Protein AF-A0A916I9X0-F1 (afdb_monomer_lite)

Sequence (432 aa):
NAAMAYDPRFTDHLLDITWFRPVHDHAQRIPAAGFSDHQGVGTGPCVEGGECIGRINQDDWVYYAKVDFGEGTSRMEFRATSGNVHGGTIQIRLQGPEGALLGTCSIPTTNGWQSWRSFIAEIKNVRGMQPVCLVFRANVKVNDSDLRLWFATVDDSVTSIWAQFKDIDPNGDRVEINVRQSVFYPGSTGINYITVRGFTMMHAATNWAPPTAEQVGLIGTHWSKGWIIENNEISYSVCTGLTLGKHGDAFDNTSANSAEGYVATIERARARGWSKENIGHHIVRKNHISHCEQAGIAGSMGAVFSQVNDNTIHDIHVRRLFNGAEMAGIKFHGAVDAEISGNHIYRTCLGIWLDWMTQGTRVSRNLLHDNGPSHDIFVEVNHGPFLVDNNILLSNPSMLVNSQGGAYVHNLIAGQVNVLYGEKRETPHLKA

pLDDT: mean 92.26, std 12.46, range [25.38, 98.94]

Foldseek 3Di:
DDDDDFDLPDDFWAKKFQWKWFDDDPIDTDGQVPFPDWDQWDWDAAPVGDIIITPDGAFIKTKHAWHANAAKGFKMKIWMAGADDQHKKKFKAFDDSPHDTFWIWTDGHLHDRRNIDMTMITGHIDHGITMIMITMHGNDPPPVLVDFDKDWDDDPPDIDIDTDDPPDDCVVDDDDAADAQAQAEDPDAAPEAEEAEDEEQERHAHDDADQQAARDANHERQFWYRYEYAHYEFEHYQAEGYELAYHGDPRRPVLVPALVSSVVVVVVVVVVPLDPVTAAQYEAEHYEFEHHQAEHYEYESRNELYEHAHYEFAHYNSRVPDDDPGHEPYEYELNALYEYEHYEAAHGQEHYEYAAAQENYEDYHYEYDNHDDDANYEYHAEEYCYEYEHYEFHYAQHYEANYHNYDYYHYHGNYHHHYDDDDDRDGDYDDD

Structure (mmCIF, N/CA/C/O backbone):
data_AF-A0A916I9X0-F1
#
_entry.id   AF-A0A916I9X0-F1
#
loop_
_atom_site.group_PDB
_atom_site.id
_atom_site.type_symbol
_atom_site.label_atom_id
_atom_site.label_alt_id
_atom_site.label_comp_id
_atom_site.label_asym_id
_atom_site.label_entity_id
_atom_site.label_seq_id
_atom_site.pdbx_PDB_ins_code
_atom_site.Cartn_x
_atom_site.Cartn_y
_atom_site.Cartn_z
_atom_site.occupancy
_atom_site.B_iso_or_equiv
_atom_site.auth_seq_id
_atom_site.auth_comp_id
_atom_site.auth_asym_id
_atom_site.auth_atom_id
_atom_site.pdbx_PDB_model_num
ATOM 1 N N . ASN A 1 1 ? -0.969 -8.938 28.065 1.00 27.12 1 ASN A N 1
ATOM 2 C CA . ASN A 1 1 ? -1.036 -9.439 26.676 1.00 27.12 1 ASN A CA 1
ATOM 3 C C . ASN A 1 1 ? -2.462 -9.296 26.183 1.00 27.12 1 ASN A C 1
ATOM 5 O O . ASN A 1 1 ? -3.260 -10.200 26.383 1.00 27.12 1 ASN A O 1
ATOM 9 N N . ALA A 1 2 ? -2.810 -8.112 25.678 1.00 25.38 2 ALA A N 1
ATOM 10 C CA . ALA A 1 2 ? -4.149 -7.811 25.184 1.00 25.38 2 ALA A CA 1
ATOM 11 C C . ALA A 1 2 ? -4.221 -8.179 23.697 1.00 25.38 2 ALA A C 1
ATOM 13 O O . ALA A 1 2 ? -3.391 -7.721 22.914 1.00 25.38 2 ALA A O 1
ATOM 14 N N . ALA A 1 3 ? -5.179 -9.029 23.330 1.00 25.92 3 ALA A N 1
ATOM 15 C CA . ALA A 1 3 ? -5.521 -9.274 21.938 1.00 25.92 3 ALA A CA 1
ATOM 16 C C . ALA A 1 3 ? -6.070 -7.968 21.345 1.00 25.92 3 ALA A C 1
ATOM 18 O O . ALA A 1 3 ? -7.033 -7.406 21.866 1.00 25.92 3 ALA A O 1
ATOM 19 N N . MET A 1 4 ? -5.430 -7.457 20.292 1.00 28.34 4 MET A N 1
ATOM 20 C CA . MET A 1 4 ? -5.935 -6.302 19.557 1.00 28.34 4 MET A CA 1
ATOM 21 C C . MET A 1 4 ? -7.046 -6.759 18.613 1.00 28.34 4 MET A C 1
ATOM 23 O O . MET A 1 4 ? -6.805 -7.389 17.586 1.00 28.34 4 MET A O 1
ATOM 27 N N . ALA A 1 5 ? -8.275 -6.446 19.001 1.00 34.00 5 ALA A N 1
ATOM 28 C CA . ALA A 1 5 ? -9.436 -6.421 18.133 1.00 34.00 5 ALA A CA 1
ATOM 29 C C . ALA A 1 5 ? -9.380 -5.160 17.260 1.00 34.00 5 ALA A C 1
ATOM 31 O O . ALA A 1 5 ? -9.432 -4.056 17.800 1.00 34.00 5 ALA A O 1
ATOM 32 N N . TYR A 1 6 ? -9.284 -5.303 15.938 1.00 38.00 6 TYR A N 1
ATOM 33 C CA . TYR A 1 6 ? -9.410 -4.179 15.007 1.00 38.00 6 TYR A CA 1
ATOM 34 C C . TYR A 1 6 ? -10.509 -4.461 13.980 1.00 38.00 6 TYR A C 1
ATOM 36 O O . TYR A 1 6 ? -10.573 -5.555 13.415 1.00 38.00 6 TYR A O 1
ATOM 44 N N . ASP A 1 7 ? -11.375 -3.470 13.761 1.00 39.47 7 ASP A N 1
ATOM 45 C CA . ASP A 1 7 ? -12.441 -3.480 12.759 1.00 39.47 7 ASP A CA 1
ATOM 46 C C . ASP A 1 7 ? -12.221 -2.297 11.786 1.00 39.47 7 ASP A C 1
ATOM 48 O O . ASP A 1 7 ? -12.069 -1.157 12.223 1.00 39.47 7 ASP A O 1
ATOM 52 N N . PRO A 1 8 ? -12.172 -2.556 10.468 1.00 38.50 8 PRO A N 1
ATOM 53 C CA . PRO A 1 8 ? -11.789 -1.604 9.418 1.00 38.50 8 PRO A CA 1
ATOM 54 C C . PRO A 1 8 ? -12.785 -0.466 9.134 1.00 38.50 8 PRO A C 1
ATOM 56 O O . PRO A 1 8 ? -12.605 0.276 8.171 1.00 38.50 8 PRO A O 1
ATOM 59 N N . ARG A 1 9 ? -13.849 -0.303 9.928 1.00 38.56 9 ARG A N 1
ATOM 60 C CA . ARG A 1 9 ? -14.874 0.742 9.722 1.00 38.56 9 ARG A CA 1
ATOM 61 C C . ARG A 1 9 ? -14.570 2.079 10.407 1.00 38.56 9 ARG A C 1
ATOM 63 O O . ARG A 1 9 ? -15.399 2.987 10.357 1.00 38.56 9 ARG A O 1
ATOM 70 N N . PHE A 1 10 ? -13.423 2.216 11.066 1.00 48.94 10 PHE A N 1
ATOM 71 C CA . PHE A 1 10 ? -13.154 3.339 11.960 1.00 48.94 10 PHE A CA 1
ATOM 72 C C . PHE A 1 10 ? -12.262 4.400 11.311 1.00 48.94 10 PHE A C 1
ATOM 74 O O . PHE A 1 10 ? -11.079 4.187 11.073 1.00 48.94 10 PHE A O 1
ATOM 81 N N . THR A 1 11 ? -12.843 5.570 11.044 1.00 49.12 11 THR A N 1
ATOM 82 C CA . THR A 1 11 ? -12.099 6.796 10.743 1.00 49.12 11 THR A CA 1
ATOM 83 C C . THR A 1 11 ? -11.254 7.177 11.957 1.00 49.12 11 THR A C 1
ATOM 85 O O . THR A 1 11 ? -11.794 7.298 13.055 1.00 49.12 11 THR A O 1
ATOM 88 N N . ASP A 1 12 ? -9.955 7.377 11.750 1.00 65.38 12 ASP A N 1
ATOM 89 C CA . ASP A 1 12 ? -8.929 7.407 12.799 1.00 65.38 12 ASP A CA 1
ATOM 90 C C . ASP A 1 12 ? -9.090 8.520 13.858 1.00 65.38 12 ASP A C 1
ATOM 92 O O . ASP A 1 12 ? -8.594 8.381 14.969 1.00 65.38 12 ASP A O 1
ATOM 96 N N . HIS A 1 13 ? -9.877 9.569 13.602 1.00 82.94 13 HIS A N 1
ATOM 97 C CA . HIS A 1 13 ? -10.051 10.680 14.537 1.00 82.94 13 HIS A CA 1
ATOM 98 C C . HIS A 1 13 ? -11.179 10.447 15.566 1.00 82.94 13 HIS A C 1
ATOM 100 O O . HIS A 1 13 ? -12.360 10.438 15.216 1.00 82.94 13 HIS A O 1
ATOM 106 N N . LEU A 1 14 ? -10.823 10.297 16.848 1.00 88.19 14 LEU A N 1
ATOM 107 C CA . LEU A 1 14 ? -11.739 9.892 17.923 1.00 88.19 14 LEU A CA 1
ATOM 108 C C . LEU A 1 14 ? -12.517 11.055 18.560 1.00 88.19 14 LEU A C 1
ATOM 110 O O . LEU A 1 14 ? -13.748 11.021 18.661 1.00 88.19 14 LEU A O 1
ATOM 114 N N . LEU A 1 15 ? -11.796 12.058 19.065 1.00 92.56 15 LEU A N 1
ATOM 115 C CA . LEU A 1 15 ? -12.322 13.176 19.856 1.00 92.56 15 LEU A CA 1
ATOM 116 C C . LEU A 1 15 ? -11.313 14.337 19.897 1.00 92.56 15 LEU A C 1
ATOM 118 O O . LEU A 1 15 ? -10.130 14.122 19.650 1.00 92.56 15 LEU A O 1
ATOM 122 N N . ASP A 1 16 ? -11.781 15.519 20.295 1.00 94.81 16 ASP A N 1
ATOM 123 C CA . ASP A 1 16 ? -10.957 16.675 20.671 1.00 94.81 16 ASP A CA 1
ATOM 124 C C . ASP A 1 16 ? -11.232 17.069 22.130 1.00 94.81 16 ASP A C 1
ATOM 126 O O . ASP A 1 16 ? -12.347 16.889 22.632 1.00 94.81 16 ASP A O 1
ATOM 130 N N . ILE A 1 17 ? -10.241 17.651 22.813 1.00 97.69 17 ILE A N 1
ATOM 131 C CA . ILE A 1 17 ? -10.363 18.153 24.195 1.00 97.69 17 ILE A CA 1
ATOM 132 C C . ILE A 1 17 ? -9.822 19.577 24.262 1.00 97.69 17 ILE A C 1
ATOM 134 O O . ILE A 1 17 ? -8.709 19.836 23.818 1.00 97.69 17 ILE A O 1
ATOM 138 N N . THR A 1 18 ? -10.570 20.505 24.858 1.00 97.69 18 THR A N 1
ATOM 139 C CA . THR A 1 18 ? -10.087 21.883 25.067 1.00 97.69 18 THR A CA 1
ATOM 140 C C . THR A 1 18 ? -9.528 22.094 26.473 1.00 97.69 18 THR A C 1
ATOM 142 O O . THR A 1 18 ? -8.470 22.698 26.640 1.00 97.69 18 THR A O 1
ATOM 145 N N . TRP A 1 19 ? -10.162 21.527 27.500 1.00 97.88 19 TRP A N 1
ATOM 146 C CA . TRP A 1 19 ? -9.655 21.560 28.871 1.00 97.88 19 TRP A CA 1
ATOM 147 C C . TRP A 1 19 ? -10.189 20.391 29.694 1.00 97.88 19 TRP A C 1
ATOM 149 O O . TRP A 1 19 ? -11.194 19.767 29.349 1.00 97.88 19 TRP A O 1
ATOM 159 N N . PHE A 1 20 ? -9.533 20.122 30.818 1.00 98.25 20 PHE A N 1
ATOM 160 C CA . PHE A 1 20 ? -10.007 19.184 31.834 1.00 98.25 20 PHE A CA 1
ATOM 161 C C . PHE A 1 20 ? -9.687 19.700 33.243 1.00 98.25 20 PHE A C 1
ATOM 163 O O . PHE A 1 20 ? -8.928 20.657 33.400 1.00 98.25 20 PHE A O 1
ATOM 170 N N . ARG A 1 21 ? -10.289 19.106 34.277 1.00 97.75 21 ARG A N 1
ATOM 171 C CA . ARG A 1 21 ? -9.961 19.395 35.683 1.00 97.75 21 ARG A CA 1
ATOM 172 C C . ARG A 1 21 ? -10.366 18.262 36.630 1.00 97.75 21 ARG A C 1
ATOM 174 O O . ARG A 1 21 ? -11.392 17.620 36.398 1.00 97.75 21 ARG A O 1
ATOM 181 N N . PRO A 1 22 ? -9.636 18.051 37.733 1.00 97.31 22 PRO A N 1
ATOM 182 C CA . PRO A 1 22 ? -10.169 17.387 38.922 1.00 97.31 22 PRO A CA 1
ATOM 183 C C . PRO A 1 22 ? -11.403 18.135 39.460 1.00 97.31 22 PRO A C 1
ATOM 185 O O . PRO A 1 22 ? -11.505 19.353 39.330 1.00 97.31 22 PRO A O 1
ATOM 188 N N . VAL A 1 23 ? -12.377 17.424 40.030 1.00 96.25 23 VAL A N 1
ATOM 189 C CA . VAL A 1 23 ? -13.613 18.030 40.560 1.00 96.25 23 VAL A CA 1
ATOM 190 C C . VAL A 1 23 ? -13.512 18.174 42.080 1.00 96.25 23 VAL A C 1
ATOM 192 O O . VAL A 1 23 ? -13.973 17.304 42.820 1.00 96.25 23 VAL A O 1
ATOM 195 N N . HIS A 1 24 ? -12.924 19.283 42.533 1.00 91.31 24 HIS A N 1
ATOM 196 C CA . HIS A 1 24 ? -12.882 19.698 43.940 1.00 91.31 24 HIS A CA 1
ATOM 197 C C . HIS A 1 24 ? -12.981 21.223 44.085 1.00 91.31 24 HIS A C 1
ATOM 199 O O . HIS A 1 24 ? -12.833 21.974 43.112 1.00 91.31 24 HIS A O 1
ATOM 205 N N . ASP A 1 25 ? -13.209 21.679 45.316 1.00 78.75 25 ASP A N 1
ATOM 206 C CA . ASP A 1 25 ? -13.224 23.097 45.660 1.00 78.75 25 ASP A CA 1
ATOM 207 C C . ASP A 1 25 ? -11.834 23.679 45.360 1.00 78.75 25 ASP A C 1
ATOM 209 O O . ASP A 1 25 ? -10.823 23.140 45.807 1.00 78.75 25 ASP A O 1
ATOM 213 N N . HIS A 1 26 ? -11.775 24.735 44.543 1.00 83.25 26 HIS A N 1
ATOM 214 C CA . HIS A 1 26 ? -10.556 25.392 44.025 1.00 83.25 26 HIS A CA 1
ATOM 215 C C . HIS A 1 26 ? -9.875 24.775 42.787 1.00 83.25 26 HIS A C 1
ATOM 217 O O . HIS A 1 26 ? -8.870 25.323 42.332 1.00 83.25 26 HIS A O 1
ATOM 223 N N . ALA A 1 27 ? -10.416 23.714 42.181 1.00 85.62 27 ALA A N 1
ATOM 224 C CA . ALA A 1 27 ? -9.822 23.144 40.970 1.00 85.62 27 ALA A CA 1
ATOM 225 C C . ALA A 1 27 ? -9.858 24.117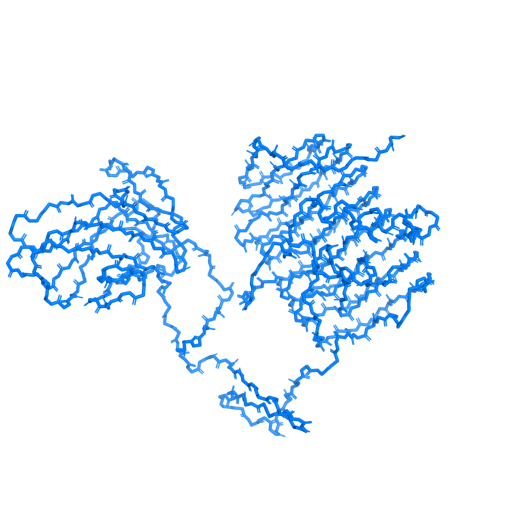 39.774 1.00 85.62 27 ALA A C 1
ATOM 227 O O . ALA A 1 27 ? -10.926 24.579 39.348 1.00 85.62 27 ALA A O 1
ATOM 228 N N . GLN A 1 28 ? -8.691 24.391 39.188 1.00 91.56 28 GLN A N 1
ATOM 229 C CA . GLN A 1 28 ? -8.569 25.192 37.968 1.00 91.56 28 GLN A CA 1
ATOM 230 C C . GLN A 1 28 ? -8.742 24.332 36.713 1.00 91.56 28 GLN A C 1
ATOM 232 O O . GLN A 1 28 ? -8.445 23.138 36.708 1.00 91.56 28 GLN A O 1
ATOM 237 N N . ARG A 1 29 ? -9.217 24.950 35.624 1.00 95.38 29 ARG A N 1
ATOM 238 C CA . ARG A 1 29 ? -9.227 24.310 34.303 1.00 95.38 29 ARG A CA 1
ATOM 239 C C . ARG A 1 29 ? -7.801 24.228 33.780 1.00 95.38 29 ARG A C 1
ATOM 241 O O . ARG A 1 29 ? -7.120 25.245 33.695 1.00 95.38 29 ARG A O 1
ATOM 248 N N . ILE A 1 30 ? -7.393 23.030 33.392 1.00 97.25 30 ILE A N 1
ATOM 249 C CA . ILE A 1 30 ? -6.106 22.764 32.763 1.00 97.25 30 ILE A CA 1
ATOM 250 C C . ILE A 1 30 ? -6.339 22.759 31.248 1.00 97.25 30 ILE A C 1
ATOM 252 O O . ILE A 1 30 ? -7.133 21.939 30.774 1.00 97.25 30 ILE A O 1
ATOM 256 N N . PRO A 1 31 ? -5.701 23.660 30.477 1.00 97.25 31 PRO A N 1
ATOM 257 C CA . PRO A 1 31 ? -5.768 23.625 29.021 1.00 97.25 31 PRO A CA 1
ATOM 258 C C . PRO A 1 31 ? -5.232 22.292 28.510 1.00 97.25 31 PRO A C 1
ATOM 260 O O . PRO A 1 31 ? -4.120 21.891 28.857 1.00 97.25 31 PRO A O 1
ATOM 263 N N . ALA A 1 32 ? -6.000 21.603 27.671 1.00 97.00 32 ALA A N 1
ATOM 264 C CA . ALA A 1 32 ? -5.589 20.292 27.188 1.00 97.00 32 ALA A CA 1
ATOM 265 C C . ALA A 1 32 ? -4.340 20.389 26.293 1.00 97.00 32 ALA A C 1
ATOM 267 O O . ALA A 1 32 ? -3.485 19.513 26.342 1.00 97.00 32 ALA A O 1
ATOM 268 N N . ALA A 1 33 ? -4.168 21.495 25.564 1.00 96.38 33 ALA A N 1
ATOM 269 C CA . ALA A 1 33 ? -2.956 21.776 24.790 1.00 96.38 33 ALA A CA 1
ATOM 270 C C . ALA A 1 33 ? -1.713 22.084 25.657 1.00 96.38 33 ALA A C 1
ATOM 272 O O . ALA A 1 33 ? -0.612 22.184 25.134 1.00 96.38 33 ALA A O 1
ATOM 273 N N . GLY A 1 34 ? -1.859 22.210 26.983 1.00 95.62 34 GLY A N 1
ATOM 274 C CA . GLY A 1 34 ? -0.760 22.463 27.924 1.00 95.62 34 GLY A CA 1
ATOM 275 C C . GLY A 1 34 ? -0.015 21.205 28.389 1.00 95.62 34 GLY A C 1
ATOM 276 O O . GLY A 1 34 ? 0.475 21.178 29.520 1.00 95.62 34 GLY A O 1
ATOM 277 N N . PHE A 1 35 ? 0.009 20.140 27.581 1.00 96.31 35 PHE A N 1
ATOM 278 C CA . PHE A 1 35 ? 0.717 18.903 27.917 1.00 96.31 35 PHE A CA 1
ATOM 279 C C . PHE A 1 35 ? 2.240 19.120 27.941 1.00 96.31 35 PHE A C 1
ATOM 281 O O . PHE A 1 35 ? 2.783 19.981 27.255 1.00 96.31 35 PHE A O 1
ATOM 288 N N . SER A 1 36 ? 2.940 18.343 28.766 1.00 96.81 36 SER A N 1
ATOM 289 C CA . SER A 1 36 ? 4.405 18.354 28.876 1.00 96.81 36 SER A CA 1
ATOM 290 C C . SER A 1 36 ? 5.082 17.374 27.914 1.00 96.81 36 SER A C 1
ATOM 292 O O . SER A 1 36 ? 6.254 17.557 27.608 1.00 96.81 36 SER A O 1
ATOM 294 N N . ASP A 1 37 ? 4.363 16.339 27.474 1.00 96.38 37 ASP A N 1
ATOM 295 C CA . ASP A 1 37 ? 4.809 15.346 26.492 1.00 96.38 37 ASP A CA 1
ATOM 296 C C . ASP A 1 37 ? 3.580 14.694 25.830 1.00 96.38 37 ASP A C 1
ATOM 298 O O . ASP A 1 37 ? 2.483 14.739 26.402 1.00 96.38 37 ASP A O 1
ATOM 302 N N . HIS A 1 38 ? 3.729 14.119 24.637 1.00 96.81 38 HIS A N 1
ATOM 303 C CA . HIS A 1 38 ? 2.624 13.489 23.908 1.00 96.81 38 HIS A CA 1
ATOM 304 C C . HIS A 1 38 ? 3.091 12.515 22.820 1.00 96.81 38 HIS A C 1
ATOM 306 O O . HIS A 1 38 ? 4.235 12.542 22.373 1.00 96.81 38 HIS A O 1
ATOM 312 N N . GLN A 1 39 ? 2.150 11.715 22.318 1.00 90.81 39 GLN A N 1
ATOM 313 C CA . GLN A 1 39 ? 2.309 10.903 21.114 1.00 90.81 39 GLN A CA 1
ATOM 314 C C . GLN A 1 39 ? 1.078 11.055 20.217 1.00 90.81 39 GLN A C 1
ATOM 316 O O . GLN A 1 39 ? -0.046 10.931 20.697 1.00 90.81 39 GLN A O 1
ATOM 321 N N . GLY A 1 40 ? 1.301 11.334 18.928 1.00 83.88 40 GLY A N 1
ATOM 322 C CA . GLY A 1 40 ? 0.281 11.333 17.862 1.00 83.88 40 GLY A CA 1
ATOM 323 C C . GLY A 1 40 ? -0.728 12.491 17.876 1.00 83.88 40 GLY A C 1
ATOM 324 O O . GLY A 1 40 ? -1.269 12.850 16.834 1.00 83.88 40 GLY A O 1
ATOM 325 N N . VAL A 1 41 ? -0.910 13.151 19.020 1.00 89.44 41 VAL A N 1
ATOM 326 C CA . VAL A 1 41 ? -1.852 14.265 19.194 1.00 89.44 41 VAL A CA 1
ATOM 327 C C . VAL A 1 41 ? -1.350 15.567 18.557 1.00 89.44 41 VAL A C 1
ATOM 329 O O . VAL A 1 41 ? -0.185 15.930 18.713 1.00 89.44 41 VAL A O 1
ATOM 332 N N . GLY A 1 42 ? -2.239 16.304 17.883 1.00 89.44 42 GLY A N 1
ATOM 333 C CA . GLY A 1 42 ? -1.997 17.667 17.394 1.00 89.44 42 GLY A CA 1
ATOM 334 C C . GLY A 1 42 ? -2.805 18.722 18.157 1.00 89.44 42 GLY A C 1
ATOM 335 O O . GLY A 1 42 ? -3.710 18.387 18.918 1.00 89.44 42 GLY A O 1
ATOM 336 N N . THR A 1 43 ? -2.515 20.006 17.934 1.00 92.00 43 THR A N 1
ATOM 337 C CA . THR A 1 43 ? -3.320 21.127 18.451 1.00 92.00 43 THR A CA 1
ATOM 338 C C . THR A 1 43 ? -4.127 21.804 17.341 1.00 92.00 43 THR A C 1
ATOM 340 O O . THR A 1 43 ? -3.803 21.699 16.154 1.00 92.00 43 THR A O 1
ATOM 343 N N . GLY A 1 44 ? -5.211 22.482 17.717 1.00 87.81 44 GLY A N 1
ATOM 344 C CA . GLY A 1 44 ? -6.071 23.213 16.790 1.00 87.81 44 GLY A CA 1
ATOM 345 C C . GLY A 1 44 ? -6.917 24.288 17.477 1.00 87.81 44 GLY A C 1
ATOM 346 O O . GLY A 1 44 ? -6.956 24.355 18.706 1.00 87.81 44 GLY A O 1
ATOM 347 N N . PRO A 1 45 ? -7.589 25.155 16.702 1.00 89.12 45 PRO A N 1
ATOM 348 C CA . PRO A 1 45 ? -8.425 26.212 17.256 1.00 89.12 45 PRO A CA 1
ATOM 349 C C . PRO A 1 45 ? -9.713 25.656 17.886 1.00 89.12 45 PRO A C 1
ATOM 351 O O . PRO A 1 45 ? -10.359 24.765 17.334 1.00 89.12 45 PRO A O 1
ATOM 354 N N . CYS A 1 46 ? -10.127 26.247 19.008 1.00 90.75 46 CYS A N 1
ATOM 355 C CA . CYS A 1 46 ? -11.393 25.961 19.682 1.00 90.75 46 CYS A CA 1
ATOM 356 C C . CYS A 1 46 ? -12.356 27.150 19.537 1.00 90.75 46 CYS A C 1
ATOM 358 O O . CYS A 1 46 ? -12.007 28.277 19.893 1.00 90.75 46 CYS A O 1
ATOM 360 N N . VAL A 1 47 ? -13.590 26.920 19.067 1.00 90.06 47 VAL A N 1
ATOM 361 C CA . VAL A 1 47 ? -14.602 27.997 18.954 1.00 90.06 47 VAL A CA 1
ATOM 362 C C . VAL A 1 47 ? -15.051 28.564 20.306 1.00 90.06 47 VAL A C 1
ATOM 364 O O . VAL A 1 47 ? -15.562 29.679 20.349 1.00 90.06 47 VAL A O 1
ATOM 367 N N . GLU A 1 48 ? -14.839 27.842 21.414 1.00 89.75 48 GLU A N 1
ATOM 368 C CA . GLU A 1 48 ? -15.050 28.367 22.776 1.00 89.75 48 GLU A CA 1
ATOM 369 C C . GLU A 1 48 ? -13.883 29.251 23.265 1.00 89.75 48 GLU A C 1
ATOM 371 O O . GLU A 1 48 ? -13.922 29.761 24.385 1.00 89.75 48 GLU A O 1
ATOM 376 N N . GLY A 1 49 ? -12.868 29.465 22.419 1.00 82.56 49 GLY A N 1
ATOM 377 C CA . GLY A 1 49 ? -11.676 30.262 22.689 1.00 82.56 49 GLY A CA 1
ATOM 378 C C . GLY A 1 49 ? -10.447 29.411 23.025 1.00 82.56 49 GLY A C 1
ATOM 379 O O . GLY A 1 49 ? -10.544 28.368 23.669 1.00 82.56 49 GLY A O 1
ATOM 380 N N . GLY A 1 50 ? -9.269 29.887 22.609 1.00 88.44 50 GLY A N 1
ATOM 381 C CA . GLY A 1 50 ? -7.991 29.201 22.823 1.00 88.44 50 GLY A CA 1
ATOM 382 C C . GLY A 1 50 ? -7.760 28.017 21.878 1.00 88.44 50 GLY A C 1
ATOM 383 O O . GLY A 1 50 ? -8.318 27.954 20.781 1.00 88.44 50 GLY A O 1
ATOM 384 N N . GLU A 1 51 ? -6.909 27.089 22.314 1.00 91.06 51 GLU A N 1
ATOM 385 C CA . GLU A 1 51 ? -6.556 25.875 21.574 1.00 91.06 51 GLU A CA 1
ATOM 386 C 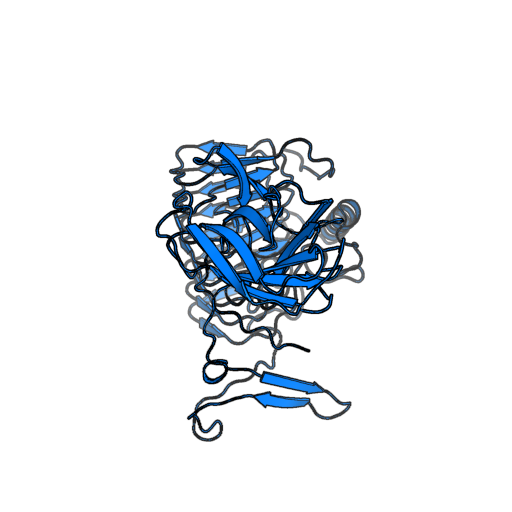C . GLU A 1 51 ? -7.175 24.626 22.215 1.00 91.06 51 GLU A C 1
ATOM 388 O O . GLU A 1 51 ? -7.432 24.563 23.422 1.00 91.06 51 GLU A O 1
ATOM 393 N N . CYS A 1 52 ? -7.399 23.609 21.395 1.00 95.38 52 CYS A N 1
ATOM 394 C CA . CYS A 1 52 ? -7.709 22.253 21.813 1.00 95.38 52 CYS A CA 1
ATOM 395 C C . CYS A 1 52 ? -6.626 21.288 21.335 1.00 95.38 52 CYS A C 1
ATOM 397 O O . CYS A 1 52 ? -5.849 21.597 20.432 1.00 95.38 52 CYS A O 1
ATOM 399 N N . ILE A 1 53 ? -6.600 20.104 21.936 1.00 96.25 53 ILE A N 1
ATOM 400 C CA . ILE A 1 53 ? -5.930 18.947 21.352 1.00 96.25 53 ILE A CA 1
ATOM 401 C C . ILE A 1 53 ? -6.905 18.185 20.465 1.00 96.25 53 ILE A C 1
ATOM 403 O O . ILE A 1 53 ? -8.088 18.087 20.794 1.00 96.25 53 ILE A O 1
ATOM 407 N N . GLY A 1 54 ? -6.390 17.656 19.362 1.00 90.81 54 GLY A N 1
ATOM 408 C CA . GLY A 1 54 ? -7.145 16.940 18.349 1.00 90.81 54 GLY A CA 1
ATOM 409 C C . GLY A 1 54 ? -6.259 16.057 17.484 1.00 90.81 54 GLY A C 1
ATOM 410 O O . GLY A 1 54 ? -5.115 15.771 17.840 1.00 90.81 54 GLY A O 1
ATOM 411 N N . ARG A 1 55 ? -6.803 15.574 16.359 1.00 85.44 55 ARG A N 1
ATOM 412 C CA . ARG A 1 55 ? -6.216 14.465 15.568 1.00 85.44 55 ARG A CA 1
ATOM 413 C C . ARG A 1 55 ? -5.898 13.230 16.420 1.00 85.44 55 ARG A C 1
ATOM 415 O O . ARG A 1 55 ? -5.000 12.469 16.093 1.00 85.44 55 ARG A O 1
ATOM 422 N N . ILE A 1 56 ? -6.634 13.070 17.519 1.00 90.56 56 ILE A N 1
ATOM 423 C CA . ILE A 1 56 ? -6.448 11.997 18.486 1.00 90.56 56 ILE A CA 1
ATOM 424 C C . ILE A 1 56 ? -6.925 10.697 17.855 1.00 90.56 56 ILE A C 1
ATOM 426 O O . ILE A 1 56 ? -8.108 10.598 17.518 1.00 90.56 56 ILE A O 1
ATOM 430 N N . ASN A 1 57 ? -6.026 9.726 17.745 1.00 86.06 57 ASN A N 1
ATOM 431 C CA . ASN A 1 57 ? -6.311 8.379 17.276 1.00 86.06 57 ASN A CA 1
ATOM 432 C C . ASN A 1 57 ? -6.237 7.371 18.426 1.00 86.06 57 ASN A C 1
ATOM 434 O O . ASN A 1 57 ? -5.945 7.703 19.579 1.00 86.06 57 ASN A O 1
ATOM 438 N N . GLN A 1 58 ? -6.551 6.117 18.116 1.00 84.69 58 GLN A N 1
ATOM 439 C CA . GLN A 1 58 ? -6.403 5.034 19.073 1.00 84.69 58 GLN A CA 1
ATOM 440 C C . GLN A 1 58 ? -4.936 4.903 19.503 1.00 84.69 58 GLN A C 1
ATOM 442 O O . GLN A 1 58 ? -4.040 4.855 18.670 1.00 84.69 58 GLN A O 1
ATOM 447 N N . ASP A 1 59 ? -4.731 4.817 20.816 1.00 86.94 59 ASP A N 1
ATOM 448 C CA . ASP A 1 59 ? -3.453 4.606 21.507 1.00 86.94 59 ASP A CA 1
ATOM 449 C C . ASP A 1 59 ? -2.543 5.838 21.594 1.00 86.94 59 ASP A C 1
ATOM 451 O O . ASP A 1 59 ? -1.488 5.781 22.231 1.00 86.94 59 ASP A O 1
ATOM 455 N N . ASP A 1 60 ? -2.998 6.978 21.072 1.00 92.56 60 ASP A N 1
ATOM 456 C CA . ASP A 1 60 ? -2.381 8.273 21.336 1.00 92.56 60 ASP A CA 1
ATOM 457 C C . ASP A 1 60 ? -2.496 8.650 22.818 1.00 92.56 60 ASP A C 1
ATOM 459 O O . ASP A 1 60 ? -3.389 8.193 23.549 1.00 92.56 60 ASP A O 1
ATOM 463 N N . TRP A 1 61 ? -1.593 9.517 23.276 1.00 97.25 61 TRP A N 1
ATOM 464 C CA . TRP A 1 61 ? -1.585 9.962 24.663 1.00 97.25 61 TRP A CA 1
ATOM 465 C C . TRP A 1 61 ? -1.007 11.365 24.848 1.00 97.25 61 TRP A C 1
ATOM 467 O O . TRP A 1 61 ? -0.216 11.848 24.039 1.00 97.25 61 TRP A O 1
ATOM 477 N N . VAL A 1 62 ? -1.405 12.012 25.944 1.00 98.12 62 VAL A N 1
ATOM 478 C CA . VAL A 1 62 ? -0.857 13.293 26.418 1.00 98.12 62 VAL A CA 1
ATOM 479 C C . VAL A 1 62 ? -0.521 13.204 27.902 1.00 98.12 62 VAL A C 1
ATOM 481 O O . VAL A 1 62 ? -1.278 12.637 28.694 1.00 98.12 62 VAL A O 1
ATOM 484 N N . TYR A 1 63 ? 0.615 13.775 28.285 1.00 98.06 63 TYR A N 1
ATOM 485 C CA . TYR A 1 63 ? 1.149 13.726 29.640 1.00 98.06 63 TYR A CA 1
ATOM 486 C C . TYR A 1 63 ? 1.186 15.114 30.278 1.00 98.06 63 TYR A C 1
ATOM 488 O O . TYR A 1 63 ? 1.686 16.072 29.694 1.00 98.06 63 TYR A O 1
ATOM 496 N N . TYR A 1 64 ? 0.720 15.211 31.519 1.00 98.19 64 TYR A N 1
ATOM 497 C CA . TYR A 1 64 ? 0.756 16.420 32.335 1.00 98.19 64 TYR A CA 1
ATOM 498 C C . TYR A 1 64 ? 1.561 16.135 33.597 1.00 98.19 64 TYR A C 1
ATOM 500 O O . TYR A 1 64 ? 1.155 15.339 34.443 1.00 98.19 64 TYR A O 1
ATOM 508 N N . ALA A 1 65 ? 2.700 16.813 33.751 1.00 97.00 65 ALA A N 1
ATOM 509 C CA . ALA A 1 65 ? 3.621 16.547 34.855 1.00 97.00 65 ALA A CA 1
ATOM 510 C C . ALA A 1 65 ? 3.055 16.901 36.243 1.00 97.00 65 ALA A C 1
ATOM 512 O O . ALA A 1 65 ? 3.541 16.391 37.253 1.00 97.00 65 ALA A O 1
ATOM 513 N N . LYS A 1 66 ? 2.076 17.813 36.305 1.00 95.31 66 LYS A N 1
ATOM 514 C CA . LYS A 1 66 ? 1.556 18.397 37.548 1.00 95.31 66 LYS A CA 1
ATOM 515 C C . LYS A 1 66 ? 0.055 18.674 37.440 1.00 95.31 66 LYS A C 1
ATOM 517 O O . LYS A 1 66 ? -0.346 19.692 36.884 1.00 95.31 66 LYS A O 1
ATOM 522 N N . VAL A 1 67 ? -0.756 17.775 37.990 1.00 96.88 67 VAL A N 1
ATOM 523 C CA . VAL A 1 67 ? -2.205 17.939 38.167 1.00 96.88 67 VAL A CA 1
ATOM 524 C C . VAL A 1 67 ? -2.518 17.912 39.659 1.00 96.88 67 VAL A C 1
ATOM 526 O O . VAL A 1 67 ? -2.151 16.961 40.348 1.00 96.88 67 VAL A O 1
ATOM 529 N N . ASP A 1 68 ? -3.171 18.957 40.163 1.00 96.50 68 ASP A N 1
ATOM 530 C CA . ASP A 1 68 ? -3.518 19.085 41.579 1.00 96.50 68 ASP A CA 1
ATOM 531 C C . ASP A 1 68 ? -4.877 18.442 41.870 1.00 96.50 68 ASP A C 1
ATOM 533 O O . ASP A 1 68 ? -5.893 18.887 41.343 1.00 96.50 68 ASP A O 1
ATOM 537 N N . PHE A 1 69 ? -4.893 17.397 42.698 1.00 96.00 69 PHE A N 1
ATOM 538 C CA . PHE A 1 69 ? -6.113 16.721 43.149 1.00 96.00 69 PHE A CA 1
ATOM 539 C C . PHE A 1 69 ? -6.582 17.178 44.546 1.00 96.00 69 PHE A C 1
ATOM 541 O O . PHE A 1 69 ? -7.528 16.596 45.093 1.00 96.00 69 PHE A O 1
ATOM 548 N N . GLY A 1 70 ? -5.928 18.182 45.144 1.00 94.38 70 GLY A N 1
ATOM 549 C CA . GLY A 1 70 ? -6.244 18.707 46.473 1.00 94.38 70 GLY A CA 1
ATOM 550 C C . GLY A 1 70 ? -6.130 17.656 47.586 1.00 94.38 70 GLY A C 1
ATOM 551 O O . GLY A 1 70 ? -5.326 16.724 47.517 1.00 94.38 70 GLY A O 1
ATOM 552 N N . GLU A 1 71 ? -6.977 17.769 48.611 1.00 93.38 71 GLU A N 1
ATOM 553 C CA . GLU A 1 71 ? -7.043 16.831 49.752 1.00 93.38 71 GLU A CA 1
ATOM 554 C C . GLU A 1 71 ? -7.608 15.440 49.387 1.00 93.38 71 GLU A C 1
ATOM 556 O O . GLU A 1 71 ? -7.621 14.511 50.206 1.00 93.38 71 GLU A O 1
ATOM 561 N N . GLY A 1 72 ? -8.085 15.266 48.154 1.00 93.31 72 GLY A N 1
ATOM 562 C CA . GLY A 1 72 ? -8.708 14.035 47.682 1.00 93.31 72 GLY A CA 1
ATOM 563 C C . GLY A 1 72 ? -9.785 14.301 46.648 1.00 93.31 72 GLY A C 1
ATOM 564 O O . GLY A 1 72 ? -10.770 14.972 46.941 1.00 93.31 72 GLY A O 1
ATOM 565 N N . THR A 1 73 ? -9.623 13.729 45.460 1.00 95.75 73 THR A N 1
ATOM 566 C CA . THR A 1 73 ? -10.599 13.833 44.380 1.00 95.75 73 THR A CA 1
ATOM 567 C C . THR A 1 73 ? -10.877 12.467 43.769 1.00 95.75 73 THR A C 1
ATOM 569 O O . THR A 1 73 ? -9.958 11.734 43.407 1.00 95.75 73 THR A O 1
ATOM 572 N N . SER A 1 74 ? -12.163 12.153 43.605 1.00 97.25 74 SER A N 1
ATOM 573 C CA . SER A 1 74 ? -12.650 10.922 42.971 1.00 97.25 74 SER A CA 1
ATOM 574 C C . SER A 1 74 ? -13.308 11.157 41.610 1.00 97.25 74 SER A C 1
ATOM 576 O O . SER A 1 74 ? -13.886 10.236 41.047 1.00 97.25 74 SER A O 1
ATOM 578 N N . ARG A 1 75 ? -13.260 12.381 41.066 1.00 98.00 75 ARG A N 1
ATOM 579 C CA . ARG A 1 75 ? -13.891 12.721 39.783 1.00 98.00 75 ARG A CA 1
ATOM 580 C C . ARG A 1 75 ? -13.037 13.658 38.942 1.00 98.00 75 ARG A C 1
ATOM 582 O O . ARG A 1 75 ? -12.412 14.573 39.471 1.00 98.00 75 ARG A O 1
ATOM 589 N N . MET A 1 76 ? -13.071 13.475 37.627 1.00 97.94 76 MET A N 1
ATOM 590 C CA . MET A 1 76 ? -12.476 14.397 36.656 1.00 97.94 76 MET A CA 1
ATOM 591 C C . MET A 1 76 ? -13.506 14.824 35.617 1.00 97.94 76 MET A C 1
ATOM 593 O O . MET A 1 76 ? -14.290 14.008 35.144 1.00 97.94 76 MET A O 1
ATOM 597 N N . GLU A 1 77 ? -13.489 16.102 35.257 1.00 98.44 77 GLU A N 1
ATOM 598 C CA . GLU A 1 77 ? -14.321 16.684 34.208 1.00 98.44 77 GLU A CA 1
ATOM 599 C C . GLU A 1 77 ? -13.473 16.984 32.968 1.00 98.44 77 GLU A C 1
ATOM 601 O O . GLU A 1 77 ? -12.388 17.554 33.078 1.00 98.44 77 GLU A O 1
ATOM 606 N N . PHE A 1 78 ? -13.999 16.653 31.792 1.00 98.44 78 PHE A N 1
ATOM 607 C CA . PHE A 1 78 ? -13.404 16.922 30.485 1.00 98.44 78 PHE A CA 1
ATOM 608 C C . PHE A 1 78 ? -14.361 17.750 29.636 1.00 98.44 78 PHE A C 1
ATOM 610 O O . PHE A 1 78 ? -15.539 17.408 29.528 1.00 98.44 78 PHE A O 1
ATOM 617 N N . ARG A 1 79 ? -13.852 18.798 28.985 1.00 97.94 79 ARG A N 1
ATOM 618 C CA . ARG A 1 79 ? -14.562 19.524 27.930 1.00 97.94 79 ARG A CA 1
ATOM 619 C C . ARG A 1 79 ? -14.082 19.017 26.585 1.00 97.94 79 ARG A C 1
ATOM 621 O O . ARG A 1 79 ? -12.973 19.338 26.156 1.00 97.94 79 ARG A O 1
ATOM 628 N N . ALA A 1 80 ? -14.916 18.207 25.955 1.00 97.19 80 ALA A N 1
ATOM 629 C CA . ALA A 1 80 ? -14.553 17.454 24.772 1.00 97.19 80 ALA A CA 1
ATOM 630 C C . ALA A 1 80 ? -15.641 17.528 23.703 1.00 97.19 80 ALA A C 1
ATOM 632 O O . ALA A 1 80 ? -16.794 17.885 23.967 1.00 97.19 80 ALA A O 1
ATOM 633 N N . THR A 1 81 ? -15.260 17.171 22.488 1.00 94.19 81 THR A N 1
ATOM 634 C CA . THR A 1 81 ? -16.158 17.033 21.348 1.00 94.19 81 THR A CA 1
ATOM 635 C C . THR A 1 81 ? -15.737 15.827 20.525 1.00 94.19 81 THR A C 1
ATOM 637 O O . THR A 1 81 ? -14.595 15.385 20.590 1.00 94.19 81 THR A O 1
ATOM 640 N N . SER A 1 82 ? -16.661 15.265 19.763 1.00 90.19 82 SER A N 1
ATOM 641 C CA . SER A 1 82 ? -16.370 14.207 18.807 1.00 90.19 82 SER A CA 1
ATOM 642 C C . SER A 1 82 ? -17.255 14.391 17.583 1.00 90.19 82 SER A C 1
ATOM 644 O O . SER A 1 82 ? -18.374 14.906 17.682 1.00 90.19 82 SER A O 1
ATOM 646 N N . GLY A 1 83 ? -16.745 14.000 16.420 1.00 82.50 83 GLY A N 1
ATOM 647 C CA . GLY A 1 83 ? -17.484 14.043 15.171 1.00 82.50 83 GLY A CA 1
ATOM 648 C C . GLY A 1 83 ? -18.694 13.107 15.140 1.00 82.50 83 GLY A C 1
ATOM 649 O O . GLY A 1 83 ? -19.360 12.820 16.137 1.00 82.50 83 GLY A O 1
ATOM 650 N N . ASN A 1 84 ? -19.000 12.635 13.937 1.00 66.62 84 ASN A N 1
ATOM 651 C CA . ASN A 1 84 ? -20.240 11.907 13.671 1.00 66.62 84 ASN A CA 1
ATOM 652 C C . ASN A 1 84 ? -20.088 10.384 13.793 1.00 66.62 84 ASN A C 1
ATOM 654 O O . ASN A 1 84 ? -21.032 9.656 13.497 1.00 66.62 84 ASN A O 1
ATOM 658 N N . VAL A 1 85 ? -18.909 9.895 14.188 1.00 61.06 85 VAL A N 1
ATOM 659 C CA . VAL A 1 85 ? -18.554 8.476 14.114 1.00 61.06 85 VAL A CA 1
ATOM 660 C C . VAL A 1 85 ? -17.852 8.042 15.413 1.00 61.06 85 VAL A C 1
ATOM 662 O O . VAL A 1 85 ? -16.822 8.587 15.789 1.00 61.06 85 VAL A O 1
ATOM 665 N N . HIS A 1 86 ? -18.480 7.086 16.107 1.00 68.56 86 HIS A N 1
ATOM 666 C CA . HIS A 1 86 ? -18.083 6.326 17.312 1.00 68.56 86 HIS A CA 1
ATOM 667 C C . HIS A 1 86 ? -17.687 7.064 18.604 1.00 68.56 86 HIS A C 1
ATOM 669 O O . HIS A 1 86 ? -18.017 6.555 19.673 1.00 68.56 86 HIS A O 1
ATOM 675 N N . GLY A 1 87 ? -17.080 8.250 18.582 1.00 82.88 87 GLY A N 1
ATOM 676 C CA . GLY A 1 87 ? -16.537 8.855 19.805 1.00 82.88 87 GLY A CA 1
ATOM 677 C C . GLY A 1 87 ? -15.315 8.114 20.352 1.00 82.88 87 GLY A C 1
ATOM 678 O O . GLY A 1 87 ? -14.795 7.184 19.734 1.00 82.88 87 GLY A O 1
ATOM 679 N N . GLY A 1 88 ? -14.861 8.486 21.547 1.00 89.44 88 GLY A N 1
ATOM 680 C CA . GLY A 1 88 ? -13.716 7.828 22.179 1.00 89.44 88 GLY A CA 1
ATOM 681 C C . GLY A 1 88 ? -13.765 7.809 23.699 1.00 89.44 88 GLY A C 1
ATOM 682 O O . GLY A 1 88 ? -14.542 8.519 24.332 1.00 89.44 88 GLY A O 1
ATOM 683 N N . THR A 1 89 ? -12.945 6.947 24.282 1.00 92.56 89 THR A N 1
ATOM 684 C CA . THR A 1 89 ? -12.725 6.800 25.713 1.00 92.56 89 THR A CA 1
ATOM 685 C C . THR A 1 89 ? -11.379 7.415 26.074 1.00 92.56 89 THR A C 1
ATOM 687 O O . THR A 1 89 ? -10.358 7.125 25.453 1.00 92.56 89 THR A O 1
ATOM 690 N N . ILE A 1 90 ? -11.372 8.219 27.131 1.00 97.25 90 ILE A N 1
ATOM 691 C CA . ILE A 1 90 ? -10.172 8.757 27.764 1.00 97.25 90 ILE A CA 1
ATOM 692 C C . ILE A 1 90 ? -9.843 7.862 28.958 1.00 97.25 90 ILE A C 1
ATOM 694 O O . ILE A 1 90 ? -10.601 7.820 29.927 1.00 97.25 90 ILE A O 1
ATOM 698 N N . GLN A 1 91 ? -8.725 7.145 28.914 1.00 97.31 91 GLN A N 1
ATOM 699 C CA . GLN A 1 91 ? -8.172 6.458 30.078 1.00 97.31 91 GLN A CA 1
ATOM 700 C C . GLN A 1 91 ? -7.316 7.433 30.880 1.00 97.31 91 GLN A C 1
ATOM 702 O O . GLN A 1 91 ? -6.402 8.049 30.341 1.00 97.31 91 GLN A O 1
ATOM 707 N N . ILE A 1 92 ? -7.595 7.549 32.174 1.00 98.25 92 ILE A N 1
ATOM 708 C CA . ILE A 1 92 ? -6.910 8.465 33.084 1.00 98.25 92 ILE A CA 1
ATOM 709 C C . ILE A 1 92 ? -5.920 7.639 33.895 1.00 98.25 92 ILE A C 1
ATOM 711 O O . ILE A 1 92 ? -6.327 6.782 34.685 1.00 98.25 92 ILE A O 1
ATOM 715 N N . ARG A 1 93 ? -4.623 7.863 33.695 1.00 98.12 93 ARG A N 1
ATOM 716 C CA . ARG A 1 93 ? -3.549 7.066 34.299 1.00 98.12 93 ARG A CA 1
ATOM 717 C C . ARG A 1 93 ? -2.608 7.942 35.112 1.00 98.12 93 ARG A C 1
ATOM 719 O O . ARG A 1 93 ? -2.369 9.093 34.761 1.00 98.12 93 ARG A O 1
ATOM 726 N N . LEU A 1 94 ? -2.071 7.397 36.201 1.00 95.94 94 LEU A N 1
ATOM 727 C CA . LEU A 1 94 ? -0.974 8.034 36.934 1.00 95.94 94 LEU A CA 1
ATOM 728 C C . LEU A 1 94 ? 0.344 7.819 36.202 1.00 95.94 94 LEU A C 1
ATOM 730 O O . LEU A 1 94 ? 0.604 6.714 35.740 1.00 95.94 94 LEU A O 1
ATOM 734 N N . GLN A 1 95 ? 1.209 8.831 36.212 1.00 92.50 95 GLN A N 1
ATOM 735 C CA . GLN A 1 95 ? 2.520 8.791 35.563 1.00 92.50 95 GLN A CA 1
ATOM 736 C C . GLN A 1 95 ? 2.376 8.638 34.041 1.00 92.50 95 GLN A C 1
ATOM 738 O O . GLN A 1 95 ? 1.868 9.552 33.409 1.00 92.50 95 GLN A O 1
ATOM 743 N N . GLY A 1 96 ? 2.827 7.532 33.446 1.00 92.12 96 GLY A N 1
ATOM 744 C CA . GLY A 1 96 ? 2.901 7.348 31.993 1.00 92.12 96 GLY A CA 1
ATOM 745 C C . GLY A 1 96 ? 1.725 6.582 31.362 1.00 92.12 96 GLY A C 1
ATOM 746 O O . GLY A 1 96 ? 0.774 6.207 32.054 1.00 92.12 96 GLY A O 1
ATOM 747 N N . PRO A 1 97 ? 1.801 6.296 30.046 1.00 87.50 97 PRO A N 1
ATOM 748 C CA . PRO A 1 97 ? 0.749 5.593 29.298 1.00 87.50 97 PRO A CA 1
ATOM 749 C C . PRO A 1 97 ? 0.489 4.156 29.787 1.00 87.50 97 PRO A C 1
ATOM 751 O O . PRO A 1 97 ? -0.645 3.689 29.736 1.00 87.50 97 PRO A O 1
ATOM 754 N N . GLU A 1 98 ? 1.497 3.493 30.359 1.00 90.94 98 GLU A N 1
ATOM 755 C CA . GLU A 1 98 ? 1.373 2.165 30.993 1.00 90.94 98 GLU A CA 1
ATOM 756 C C . GLU A 1 98 ? 1.164 2.236 32.517 1.00 90.94 98 GLU A C 1
ATOM 758 O O . GLU A 1 98 ? 1.188 1.228 33.224 1.00 90.94 98 GLU A O 1
ATOM 763 N N . GLY A 1 99 ? 0.962 3.440 33.053 1.00 89.25 99 GLY A N 1
ATOM 764 C CA . GLY A 1 99 ? 0.790 3.668 34.479 1.00 89.25 99 GLY A CA 1
ATOM 765 C C . GLY A 1 99 ? -0.563 3.205 35.024 1.00 89.25 99 GLY A C 1
ATOM 766 O O . GLY A 1 99 ? -1.477 2.807 34.289 1.00 89.25 99 GLY A O 1
ATOM 767 N N . ALA A 1 100 ? -0.703 3.261 36.351 1.00 95.25 100 ALA A N 1
ATOM 768 C CA . ALA A 1 100 ? -1.885 2.766 37.049 1.00 95.25 100 ALA A CA 1
ATOM 769 C C . ALA A 1 100 ? -3.162 3.494 36.593 1.00 95.25 10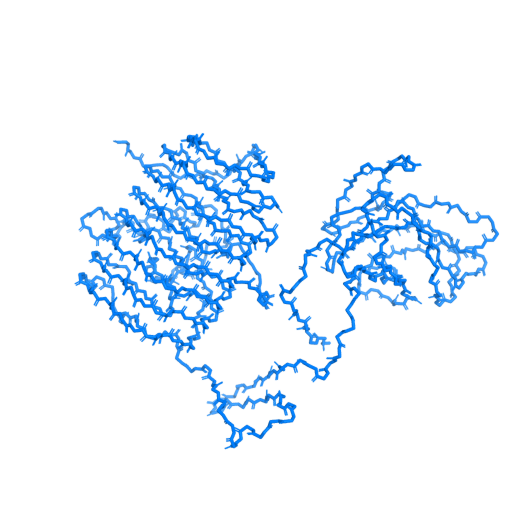0 ALA A C 1
ATOM 771 O O . ALA A 1 100 ? -3.263 4.718 36.699 1.00 95.25 100 ALA A O 1
ATOM 772 N N . LEU A 1 101 ? -4.160 2.730 36.133 1.00 96.38 101 LEU A N 1
ATOM 773 C CA . LEU A 1 101 ? -5.458 3.263 35.720 1.00 96.38 101 LEU A CA 1
ATOM 774 C C . LEU A 1 101 ? -6.242 3.782 36.935 1.00 96.38 101 LEU A C 1
ATOM 776 O O . LEU A 1 101 ? -6.547 3.023 37.868 1.00 96.38 101 LEU A O 1
ATOM 780 N N . LEU A 1 102 ? -6.575 5.072 36.895 1.00 96.69 102 LEU A N 1
ATOM 781 C CA . LEU A 1 102 ? -7.421 5.756 37.868 1.00 96.69 102 LEU A CA 1
ATOM 782 C C . LEU A 1 102 ? -8.901 5.623 37.516 1.00 96.69 102 LEU A C 1
ATOM 784 O O . LEU A 1 102 ? -9.703 5.356 38.404 1.00 96.69 102 LEU A O 1
ATOM 788 N N . GLY A 1 103 ? -9.250 5.777 36.241 1.00 94.56 103 GLY A N 1
ATOM 789 C CA . GLY A 1 103 ? -10.620 5.681 35.742 1.00 94.56 103 GLY A CA 1
ATOM 790 C C . GLY A 1 103 ? -10.699 5.962 34.244 1.00 94.56 103 GLY A C 1
ATOM 791 O O . GLY A 1 103 ? -9.673 6.131 33.580 1.00 94.56 103 GLY A O 1
ATOM 792 N N . THR A 1 104 ? -11.915 5.998 33.706 1.00 96.38 104 THR A N 1
ATOM 793 C CA . THR A 1 104 ? -12.167 6.185 32.269 1.00 96.38 104 THR A CA 1
ATOM 794 C C . THR A 1 104 ? -13.328 7.144 32.024 1.00 96.38 104 THR A C 1
ATOM 796 O O . THR A 1 104 ? -14.354 7.037 32.691 1.00 96.38 104 THR A O 1
ATOM 799 N N . CYS A 1 105 ? -13.200 8.031 31.036 1.00 96.31 105 CYS A N 1
ATOM 800 C CA . CYS A 1 105 ? -14.261 8.934 30.582 1.00 96.31 105 CYS A CA 1
ATOM 801 C C . CYS A 1 105 ? -14.722 8.549 29.173 1.00 96.31 105 CYS A C 1
ATOM 803 O O . CYS A 1 105 ? -13.925 8.608 28.242 1.00 96.31 105 CYS A O 1
ATOM 805 N N . SER A 1 106 ? -15.992 8.182 28.997 1.00 93.50 106 SER A N 1
ATOM 806 C CA . SER A 1 106 ? -16.561 7.905 27.671 1.00 93.50 106 SER A CA 1
ATOM 807 C C . SER A 1 106 ? -17.092 9.194 27.044 1.00 93.50 106 SER A C 1
ATOM 809 O O . SER A 1 106 ? -17.988 9.828 27.599 1.00 93.50 106 SER A O 1
ATOM 811 N N . ILE A 1 107 ? -16.590 9.547 25.862 1.00 93.25 107 ILE A N 1
ATOM 812 C CA . ILE A 1 107 ? -17.005 10.714 25.071 1.00 93.25 107 ILE A CA 1
ATOM 813 C C . ILE A 1 107 ? -17.822 10.233 23.862 1.00 93.25 107 ILE A C 1
ATOM 815 O O . ILE A 1 107 ? -17.232 9.821 22.862 1.00 93.25 107 ILE A O 1
ATOM 819 N N . PRO A 1 108 ? -19.164 10.213 23.929 1.00 88.25 108 PRO A N 1
ATOM 820 C CA . PRO A 1 108 ? -19.999 9.876 22.779 1.00 88.25 108 PRO A CA 1
ATOM 821 C C . PRO A 1 108 ? -19.870 10.926 21.666 1.00 88.25 108 PRO A C 1
ATOM 823 O O . PRO A 1 108 ? -19.337 12.017 21.875 1.00 88.25 108 PRO A O 1
ATOM 826 N N . THR A 1 109 ? -20.426 10.622 20.494 1.00 84.12 109 THR A N 1
ATOM 827 C CA . THR A 1 109 ? -20.560 11.592 19.399 1.00 84.12 109 THR A CA 1
ATOM 828 C C . THR A 1 109 ? -21.288 12.845 19.886 1.00 84.12 109 THR A C 1
ATOM 830 O O . THR A 1 109 ? -22.378 12.755 20.462 1.00 84.12 109 THR A O 1
ATOM 833 N N . THR A 1 110 ? -20.718 14.023 19.639 1.00 87.88 110 THR A N 1
ATOM 834 C CA . THR A 1 110 ? -21.357 15.305 19.983 1.00 87.88 110 THR A CA 1
ATOM 835 C C . THR A 1 110 ? -22.035 15.964 18.783 1.00 87.88 110 THR A C 1
ATOM 837 O O . THR A 1 110 ? -22.619 17.037 18.937 1.00 87.88 110 THR A O 1
ATOM 840 N N . ASN A 1 111 ? -22.042 15.276 17.632 1.00 82.00 111 ASN A N 1
ATOM 841 C CA . ASN A 1 111 ? -22.615 15.697 16.350 1.00 82.00 111 ASN A CA 1
ATOM 842 C C . ASN A 1 111 ? -21.901 16.905 15.721 1.00 82.00 111 ASN A C 1
ATOM 844 O O . ASN A 1 111 ? -22.531 17.742 15.076 1.00 82.00 111 ASN A O 1
ATOM 848 N N . GLY A 1 112 ? -20.581 17.002 15.906 1.00 79.25 112 GLY A N 1
ATOM 849 C CA . GLY A 1 112 ? -19.742 17.961 15.190 1.00 79.25 112 GLY A CA 1
ATOM 850 C C . GLY A 1 112 ? -18.458 18.297 15.940 1.00 79.25 112 GLY A C 1
ATOM 851 O O . GLY A 1 112 ? -18.470 18.452 17.153 1.00 79.25 112 GLY A O 1
ATOM 852 N N . TRP A 1 113 ? -17.359 18.500 15.213 1.00 87.62 113 TRP A N 1
ATOM 853 C CA . TRP A 1 113 ? -16.009 18.733 15.761 1.00 87.62 113 TRP A CA 1
ATOM 854 C C . TRP A 1 113 ? -15.813 20.043 16.532 1.00 87.62 113 TRP A C 1
ATOM 856 O O . TRP A 1 113 ? -14.735 20.306 17.037 1.00 87.62 113 TRP A O 1
ATOM 866 N N . GLN A 1 114 ? -16.844 20.877 16.633 1.00 90.88 114 GLN A N 1
ATOM 867 C CA . GLN A 1 114 ? -16.837 22.099 17.440 1.00 90.88 114 GLN A CA 1
ATOM 868 C C . GLN A 1 114 ? -18.081 22.185 18.347 1.00 90.88 114 GLN A C 1
ATOM 870 O O . GLN A 1 114 ? -18.435 23.255 18.836 1.00 90.88 114 GLN A O 1
ATOM 875 N N . SER A 1 115 ? -18.761 21.052 18.574 1.00 91.31 115 SER A N 1
ATOM 876 C CA . SER A 1 115 ? -19.915 20.926 19.475 1.00 91.31 115 SER A CA 1
ATOM 877 C C . SER A 1 115 ? -19.466 20.454 20.861 1.00 91.31 115 SER A C 1
ATOM 879 O O . SER A 1 115 ? -19.646 19.296 21.240 1.00 91.31 115 SER A O 1
ATOM 881 N N . TRP A 1 116 ? -18.870 21.364 21.627 1.00 94.88 116 TRP A N 1
ATOM 882 C CA . TRP A 1 116 ? -18.233 21.081 22.915 1.00 94.88 116 TRP A CA 1
ATOM 883 C C . TRP A 1 116 ? -19.228 20.749 24.034 1.00 94.88 116 TRP A C 1
ATOM 885 O O . TRP A 1 116 ? -20.216 21.453 24.261 1.00 94.88 116 TRP A O 1
ATOM 895 N N . ARG A 1 117 ? -18.950 19.679 24.787 1.00 96.88 117 ARG A N 1
ATOM 896 C CA . ARG A 1 117 ? -19.735 19.248 25.955 1.00 96.88 117 ARG A CA 1
ATOM 897 C C . ARG A 1 117 ? -18.823 18.859 27.115 1.00 96.88 117 ARG A C 1
ATOM 899 O O . ARG A 1 117 ? -17.662 18.513 26.917 1.00 96.88 117 ARG A O 1
ATOM 906 N N . SER A 1 118 ? -19.355 18.947 28.333 1.00 97.50 118 SER A N 1
ATOM 907 C CA . SER A 1 118 ? -18.658 18.507 29.545 1.00 97.50 118 SER A CA 1
ATOM 908 C C . SER A 1 118 ? -19.039 17.071 29.893 1.00 97.50 118 SER A C 1
ATOM 910 O O . SER A 1 118 ? -20.223 16.734 29.912 1.00 97.50 118 SER A O 1
ATOM 912 N N . PHE A 1 119 ? -18.041 16.256 30.214 1.00 97.69 119 PHE A N 1
ATOM 913 C CA . PHE A 1 119 ? -18.187 14.857 30.604 1.00 97.69 119 PHE A CA 1
ATOM 914 C C . PHE A 1 119 ? -17.446 14.613 31.912 1.00 97.69 119 PHE A C 1
ATOM 916 O O . PHE A 1 119 ? -16.343 15.123 32.098 1.00 97.69 119 PHE A O 1
ATOM 923 N N . ILE A 1 120 ? -18.046 13.843 32.817 1.00 97.50 120 ILE A N 1
ATOM 924 C CA . ILE A 1 120 ? -17.470 13.538 34.129 1.00 97.50 120 ILE A CA 1
ATOM 925 C C . ILE A 1 120 ? -17.129 12.051 34.183 1.00 97.50 120 ILE A C 1
ATOM 927 O O . ILE A 1 120 ? -17.965 11.211 33.853 1.00 97.50 120 ILE A O 1
ATOM 931 N N . ALA A 1 121 ? -15.914 11.743 34.625 1.00 96.56 121 ALA A N 1
ATOM 932 C CA . ALA A 1 121 ? -15.451 10.397 34.922 1.00 96.56 121 ALA A CA 1
ATOM 933 C C . ALA A 1 121 ? -15.242 10.214 36.421 1.00 96.56 121 ALA A C 1
ATOM 935 O O . ALA A 1 121 ? -14.629 11.062 37.073 1.00 96.56 121 ALA A O 1
ATOM 936 N N . GLU A 1 122 ? -15.689 9.074 36.937 1.00 97.44 122 GLU A N 1
ATOM 937 C CA . GLU A 1 122 ? -15.272 8.587 38.248 1.00 97.44 122 GLU A CA 1
ATOM 938 C C . GLU A 1 122 ? -13.840 8.042 38.155 1.00 97.44 122 GLU A C 1
ATOM 940 O O . GLU A 1 122 ? -13.474 7.340 37.206 1.00 97.44 122 GLU A O 1
ATOM 945 N N . ILE A 1 123 ? -13.025 8.369 39.153 1.00 97.56 123 ILE A N 1
ATOM 946 C CA . ILE A 1 123 ? -11.645 7.916 39.300 1.00 97.56 123 ILE A CA 1
ATOM 947 C C . ILE A 1 123 ? -11.411 7.398 40.720 1.00 97.56 123 ILE A C 1
ATOM 949 O O . ILE A 1 123 ? -12.089 7.782 41.675 1.00 97.56 123 ILE A O 1
ATOM 953 N N . LYS A 1 124 ? -10.398 6.545 40.887 1.00 96.38 124 LYS A N 1
ATOM 954 C CA . LYS A 1 124 ? -9.842 6.236 42.211 1.00 96.38 124 LYS A CA 1
ATOM 955 C C . LYS A 1 124 ? -9.464 7.537 42.920 1.00 96.38 124 LYS A C 1
ATOM 957 O O . LYS A 1 124 ? -8.979 8.460 42.278 1.00 96.38 124 LYS A O 1
ATOM 962 N N . ASN A 1 125 ? -9.666 7.594 44.236 1.00 96.69 125 ASN A N 1
ATOM 963 C CA . ASN A 1 125 ? -9.347 8.784 45.018 1.00 96.69 125 ASN A CA 1
ATOM 964 C C . ASN A 1 125 ? -7.840 9.084 44.961 1.00 96.69 125 ASN A C 1
ATOM 966 O O . ASN A 1 125 ? -7.030 8.260 45.389 1.00 96.69 125 ASN A O 1
ATOM 970 N N . VAL A 1 126 ? -7.482 10.262 44.456 1.00 96.19 126 VAL A N 1
ATOM 971 C CA . VAL A 1 126 ? -6.097 10.738 44.335 1.00 96.19 126 VAL A CA 1
ATOM 972 C C . VAL A 1 126 ? -5.929 12.025 45.131 1.00 96.19 126 VAL A C 1
ATOM 974 O O . VAL A 1 126 ? -6.864 12.814 45.230 1.00 96.19 126 VAL A O 1
ATOM 977 N N . ARG A 1 127 ? -4.745 12.227 45.721 1.00 95.94 127 ARG A N 1
ATOM 978 C CA . ARG A 1 127 ? -4.414 13.383 46.564 1.00 95.94 127 ARG A CA 1
ATOM 979 C C . ARG A 1 127 ? -3.162 14.100 46.074 1.00 95.94 127 ARG A C 1
ATOM 981 O O . ARG A 1 127 ? -2.220 13.456 45.600 1.00 95.94 127 ARG A O 1
ATOM 988 N N . GLY A 1 128 ? -3.139 15.410 46.294 1.00 95.56 128 GLY A N 1
ATOM 989 C CA . GLY A 1 128 ? -2.011 16.292 46.030 1.00 95.56 128 GLY A CA 1
ATOM 990 C C . GLY A 1 128 ? -1.652 16.409 44.551 1.00 95.56 128 GLY A C 1
ATOM 991 O O . GLY A 1 128 ? -2.424 16.046 43.664 1.00 95.56 128 GLY A O 1
ATOM 992 N N . MET A 1 129 ? -0.445 16.914 44.302 1.00 96.38 129 MET A N 1
ATOM 993 C CA . MET A 1 129 ? 0.096 17.093 42.959 1.00 96.38 129 MET A CA 1
ATOM 994 C C . MET A 1 129 ? 0.578 15.757 42.388 1.00 96.38 129 MET A C 1
ATOM 996 O O . MET A 1 129 ? 1.484 15.142 42.950 1.00 96.38 129 MET A O 1
ATOM 1000 N N . GLN A 1 130 ? 0.009 15.326 41.263 1.00 97.19 130 GLN A N 1
ATOM 1001 C CA . GLN A 1 130 ? 0.360 14.063 40.615 1.00 97.19 130 GLN A CA 1
ATOM 1002 C C . GLN A 1 130 ? 0.615 14.232 39.115 1.00 97.19 130 GLN A C 1
ATOM 1004 O O . GLN A 1 130 ? -0.037 15.057 38.470 1.00 97.19 130 GLN A O 1
ATOM 1009 N N . PRO A 1 131 ? 1.516 13.426 38.533 1.00 97.56 131 PRO A N 1
ATOM 1010 C CA . PRO A 1 131 ? 1.629 13.305 37.090 1.00 97.56 131 PRO A CA 1
ATOM 1011 C C . PRO A 1 131 ? 0.472 12.466 36.533 1.00 97.56 131 PRO A C 1
ATOM 1013 O O . PRO A 1 131 ? 0.163 11.393 37.060 1.00 97.56 131 PRO A O 1
ATOM 1016 N N . VAL A 1 132 ? -0.149 12.937 35.454 1.00 98.12 132 VAL A N 1
ATOM 1017 C CA . VAL A 1 132 ? -1.303 12.288 34.816 1.00 98.12 132 VAL A CA 1
ATOM 1018 C C . VAL A 1 132 ? -1.039 12.102 33.331 1.00 98.12 132 VAL A C 1
ATOM 1020 O O . VAL A 1 132 ? -0.663 13.049 32.645 1.00 98.12 132 VAL A O 1
ATOM 1023 N N . CYS A 1 133 ? -1.309 10.903 32.829 1.00 98.31 133 CYS A N 1
ATOM 1024 C CA . CYS A 1 133 ? -1.353 10.604 31.406 1.00 98.31 133 CYS A CA 1
ATOM 1025 C C . CYS A 1 133 ? -2.793 10.294 30.990 1.00 98.31 133 CYS A C 1
ATOM 1027 O O . CYS A 1 133 ? -3.485 9.504 31.641 1.00 98.31 133 CYS A O 1
ATOM 1029 N N . LEU A 1 134 ? -3.244 10.925 29.910 1.00 98.44 134 LEU A N 1
ATOM 1030 C CA . LEU A 1 134 ? -4.504 10.606 29.250 1.00 98.44 134 LEU A CA 1
ATOM 1031 C C . LEU A 1 134 ? -4.188 9.747 28.029 1.00 98.44 134 LEU A C 1
ATOM 1033 O O . LEU A 1 134 ? -3.466 10.204 27.150 1.00 98.44 134 LEU A O 1
ATOM 1037 N N . VAL A 1 135 ? -4.722 8.527 27.979 1.00 96.44 135 VAL A N 1
ATOM 1038 C CA . VAL A 1 135 ? -4.552 7.599 26.847 1.00 96.44 135 VAL A CA 1
ATOM 1039 C C . VAL A 1 135 ? -5.890 7.415 26.147 1.00 96.44 135 VAL A C 1
ATOM 1041 O O . VAL A 1 135 ? -6.898 7.142 26.803 1.00 96.44 135 VAL A O 1
ATOM 1044 N N . PHE A 1 136 ? -5.916 7.542 24.826 1.00 94.06 136 PHE A N 1
ATOM 1045 C CA . PHE A 1 136 ? -7.153 7.579 24.052 1.00 94.06 136 PHE A CA 1
ATOM 1046 C C . PHE A 1 136 ? -7.454 6.233 23.396 1.00 94.06 136 PHE A C 1
ATOM 1048 O O . PHE A 1 136 ? -6.572 5.556 22.877 1.00 94.06 136 PHE A O 1
ATOM 1055 N N . ARG A 1 137 ? -8.719 5.814 23.442 1.00 88.06 137 ARG A N 1
ATOM 1056 C CA . ARG A 1 137 ? -9.215 4.576 22.819 1.00 88.06 137 ARG A CA 1
ATOM 1057 C C . ARG A 1 137 ? -10.517 4.874 22.087 1.00 88.06 137 ARG A C 1
ATOM 1059 O O . ARG A 1 137 ? -11.256 5.759 22.509 1.00 88.06 137 ARG A O 1
ATOM 1066 N N . ALA A 1 138 ? -10.844 4.145 21.028 1.00 80.19 138 ALA A N 1
ATOM 1067 C CA . ALA A 1 138 ? -12.160 4.269 20.404 1.00 80.19 138 ALA A CA 1
ATOM 1068 C C . ALA A 1 138 ? -13.270 3.782 21.361 1.00 80.19 138 ALA A C 1
ATOM 1070 O O . ALA A 1 138 ? -13.071 2.828 22.116 1.00 80.19 138 ALA A O 1
ATOM 1071 N N . ASN A 1 139 ? -14.448 4.420 21.342 1.00 70.44 139 ASN A N 1
ATOM 1072 C CA . ASN A 1 139 ? -15.630 3.929 22.064 1.00 70.44 139 ASN A CA 1
ATOM 1073 C C . ASN A 1 139 ? -16.204 2.735 21.309 1.00 70.44 139 ASN A C 1
ATOM 1075 O O . ASN A 1 139 ? -17.191 2.840 20.579 1.00 70.44 139 ASN A O 1
ATOM 1079 N N . VAL A 1 140 ? -15.569 1.585 21.473 1.00 57.94 140 VAL A N 1
ATOM 1080 C CA . VAL A 1 140 ? -16.046 0.362 20.853 1.00 57.94 140 VAL A CA 1
ATOM 1081 C C . VAL A 1 140 ? -16.735 -0.469 21.921 1.00 57.94 140 VAL A C 1
ATOM 1083 O O . VAL A 1 140 ? -16.124 -0.904 22.894 1.00 57.94 140 VAL A O 1
ATOM 1086 N N . LYS A 1 141 ? -18.022 -0.751 21.713 1.00 46.25 141 LYS A N 1
ATOM 1087 C CA . LYS A 1 141 ? -18.572 -2.018 22.192 1.00 46.25 141 LYS A CA 1
ATOM 1088 C C . LYS A 1 141 ? -18.050 -3.095 21.247 1.00 46.25 141 LYS A C 1
ATOM 1090 O O . LYS A 1 141 ? -18.760 -3.489 20.327 1.00 46.25 141 LYS A O 1
ATOM 1095 N N . VAL A 1 142 ? -16.803 -3.531 21.431 1.00 47.25 142 VAL A N 1
ATOM 1096 C CA . VAL A 1 142 ? -16.413 -4.826 20.873 1.00 47.25 142 VAL A CA 1
ATOM 1097 C C . VAL A 1 142 ? -17.092 -5.830 21.782 1.00 47.25 142 VAL A C 1
ATOM 1099 O O . VAL A 1 142 ? -16.722 -5.981 22.943 1.00 47.25 142 VAL A O 1
ATOM 1102 N N . ASN A 1 143 ? -18.145 -6.472 21.291 1.00 44.66 143 ASN A N 1
ATOM 1103 C CA . ASN A 1 143 ? -18.476 -7.765 21.854 1.00 44.66 143 ASN A CA 1
ATOM 1104 C C . ASN A 1 143 ? -17.296 -8.666 21.486 1.00 44.66 143 ASN A C 1
ATOM 1106 O O . ASN A 1 143 ? -17.150 -9.015 20.317 1.00 44.66 143 ASN A O 1
ATOM 1110 N N . ASP A 1 144 ? -16.461 -9.042 22.460 1.00 50.97 144 ASP A N 1
ATOM 1111 C CA . ASP A 1 144 ? -15.369 -10.015 22.261 1.00 50.97 144 ASP A CA 1
ATOM 1112 C C . ASP A 1 144 ? -15.865 -11.288 21.551 1.00 50.97 144 ASP A C 1
ATOM 1114 O O . ASP A 1 144 ? -15.112 -11.977 20.868 1.00 50.97 144 ASP A O 1
ATOM 1118 N N . SER A 1 145 ? -17.167 -11.577 21.658 1.00 49.59 145 SER A N 1
ATOM 1119 C CA . SER A 1 145 ? -17.824 -12.689 20.984 1.00 49.59 145 SER A CA 1
ATOM 1120 C C . SER A 1 145 ? -17.850 -12.618 19.455 1.00 49.59 145 SER A C 1
ATOM 1122 O O . SER A 1 145 ? -18.166 -13.633 18.845 1.00 49.59 145 SER A O 1
ATOM 1124 N N . ASP A 1 146 ? -17.579 -11.468 18.838 1.00 52.78 146 ASP A N 1
ATOM 1125 C CA . ASP A 1 146 ? -17.632 -11.304 17.375 1.00 52.78 146 ASP A CA 1
ATOM 1126 C C . ASP A 1 146 ? -16.232 -11.319 16.734 1.00 52.78 146 ASP A C 1
ATOM 1128 O O . ASP A 1 146 ? -16.094 -11.264 15.509 1.00 52.78 146 ASP A O 1
ATOM 1132 N N . LEU A 1 147 ? -15.180 -11.449 17.550 1.00 62.84 147 LEU A N 1
ATOM 1133 C CA . LEU A 1 147 ? -13.803 -11.555 17.084 1.00 62.84 147 LEU A CA 1
ATOM 1134 C C . LEU A 1 147 ? -13.480 -12.988 16.663 1.00 62.84 147 LEU A C 1
ATOM 1136 O O . LEU A 1 147 ? -13.575 -13.935 17.442 1.00 62.84 147 LEU A O 1
ATOM 1140 N N . ARG A 1 148 ? -13.035 -13.144 15.415 1.00 75.38 148 ARG A N 1
ATOM 1141 C CA . ARG A 1 148 ? -12.489 -14.402 14.889 1.00 75.38 148 ARG A CA 1
ATOM 1142 C C . ARG A 1 148 ? -10.983 -14.416 15.118 1.00 75.38 148 ARG A C 1
ATOM 1144 O O . ARG A 1 148 ? -10.207 -14.026 14.247 1.00 75.38 148 ARG A O 1
ATOM 1151 N N . LEU A 1 149 ? -10.587 -14.787 16.331 1.00 85.12 149 LEU A N 1
ATOM 1152 C CA . LEU A 1 149 ? -9.187 -14.838 16.744 1.00 85.12 149 LEU A CA 1
ATOM 1153 C C . LEU A 1 149 ? -8.567 -16.197 16.422 1.00 85.12 149 LEU A C 1
ATOM 1155 O O . LEU A 1 149 ? -9.240 -17.227 16.451 1.00 85.12 149 LEU A O 1
ATOM 1159 N N . TRP A 1 150 ? -7.264 -16.197 16.164 1.00 91.50 150 TRP A N 1
ATOM 1160 C CA . TRP A 1 150 ? -6.460 -17.407 16.076 1.00 91.50 150 TRP A CA 1
ATOM 1161 C C . TRP A 1 150 ? -5.072 -17.166 16.672 1.00 91.50 150 TRP A C 1
ATOM 1163 O O . TRP A 1 150 ? -4.609 -16.030 16.777 1.00 91.50 150 TRP A O 1
ATOM 1173 N N . PHE A 1 151 ? -4.426 -18.244 17.087 1.00 94.00 151 PHE A N 1
ATOM 1174 C CA . PHE A 1 151 ? -3.099 -18.276 17.681 1.00 94.00 151 PHE A CA 1
ATOM 1175 C C . PHE A 1 151 ? -2.407 -19.568 17.251 1.00 94.00 151 PHE A C 1
ATOM 1177 O O . PHE A 1 151 ? -3.071 -20.578 17.029 1.00 94.00 151 PHE A O 1
ATOM 1184 N N . ALA A 1 152 ? -1.083 -19.558 17.141 1.00 96.19 152 ALA A N 1
ATOM 1185 C CA . ALA A 1 152 ? -0.326 -20.759 16.828 1.00 96.19 152 ALA A CA 1
ATOM 1186 C C . ALA A 1 152 ? 0.971 -20.833 17.631 1.00 96.19 152 ALA A C 1
ATOM 1188 O O . ALA A 1 152 ? 1.562 -19.814 17.986 1.00 96.19 152 ALA A O 1
ATOM 1189 N N . THR A 1 153 ? 1.427 -22.058 17.862 1.00 97.81 153 THR A N 1
ATOM 1190 C CA . THR A 1 153 ? 2.764 -22.368 18.368 1.00 97.81 153 THR A CA 1
ATOM 1191 C C . THR A 1 153 ? 3.446 -23.304 17.392 1.00 97.81 153 THR A C 1
ATOM 1193 O O . THR A 1 153 ? 2.806 -24.183 16.812 1.00 97.81 153 THR A O 1
ATOM 1196 N N . VAL A 1 154 ? 4.753 -23.136 17.251 1.00 97.38 154 VAL A N 1
ATOM 1197 C CA . VAL A 1 154 ? 5.595 -23.983 16.411 1.00 97.38 154 VAL A CA 1
ATOM 1198 C C . VAL A 1 154 ? 6.676 -24.577 17.303 1.00 97.38 154 VAL A C 1
ATOM 1200 O O . VAL A 1 154 ? 7.380 -23.830 17.982 1.00 97.38 154 VAL A O 1
ATOM 1203 N N . ASP A 1 155 ? 6.770 -25.902 17.320 1.00 95.94 155 ASP A N 1
ATOM 1204 C CA . ASP A 1 155 ? 7.902 -26.642 17.878 1.00 95.94 155 ASP A CA 1
ATOM 1205 C C . ASP A 1 155 ? 8.735 -27.282 16.751 1.00 95.94 155 ASP A C 1
ATOM 1207 O O . ASP A 1 155 ? 8.483 -27.039 15.569 1.00 95.94 155 ASP A O 1
ATOM 1211 N N . ASP A 1 156 ? 9.739 -28.087 17.103 1.00 95.94 156 ASP A N 1
ATOM 1212 C CA . ASP A 1 156 ? 10.673 -28.702 16.147 1.00 95.94 156 ASP A CA 1
ATOM 1213 C C . ASP A 1 156 ? 9.999 -29.626 15.112 1.00 95.94 156 ASP A C 1
ATOM 1215 O O . ASP A 1 156 ? 10.601 -29.958 14.090 1.00 95.94 156 ASP A O 1
ATOM 1219 N N . SER A 1 157 ? 8.770 -30.079 15.370 1.00 96.44 157 SER A N 1
ATOM 1220 C CA . SER A 1 157 ? 8.094 -31.120 14.587 1.00 96.44 157 SER A CA 1
ATOM 1221 C C . SER A 1 157 ? 6.640 -30.811 14.229 1.00 96.44 157 SER A C 1
ATOM 1223 O O . SER A 1 157 ? 6.120 -31.362 13.257 1.00 96.44 157 SER A O 1
ATOM 1225 N N . VAL A 1 158 ? 5.971 -29.949 14.995 1.00 96.81 158 VAL A N 1
ATOM 1226 C CA . VAL A 1 158 ? 4.533 -29.705 14.908 1.00 96.81 158 VAL A CA 1
ATOM 1227 C C . VAL A 1 158 ? 4.237 -28.210 14.970 1.00 96.81 158 VAL A C 1
ATOM 1229 O O . VAL A 1 158 ? 4.758 -27.456 15.790 1.00 96.81 158 VAL A O 1
ATOM 1232 N N . THR A 1 159 ? 3.325 -27.781 14.098 1.00 97.62 159 THR A N 1
ATOM 1233 C CA . THR A 1 159 ? 2.624 -26.501 14.222 1.00 97.62 159 THR A CA 1
ATOM 1234 C C . THR A 1 159 ? 1.226 -26.766 14.765 1.00 97.62 159 THR A C 1
ATOM 1236 O O . THR A 1 159 ? 0.437 -27.463 14.130 1.00 97.62 159 THR A O 1
ATOM 1239 N N . SER A 1 160 ? 0.920 -26.209 15.934 1.00 97.69 160 SER A N 1
ATOM 1240 C CA . SER A 1 160 ? -0.416 -26.263 16.533 1.00 97.69 160 SER A CA 1
ATOM 1241 C C . SER A 1 160 ? -1.114 -24.923 16.333 1.00 97.69 160 SER A C 1
ATOM 1243 O O . SER A 1 160 ? -0.535 -23.885 16.646 1.00 97.69 160 SER A O 1
ATOM 1245 N N . ILE A 1 161 ? -2.342 -24.941 15.804 1.00 97.31 161 ILE A N 1
ATOM 1246 C CA . ILE A 1 161 ? -3.152 -23.746 15.530 1.00 97.31 161 ILE A CA 1
ATOM 1247 C C . ILE A 1 161 ? -4.452 -23.843 16.330 1.00 97.31 161 ILE A C 1
ATOM 1249 O O . ILE A 1 161 ? -5.202 -24.808 16.202 1.00 97.31 161 ILE A O 1
ATOM 1253 N N . TRP A 1 162 ? -4.735 -22.814 17.121 1.00 95.88 162 TRP A N 1
ATOM 1254 C CA . TRP A 1 162 ? -5.993 -22.616 17.831 1.00 95.88 162 TRP A CA 1
ATOM 1255 C C . TRP A 1 162 ? -6.750 -21.471 17.176 1.00 95.88 162 TRP A C 1
ATOM 1257 O O . TRP A 1 162 ? -6.174 -20.418 16.921 1.00 95.88 162 TRP A O 1
ATOM 1267 N N . ALA A 1 163 ? -8.042 -21.645 16.929 1.00 92.94 163 ALA A N 1
ATOM 1268 C CA . ALA A 1 163 ? -8.888 -20.600 16.371 1.00 92.94 163 ALA A CA 1
ATOM 1269 C C . ALA A 1 163 ? -10.275 -20.629 17.017 1.00 92.94 163 ALA A C 1
ATOM 1271 O O . ALA A 1 163 ? -10.780 -21.687 17.394 1.00 92.94 163 ALA A O 1
ATOM 1272 N N . GLN A 1 164 ? -10.873 -19.451 17.168 1.00 88.81 164 GLN A N 1
ATOM 1273 C CA . GLN A 1 164 ? -12.200 -19.279 17.735 1.00 88.81 164 GLN A CA 1
ATOM 1274 C C . GLN A 1 164 ? -13.248 -19.280 16.618 1.00 88.81 164 GLN A C 1
ATOM 1276 O O . GLN A 1 164 ? -13.326 -18.349 15.816 1.00 88.81 164 GLN A O 1
ATOM 1281 N N . PHE A 1 165 ? -14.095 -20.306 16.622 1.00 85.88 165 PHE A N 1
ATOM 1282 C CA . PHE A 1 165 ? -15.246 -20.444 15.735 1.00 85.88 165 PHE A CA 1
ATOM 1283 C C . PHE A 1 165 ? -16.520 -20.392 16.579 1.00 85.88 165 PHE A C 1
ATOM 1285 O O . PHE A 1 165 ? -16.894 -21.368 17.224 1.00 85.88 165 PHE A O 1
ATOM 1292 N N . LYS A 1 166 ? -17.158 -19.221 16.647 1.00 80.69 166 LYS A N 1
ATOM 1293 C CA . LYS A 1 166 ? -18.440 -19.070 17.341 1.00 80.69 166 LYS A CA 1
ATOM 1294 C C . LYS A 1 166 ? -19.559 -19.555 16.423 1.00 80.69 166 LYS A C 1
ATOM 1296 O O . LYS A 1 166 ? -19.632 -19.109 15.282 1.00 80.69 166 LYS A O 1
ATOM 1301 N N . ASP A 1 167 ? -20.403 -20.445 16.935 1.00 83.62 167 ASP A N 1
ATOM 1302 C CA . ASP A 1 167 ? -21.571 -21.000 16.237 1.00 83.62 167 ASP A CA 1
ATOM 1303 C C . ASP A 1 167 ? -21.244 -21.723 14.907 1.00 83.62 167 ASP A C 1
ATOM 1305 O O . ASP A 1 167 ? -22.124 -21.914 14.072 1.00 83.62 167 ASP A O 1
ATOM 1309 N N . ILE A 1 168 ? -19.983 -22.129 14.713 1.00 85.19 168 ILE A N 1
ATOM 1310 C CA . ILE A 1 168 ? -19.459 -22.808 13.517 1.00 85.19 168 ILE A CA 1
ATOM 1311 C C . ILE A 1 168 ? -18.721 -24.069 13.977 1.00 85.19 168 ILE A C 1
ATOM 1313 O O . ILE A 1 168 ? -17.888 -23.989 14.883 1.00 85.19 168 ILE A O 1
ATOM 1317 N N . ASP A 1 169 ? -18.992 -25.214 13.345 1.00 90.69 169 ASP A N 1
ATOM 1318 C CA . ASP A 1 169 ? -18.170 -26.418 13.515 1.00 90.69 169 ASP A CA 1
ATOM 1319 C C . ASP A 1 169 ? -17.069 -26.409 12.446 1.00 90.69 169 ASP A C 1
ATOM 1321 O O . ASP A 1 169 ? -17.358 -26.657 11.273 1.00 90.69 169 ASP A O 1
ATOM 1325 N N . PRO A 1 170 ? -15.797 -26.162 12.806 1.00 92.38 170 PRO A N 1
ATOM 1326 C CA . PRO A 1 170 ? -14.722 -26.080 11.823 1.00 92.38 170 PRO A CA 1
ATOM 1327 C C . PRO A 1 170 ? -14.447 -27.401 11.088 1.00 92.38 170 PRO A C 1
ATOM 1329 O O . PRO A 1 170 ? -13.732 -27.382 10.090 1.00 92.38 170 PRO A O 1
ATOM 1332 N N . ASN A 1 171 ? -14.986 -28.536 11.555 1.00 95.12 171 ASN A N 1
ATOM 1333 C CA . ASN A 1 171 ? -14.895 -29.816 10.844 1.00 95.12 171 ASN A CA 1
ATOM 1334 C C . ASN A 1 171 ? -16.040 -30.023 9.839 1.00 95.12 171 ASN A C 1
ATOM 1336 O O . ASN A 1 171 ? -15.905 -30.835 8.923 1.00 95.12 171 ASN A O 1
ATOM 1340 N N . GLY A 1 172 ? -17.170 -29.334 10.032 1.00 93.56 172 GLY A N 1
ATOM 1341 C CA . GLY A 1 172 ? -18.343 -29.396 9.158 1.00 93.56 172 GLY A CA 1
ATOM 1342 C C . GLY A 1 172 ? -18.393 -28.270 8.123 1.00 93.56 172 GLY A C 1
ATOM 1343 O O . GLY A 1 172 ? -18.956 -28.454 7.043 1.00 93.56 172 GLY A O 1
ATOM 1344 N N . ASP A 1 173 ? -17.781 -27.128 8.433 1.00 92.06 173 ASP A N 1
ATOM 1345 C CA . ASP A 1 173 ? -17.730 -25.940 7.585 1.00 92.06 173 ASP A CA 1
ATOM 1346 C C . ASP A 1 173 ? -16.389 -25.789 6.847 1.00 92.06 173 ASP A C 1
ATOM 1348 O O . ASP A 1 173 ? -15.370 -26.386 7.197 1.00 92.06 173 ASP A O 1
ATOM 1352 N N . ARG A 1 174 ? -16.364 -24.949 5.800 1.00 92.00 174 ARG A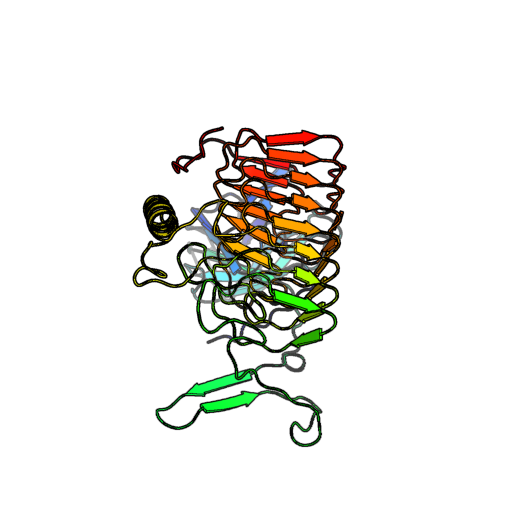 N 1
ATOM 1353 C CA . ARG A 1 174 ? -15.126 -24.661 5.063 1.00 92.00 174 ARG A CA 1
ATOM 1354 C C . ARG A 1 174 ? -14.226 -23.726 5.870 1.00 92.00 174 ARG A C 1
ATOM 1356 O O . ARG A 1 174 ? -14.442 -22.514 5.892 1.00 92.00 174 ARG A O 1
ATOM 1363 N N . VAL A 1 175 ? -13.178 -24.297 6.454 1.00 92.19 175 VAL A N 1
ATOM 1364 C CA . VAL A 1 175 ? -12.092 -23.575 7.121 1.00 92.19 175 VAL A CA 1
ATOM 1365 C C . VAL A 1 175 ? -10.790 -23.794 6.357 1.00 92.19 175 VAL A C 1
ATOM 1367 O O . VAL A 1 175 ? -10.418 -24.922 6.045 1.00 92.19 175 VAL A O 1
ATOM 1370 N N . GLU A 1 176 ? -10.089 -22.704 6.055 1.00 95.12 176 GLU A N 1
ATOM 1371 C CA . GLU A 1 176 ? -8.815 -22.716 5.337 1.00 95.12 176 GLU A CA 1
ATOM 1372 C C . GLU A 1 176 ? -7.730 -22.053 6.193 1.00 95.12 176 GLU A C 1
ATOM 1374 O O . GLU A 1 176 ? -7.998 -21.107 6.938 1.00 95.12 176 GLU A O 1
ATOM 1379 N N . ILE A 1 177 ? -6.496 -22.544 6.072 1.00 96.62 177 ILE A N 1
ATOM 1380 C CA . ILE A 1 177 ? -5.307 -21.951 6.688 1.00 96.62 177 ILE A CA 1
ATOM 1381 C C . ILE A 1 177 ? -4.283 -21.626 5.604 1.00 96.62 177 ILE A C 1
ATOM 1383 O O . ILE A 1 177 ? -4.149 -22.353 4.617 1.00 96.62 177 ILE A O 1
ATOM 1387 N N . ASN A 1 178 ? -3.532 -20.545 5.799 1.00 97.62 178 ASN A N 1
ATOM 1388 C CA . ASN A 1 178 ? -2.393 -20.248 4.942 1.00 97.62 178 ASN A CA 1
ATOM 1389 C C . ASN A 1 178 ? -1.293 -21.301 5.135 1.00 97.62 178 ASN A C 1
ATOM 1391 O O . ASN A 1 178 ? -1.007 -21.712 6.258 1.00 97.62 178 ASN A O 1
ATOM 1395 N N . VAL A 1 179 ? -0.661 -21.707 4.030 1.00 97.69 179 VAL A N 1
ATOM 1396 C CA . VAL A 1 179 ? 0.418 -22.712 4.033 1.00 97.69 179 VAL A CA 1
ATOM 1397 C C . VAL A 1 179 ? 1.603 -22.261 3.183 1.00 97.69 179 VAL A C 1
ATOM 1399 O O . VAL A 1 179 ? 2.736 -22.252 3.651 1.00 97.69 179 VAL A O 1
ATOM 1402 N N . ARG A 1 180 ? 1.364 -21.893 1.919 1.00 98.25 180 ARG A N 1
ATOM 1403 C CA . ARG A 1 180 ? 2.426 -21.525 0.970 1.00 98.25 180 ARG A CA 1
ATOM 1404 C C . ARG A 1 180 ? 2.648 -20.016 0.946 1.00 98.25 180 ARG A C 1
ATOM 1406 O O . ARG A 1 180 ? 1.704 -19.244 1.093 1.00 98.25 180 ARG A O 1
ATOM 1413 N N . GLN A 1 181 ? 3.897 -19.616 0.710 1.00 98.12 181 GLN A N 1
ATOM 1414 C CA . GLN A 1 181 ? 4.302 -18.210 0.653 1.00 98.12 181 GLN A CA 1
ATOM 1415 C C . GLN A 1 181 ? 3.661 -17.459 -0.523 1.00 98.12 181 GLN A C 1
ATOM 1417 O O . GLN A 1 181 ? 3.219 -16.328 -0.358 1.00 98.12 181 GLN A O 1
ATOM 1422 N N . SER A 1 182 ? 3.593 -18.091 -1.696 1.00 98.50 182 SER A N 1
ATOM 1423 C CA . SER A 1 182 ? 3.059 -17.521 -2.935 1.00 98.50 182 SER A CA 1
ATOM 1424 C C . SER A 1 182 ? 2.215 -18.547 -3.700 1.00 98.50 182 SER A C 1
ATOM 1426 O O . SER A 1 182 ? 2.259 -19.750 -3.421 1.00 98.50 182 SER A O 1
ATOM 1428 N N . VAL A 1 183 ? 1.418 -18.063 -4.655 1.00 98.75 183 VAL A N 1
ATOM 1429 C CA . VAL A 1 183 ? 0.582 -18.886 -5.545 1.00 98.75 183 VAL A CA 1
ATOM 1430 C C . VAL A 1 183 ? 1.243 -19.036 -6.913 1.00 98.75 183 VAL A C 1
ATOM 1432 O O . VAL A 1 183 ? 1.372 -20.157 -7.401 1.00 98.75 183 VAL A O 1
ATOM 1435 N N . PHE A 1 184 ? 1.693 -17.931 -7.519 1.00 98.75 184 PHE A N 1
ATOM 1436 C CA . PHE A 1 184 ? 2.369 -17.942 -8.819 1.00 98.75 184 PHE A CA 1
ATOM 1437 C C . PHE A 1 184 ? 3.611 -17.047 -8.794 1.00 98.75 184 PHE A C 1
ATOM 1439 O O . PHE A 1 184 ? 3.545 -15.844 -9.032 1.00 98.75 184 PHE A O 1
ATOM 1446 N N . TYR A 1 185 ? 4.766 -17.638 -8.509 1.00 98.69 185 TYR A N 1
ATOM 1447 C CA . TYR A 1 185 ? 6.030 -16.913 -8.432 1.00 98.69 185 TYR A CA 1
ATOM 1448 C C . TYR A 1 185 ? 7.163 -17.803 -8.966 1.00 98.69 185 TYR A C 1
ATOM 1450 O O . TYR A 1 185 ? 7.284 -18.946 -8.514 1.00 98.69 185 TYR A O 1
ATOM 1458 N N . PRO A 1 186 ? 7.972 -17.347 -9.940 1.00 98.25 186 PRO A N 1
ATOM 1459 C CA . PRO A 1 186 ? 9.096 -18.130 -10.446 1.00 98.25 186 PRO A CA 1
ATOM 1460 C C . PRO A 1 186 ? 10.095 -18.492 -9.342 1.00 98.25 186 PRO A C 1
ATOM 1462 O O . PRO A 1 186 ? 10.428 -17.656 -8.510 1.00 98.25 186 PRO A O 1
ATOM 1465 N N . GLY A 1 187 ? 10.656 -19.703 -9.367 1.00 97.31 187 GLY A N 1
ATOM 1466 C CA . GLY A 1 187 ? 11.742 -20.089 -8.450 1.00 97.31 187 GLY A CA 1
ATOM 1467 C C . GLY A 1 187 ? 13.110 -19.485 -8.804 1.00 97.31 187 GLY A C 1
ATOM 1468 O O . GLY A 1 187 ? 14.098 -19.734 -8.120 1.00 97.31 187 GLY A O 1
ATOM 1469 N N . SER A 1 188 ? 13.211 -18.741 -9.905 1.00 97.50 188 SER A N 1
ATOM 1470 C CA . SER A 1 188 ? 14.447 -18.114 -10.385 1.00 97.50 188 SER A CA 1
ATOM 1471 C C . SER A 1 188 ? 14.128 -16.822 -11.129 1.00 97.50 188 SER A C 1
ATOM 1473 O O . SER A 1 188 ? 13.028 -16.670 -11.659 1.00 97.50 188 SER A O 1
ATOM 1475 N N . THR A 1 189 ? 15.095 -15.907 -11.183 1.00 98.44 189 THR A N 1
ATOM 1476 C CA . THR A 1 189 ? 14.955 -14.629 -11.889 1.00 98.44 189 THR A CA 1
ATOM 1477 C C . THR A 1 189 ? 15.056 -14.789 -13.408 1.00 98.44 189 THR A C 1
ATOM 1479 O O . THR A 1 189 ? 15.446 -15.843 -13.913 1.00 98.44 189 THR A O 1
ATOM 1482 N N . GLY A 1 190 ? 14.708 -13.742 -14.164 1.00 98.06 190 GLY A N 1
ATOM 1483 C CA . GLY A 1 190 ? 14.903 -13.712 -15.621 1.00 98.06 190 GLY A CA 1
ATOM 1484 C C . GLY A 1 190 ? 13.972 -14.628 -16.423 1.00 98.06 190 GLY A C 1
ATOM 1485 O O . GLY A 1 190 ? 14.177 -14.820 -17.623 1.00 98.06 190 GLY A O 1
ATOM 1486 N N . ILE A 1 191 ? 12.934 -15.182 -15.792 1.00 98.62 191 ILE A N 1
ATOM 1487 C CA . ILE A 1 191 ? 11.876 -15.924 -16.484 1.00 98.62 191 ILE A CA 1
ATOM 1488 C C . ILE A 1 191 ? 10.970 -14.904 -17.168 1.00 98.62 191 ILE A C 1
ATOM 1490 O O . ILE A 1 191 ? 10.035 -14.391 -16.568 1.00 98.62 191 ILE A O 1
ATOM 1494 N N . ASN A 1 192 ? 11.314 -14.535 -18.398 1.00 98.75 192 ASN A N 1
ATOM 1495 C CA . ASN A 1 192 ? 10.701 -13.423 -19.123 1.00 98.75 192 ASN A CA 1
ATOM 1496 C C . ASN A 1 192 ? 9.439 -13.842 -19.895 1.00 98.75 192 ASN A C 1
ATOM 1498 O O . ASN A 1 192 ? 9.238 -15.016 -20.193 1.00 98.75 192 ASN A O 1
ATOM 1502 N N . TYR A 1 193 ? 8.639 -12.850 -20.293 1.00 98.75 193 TYR A N 1
ATOM 1503 C CA . TYR A 1 193 ? 7.556 -12.981 -21.278 1.00 98.75 193 TYR A CA 1
ATOM 1504 C C . TYR A 1 193 ? 6.474 -14.017 -20.933 1.00 98.75 193 TYR A C 1
ATOM 1506 O O . TYR A 1 193 ? 5.986 -14.741 -21.801 1.00 98.75 193 TYR A O 1
ATOM 1514 N N . ILE A 1 194 ? 6.063 -14.065 -19.665 1.00 98.88 194 ILE A N 1
ATOM 1515 C CA . ILE A 1 194 ? 4.947 -14.904 -19.216 1.00 98.88 194 ILE A CA 1
ATOM 1516 C C . ILE A 1 194 ? 3.642 -14.104 -19.236 1.00 98.88 194 ILE A C 1
ATOM 1518 O O . ILE A 1 194 ? 3.597 -12.947 -18.820 1.00 98.88 194 ILE A O 1
ATOM 1522 N N . THR A 1 195 ? 2.563 -14.730 -19.706 1.00 98.94 195 THR A N 1
ATOM 1523 C CA . THR A 1 195 ? 1.199 -14.200 -19.573 1.00 98.94 195 THR A CA 1
ATOM 1524 C C . THR A 1 195 ? 0.417 -15.032 -18.562 1.00 98.94 195 THR A C 1
ATOM 1526 O O . THR A 1 195 ? 0.322 -16.247 -18.720 1.00 98.94 195 THR A O 1
ATOM 1529 N N . VAL A 1 196 ? -0.175 -14.382 -17.558 1.00 98.88 196 VAL A N 1
ATOM 1530 C CA . VAL A 1 196 ? -1.057 -15.005 -16.560 1.00 98.88 196 VAL A CA 1
ATOM 1531 C C . VAL A 1 196 ? -2.432 -14.349 -16.647 1.00 98.88 196 VAL A C 1
ATOM 1533 O O . VAL A 1 196 ? -2.561 -13.140 -16.431 1.00 98.88 196 VAL A O 1
ATOM 1536 N N . ARG A 1 197 ? -3.457 -15.134 -17.004 1.00 98.88 197 ARG A N 1
ATOM 1537 C CA . ARG A 1 197 ? -4.786 -14.607 -17.326 1.00 98.88 197 ARG A CA 1
ATOM 1538 C C . ARG A 1 197 ? -5.931 -15.495 -16.856 1.00 98.88 197 ARG A C 1
ATOM 1540 O O . ARG A 1 197 ? -5.937 -16.679 -17.176 1.00 98.88 197 ARG A O 1
ATOM 1547 N N . GLY A 1 198 ? -6.951 -14.886 -16.249 1.00 98.50 198 GLY A N 1
ATOM 1548 C CA . GLY A 1 198 ? -8.241 -15.534 -15.990 1.00 98.50 198 GLY A CA 1
ATOM 1549 C C . GLY A 1 198 ? -8.292 -16.384 -14.724 1.00 98.50 198 GLY A C 1
ATOM 1550 O O . GLY A 1 198 ? -9.178 -17.226 -14.610 1.00 98.50 198 GLY A O 1
ATOM 1551 N N . PHE A 1 199 ? -7.342 -16.216 -13.802 1.00 98.88 199 PHE A N 1
ATOM 1552 C CA . PHE A 1 199 ? -7.264 -17.028 -12.590 1.00 98.88 199 PHE A CA 1
ATOM 1553 C C . PHE A 1 199 ? -7.810 -16.297 -11.368 1.00 98.88 199 PHE A C 1
ATOM 1555 O O . PHE A 1 199 ? -7.605 -15.096 -11.205 1.00 98.88 199 PHE A O 1
ATOM 1562 N N . THR A 1 200 ? -8.409 -17.065 -10.460 1.00 98.75 200 THR A N 1
ATOM 1563 C CA . THR A 1 200 ? -8.597 -16.666 -9.064 1.00 98.75 200 THR A CA 1
ATOM 1564 C C . THR A 1 200 ? -7.444 -17.217 -8.235 1.00 98.75 200 THR A C 1
ATOM 1566 O O . THR A 1 200 ? -7.211 -18.425 -8.217 1.00 98.75 200 THR A O 1
ATOM 1569 N N . MET A 1 201 ? -6.706 -16.336 -7.566 1.00 98.81 201 MET A N 1
ATOM 1570 C CA . MET A 1 201 ? -5.538 -16.666 -6.754 1.00 98.81 201 MET A CA 1
ATOM 1571 C C . MET A 1 201 ? -5.706 -16.053 -5.362 1.00 98.81 201 MET A C 1
ATOM 1573 O O . MET A 1 201 ? -5.885 -14.843 -5.224 1.00 98.81 201 MET A O 1
ATOM 1577 N N . MET A 1 202 ? -5.679 -16.896 -4.330 1.00 98.50 202 MET A N 1
ATOM 1578 C CA . MET A 1 202 ? -6.021 -16.510 -2.958 1.00 98.50 202 MET A CA 1
ATOM 1579 C C . MET A 1 202 ? -5.084 -17.161 -1.934 1.00 98.50 202 MET A C 1
ATOM 1581 O O . MET A 1 202 ? -4.407 -18.137 -2.257 1.00 98.50 202 MET A O 1
ATOM 1585 N N . HIS A 1 203 ? -5.104 -16.662 -0.694 1.00 97.94 203 HIS A N 1
ATOM 1586 C CA . HIS A 1 203 ? -4.554 -17.336 0.495 1.00 97.94 203 HIS A CA 1
ATOM 1587 C C . HIS A 1 203 ? -3.034 -17.581 0.432 1.00 97.94 203 HIS A C 1
ATOM 1589 O O . HIS A 1 203 ? -2.557 -18.719 0.432 1.00 97.94 203 HIS A O 1
ATOM 1595 N N . ALA A 1 204 ? -2.260 -16.491 0.387 1.00 98.62 204 ALA A N 1
ATOM 1596 C CA . ALA A 1 204 ? -0.797 -16.539 0.352 1.00 98.62 204 ALA A CA 1
ATOM 1597 C C . ALA A 1 204 ? -0.163 -15.976 1.632 1.00 98.62 204 ALA A C 1
ATOM 1599 O O . ALA A 1 204 ? -0.501 -14.879 2.081 1.00 98.62 204 ALA A O 1
ATOM 1600 N N . ALA A 1 205 ? 0.802 -16.706 2.193 1.00 98.38 205 ALA A N 1
ATOM 1601 C CA . ALA A 1 205 ? 1.598 -16.302 3.353 1.00 98.38 205 ALA A CA 1
ATOM 1602 C C . ALA A 1 205 ? 2.828 -15.467 2.949 1.00 98.38 205 ALA A C 1
ATOM 1604 O O . ALA A 1 205 ? 3.960 -15.816 3.286 1.00 98.38 205 ALA A O 1
ATOM 1605 N N . THR A 1 206 ? 2.635 -14.398 2.176 1.00 98.44 206 THR A N 1
ATOM 1606 C CA . THR A 1 206 ? 3.748 -13.542 1.738 1.00 98.44 206 THR A CA 1
ATOM 1607 C C . THR A 1 206 ? 4.374 -12.808 2.920 1.00 98.44 206 THR A C 1
ATOM 1609 O O . THR A 1 206 ? 3.652 -12.355 3.806 1.00 98.44 206 THR A O 1
ATOM 1612 N N . ASN A 1 207 ? 5.690 -12.614 2.882 1.00 96.94 207 ASN A N 1
ATOM 1613 C CA . ASN A 1 207 ? 6.404 -11.808 3.871 1.00 96.94 207 ASN A CA 1
ATOM 1614 C C . ASN A 1 207 ? 6.326 -10.309 3.553 1.00 96.94 207 ASN A C 1
ATOM 1616 O O . ASN A 1 207 ? 5.978 -9.914 2.438 1.00 96.94 207 ASN A O 1
ATOM 1620 N N . TRP A 1 208 ? 6.707 -9.492 4.538 1.00 96.75 208 TRP A N 1
ATOM 1621 C CA . TRP A 1 208 ? 6.903 -8.053 4.375 1.00 96.75 208 TRP A CA 1
ATOM 1622 C C . TRP A 1 208 ? 7.886 -7.757 3.234 1.00 96.75 208 TRP A C 1
ATOM 1624 O O . TRP A 1 208 ? 8.967 -8.344 3.178 1.00 96.75 208 TRP A O 1
ATOM 1634 N N . ALA A 1 209 ? 7.507 -6.846 2.336 1.00 96.69 209 ALA A N 1
ATOM 1635 C CA . ALA A 1 209 ? 8.188 -6.599 1.064 1.00 96.69 209 ALA A CA 1
ATOM 1636 C C . ALA A 1 209 ? 8.721 -5.150 0.936 1.00 96.69 209 ALA A C 1
ATOM 1638 O O . ALA A 1 209 ? 8.204 -4.389 0.109 1.00 96.69 209 ALA A O 1
ATOM 1639 N N . PRO A 1 210 ? 9.728 -4.737 1.732 1.00 96.50 210 PRO A N 1
ATOM 1640 C CA . PRO A 1 210 ? 10.343 -3.412 1.640 1.00 96.50 210 PRO A CA 1
ATOM 1641 C C . PRO A 1 210 ? 11.214 -3.286 0.375 1.00 96.50 210 PRO A C 1
ATOM 1643 O O . PRO A 1 210 ? 11.604 -4.301 -0.209 1.00 96.50 210 PRO A O 1
ATOM 1646 N N . PRO A 1 211 ? 11.595 -2.067 -0.051 1.00 97.00 211 PRO A N 1
ATOM 1647 C CA . PRO A 1 211 ? 12.430 -1.856 -1.238 1.00 97.00 211 PRO A CA 1
ATOM 1648 C C . PRO A 1 211 ? 13.838 -2.452 -1.113 1.00 97.00 211 PRO A C 1
ATOM 1650 O O . PRO A 1 211 ? 14.540 -2.631 -2.108 1.00 97.00 211 PRO A O 1
ATOM 1653 N N . THR A 1 212 ? 14.264 -2.764 0.108 1.00 95.81 212 THR A N 1
ATOM 1654 C CA . THR A 1 212 ? 15.593 -3.286 0.435 1.00 95.81 212 THR A CA 1
ATOM 1655 C C . THR A 1 212 ? 15.610 -4.794 0.685 1.00 95.81 212 THR A C 1
ATOM 1657 O O . THR A 1 212 ? 16.632 -5.303 1.130 1.00 95.81 212 THR A O 1
ATOM 1660 N N . ALA A 1 213 ? 14.533 -5.523 0.369 1.00 96.75 213 ALA A N 1
ATOM 1661 C CA . ALA A 1 213 ? 14.488 -6.990 0.394 1.00 96.75 213 ALA A CA 1
ATOM 1662 C C . ALA A 1 213 ? 13.862 -7.564 -0.887 1.00 96.75 213 ALA A C 1
ATOM 1664 O O . ALA A 1 213 ? 13.365 -6.810 -1.725 1.00 96.75 213 ALA A O 1
ATOM 1665 N N . GLU A 1 214 ? 13.963 -8.875 -1.127 1.00 97.81 214 GLU A N 1
ATOM 1666 C CA . GLU A 1 214 ? 13.145 -9.519 -2.158 1.00 97.81 214 GLU A CA 1
ATOM 1667 C C . GLU A 1 214 ? 11.666 -9.215 -1.921 1.00 97.81 214 GLU A C 1
ATOM 1669 O O . GLU A 1 214 ? 11.153 -9.351 -0.810 1.00 97.81 214 GLU A O 1
ATOM 1674 N N . GLN A 1 215 ? 10.963 -8.825 -2.979 1.00 98.12 215 GLN A N 1
ATOM 1675 C CA . GLN A 1 215 ? 9.547 -8.497 -2.876 1.00 98.12 215 GLN A CA 1
ATOM 1676 C C . GLN A 1 215 ? 8.710 -9.638 -3.440 1.00 98.12 215 GLN A C 1
ATOM 1678 O O . GLN A 1 215 ? 8.252 -9.598 -4.584 1.00 98.12 215 GLN A O 1
ATOM 1683 N N . VAL A 1 216 ? 8.509 -10.663 -2.613 1.00 98.44 216 VAL A N 1
ATOM 1684 C CA . VAL A 1 216 ? 7.647 -11.806 -2.935 1.00 98.44 216 VAL A CA 1
ATOM 1685 C C . VAL A 1 216 ? 6.182 -11.428 -2.710 1.00 98.44 216 VAL A C 1
ATOM 1687 O O . VAL A 1 216 ? 5.801 -10.996 -1.624 1.00 98.44 216 VAL A O 1
ATOM 1690 N N . GLY A 1 217 ? 5.357 -11.601 -3.742 1.00 98.69 217 GLY A N 1
ATOM 1691 C CA . GLY A 1 217 ? 3.904 -11.428 -3.691 1.00 98.69 217 GLY A CA 1
ATOM 1692 C C . GLY A 1 217 ? 3.157 -12.755 -3.797 1.00 98.69 217 GLY A C 1
ATOM 1693 O O . GLY A 1 217 ? 3.758 -13.810 -4.009 1.00 98.69 217 GLY A O 1
ATOM 1694 N N . LEU A 1 218 ? 1.826 -12.699 -3.703 1.00 98.88 218 LEU A N 1
ATOM 1695 C CA . LEU A 1 218 ? 0.965 -13.844 -4.010 1.00 98.88 218 LEU A CA 1
ATOM 1696 C C . LEU A 1 218 ? 1.172 -14.271 -5.472 1.00 98.88 218 LEU A C 1
ATOM 1698 O O . LEU A 1 218 ? 1.305 -15.464 -5.760 1.00 98.88 218 LEU A O 1
ATOM 1702 N N . ILE A 1 219 ? 1.297 -13.291 -6.365 1.00 98.94 219 ILE A N 1
ATOM 1703 C CA . ILE A 1 219 ? 1.855 -13.435 -7.710 1.00 98.94 219 ILE A CA 1
ATOM 1704 C C . ILE A 1 219 ? 2.980 -12.415 -7.914 1.00 98.94 219 ILE A C 1
ATOM 1706 O O . ILE A 1 219 ? 2.891 -11.292 -7.424 1.00 98.94 219 ILE A O 1
ATOM 1710 N N . GLY A 1 220 ? 4.033 -12.764 -8.652 1.00 98.62 220 GLY A N 1
ATOM 1711 C CA . GLY A 1 220 ? 5.081 -11.793 -8.961 1.00 98.62 220 GLY A CA 1
ATOM 1712 C C . GLY A 1 220 ? 5.991 -12.171 -10.119 1.00 98.62 220 GLY A C 1
ATOM 1713 O O . GLY A 1 220 ? 6.088 -13.335 -10.503 1.00 98.62 220 GLY A O 1
ATOM 1714 N N . THR A 1 221 ? 6.654 -11.161 -10.683 1.00 98.69 221 THR A N 1
ATOM 1715 C CA . THR A 1 221 ? 7.489 -11.310 -11.889 1.00 98.69 221 THR A CA 1
ATOM 1716 C C . THR A 1 221 ? 8.921 -11.753 -11.590 1.00 98.69 221 THR A C 1
ATOM 1718 O O . THR A 1 221 ? 9.629 -12.149 -12.514 1.00 98.69 221 THR A O 1
ATOM 1721 N N . HIS A 1 222 ? 9.345 -11.696 -10.323 1.00 98.50 222 HIS A N 1
ATOM 1722 C CA . HIS A 1 222 ? 10.656 -12.113 -9.819 1.00 98.50 222 HIS A CA 1
ATOM 1723 C C . HIS A 1 222 ? 11.835 -11.637 -10.693 1.00 98.50 222 HIS A C 1
ATOM 1725 O O . HIS A 1 222 ? 12.565 -12.441 -11.269 1.00 98.50 222 HIS A O 1
ATOM 1731 N N . TRP A 1 223 ? 12.035 -10.315 -10.789 1.00 98.56 223 TRP A N 1
ATOM 1732 C CA . TRP A 1 223 ? 13.171 -9.705 -11.502 1.00 98.56 223 TRP A CA 1
ATOM 1733 C C . TRP A 1 223 ? 13.336 -10.214 -12.943 1.00 98.56 223 TRP A C 1
ATOM 1735 O O . TRP A 1 223 ? 14.279 -10.935 -13.286 1.00 98.56 223 TRP A O 1
ATOM 1745 N N . SER A 1 224 ? 12.373 -9.858 -13.786 1.00 98.69 224 SER A N 1
ATOM 1746 C CA . SER A 1 224 ? 12.276 -10.310 -15.173 1.00 98.69 224 SER A CA 1
ATOM 1747 C C . SER A 1 224 ? 11.762 -9.189 -16.078 1.00 98.69 224 SER A C 1
ATOM 1749 O O . SER A 1 224 ? 11.673 -8.028 -15.669 1.00 98.69 224 SER A O 1
ATOM 1751 N N . LYS A 1 225 ? 11.424 -9.535 -17.322 1.00 98.88 225 LYS A N 1
ATOM 1752 C CA . LYS A 1 225 ? 10.925 -8.611 -18.335 1.00 98.88 225 LYS A CA 1
ATOM 1753 C C . LYS A 1 225 ? 9.680 -9.118 -19.047 1.00 98.88 225 LYS A C 1
ATOM 1755 O O . LYS A 1 225 ? 9.555 -10.304 -19.349 1.00 98.88 225 LYS A O 1
ATOM 1760 N N . GLY A 1 226 ? 8.779 -8.194 -19.376 1.00 98.88 226 GLY A N 1
ATOM 1761 C CA . GLY A 1 226 ? 7.771 -8.393 -20.423 1.00 98.88 226 GLY A CA 1
ATOM 1762 C C . GLY A 1 226 ? 6.582 -9.275 -20.047 1.00 98.88 226 GLY A C 1
ATOM 1763 O O . GLY A 1 226 ? 5.945 -9.847 -20.927 1.00 98.88 226 GLY A O 1
ATOM 1764 N N . TRP A 1 227 ? 6.302 -9.434 -18.755 1.00 98.94 227 TRP A N 1
ATOM 1765 C CA . TRP A 1 227 ? 5.105 -10.148 -18.293 1.00 98.94 227 TRP A CA 1
ATOM 1766 C C . TRP A 1 227 ? 3.808 -9.408 -18.601 1.00 98.94 227 TRP A C 1
ATOM 1768 O O . TRP A 1 227 ? 3.767 -8.180 -18.563 1.00 98.94 227 TRP A O 1
ATOM 1778 N N . ILE A 1 228 ? 2.737 -10.174 -18.798 1.00 98.94 228 ILE A N 1
ATOM 1779 C CA . ILE A 1 228 ? 1.363 -9.676 -18.846 1.00 98.94 228 ILE A CA 1
ATOM 1780 C C . ILE A 1 228 ? 0.556 -10.390 -17.759 1.00 98.94 228 ILE A C 1
ATOM 1782 O O . ILE A 1 228 ? 0.369 -11.602 -17.816 1.00 98.94 228 ILE A O 1
ATOM 1786 N N . ILE A 1 229 ? 0.065 -9.649 -16.771 1.00 98.94 229 ILE A N 1
ATOM 1787 C CA . ILE A 1 229 ? -0.803 -10.167 -15.709 1.00 98.94 229 ILE A CA 1
ATOM 1788 C C . ILE A 1 229 ? -2.154 -9.486 -15.874 1.00 98.94 229 ILE A C 1
ATOM 1790 O O . ILE A 1 229 ? -2.263 -8.275 -15.663 1.00 98.94 229 ILE A O 1
ATOM 1794 N N . GLU A 1 230 ? -3.175 -10.227 -16.307 1.00 98.94 230 GLU A N 1
ATOM 1795 C CA . GLU A 1 230 ? -4.454 -9.606 -16.649 1.00 98.94 230 GLU A CA 1
ATOM 1796 C C . GLU A 1 230 ? -5.711 -10.433 -16.399 1.00 98.94 230 GLU A C 1
ATOM 1798 O O . GLU A 1 230 ? -5.709 -11.646 -16.568 1.00 98.94 230 GLU A O 1
ATOM 1803 N N . ASN A 1 231 ? -6.832 -9.767 -16.111 1.00 98.75 231 ASN A N 1
ATOM 1804 C CA . ASN A 1 231 ? -8.127 -10.420 -15.875 1.00 98.75 231 ASN A CA 1
ATOM 1805 C C . ASN A 1 231 ? -8.053 -11.503 -14.782 1.00 98.75 231 ASN A C 1
ATOM 1807 O O . ASN A 1 231 ? -8.608 -12.587 -14.954 1.00 98.75 231 ASN A O 1
ATOM 1811 N N . ASN A 1 232 ? -7.307 -11.250 -13.705 1.00 98.94 232 ASN A N 1
ATOM 1812 C CA . ASN A 1 232 ? -7.213 -12.149 -12.555 1.00 98.94 232 ASN A CA 1
ATOM 1813 C C . ASN A 1 232 ? -7.918 -11.557 -11.330 1.00 98.94 232 ASN A C 1
ATOM 1815 O O . ASN A 1 232 ? -7.931 -10.340 -11.148 1.00 98.94 232 ASN A O 1
ATOM 1819 N N . GLU A 1 233 ? -8.412 -12.442 -10.469 1.00 98.81 233 GLU A N 1
ATOM 1820 C CA . GLU A 1 233 ? -8.908 -12.149 -9.124 1.00 98.81 233 GLU A CA 1
ATOM 1821 C C . GLU A 1 233 ? -7.800 -12.503 -8.124 1.00 98.81 233 GLU A C 1
ATOM 1823 O O . GLU A 1 233 ? -7.441 -13.673 -7.989 1.00 98.81 233 GLU A O 1
ATOM 1828 N N . ILE A 1 234 ? -7.218 -11.514 -7.447 1.00 98.94 234 ILE A N 1
ATOM 1829 C CA . ILE A 1 234 ? -6.075 -11.688 -6.539 1.00 98.94 234 ILE A CA 1
ATOM 1830 C C . ILE A 1 234 ? -6.480 -11.194 -5.155 1.00 98.94 234 ILE A C 1
ATOM 1832 O O . ILE A 1 234 ? -6.760 -10.009 -4.979 1.00 98.94 234 ILE A O 1
ATOM 1836 N N . SER A 1 235 ? -6.518 -12.071 -4.152 1.00 98.62 235 SER A N 1
ATOM 1837 C CA . SER A 1 235 ? -6.936 -11.637 -2.815 1.00 98.62 235 SER A CA 1
ATOM 1838 C C . SER A 1 235 ? -6.351 -12.421 -1.647 1.00 98.62 235 SER A C 1
ATOM 1840 O O . SER A 1 235 ? -5.751 -13.477 -1.820 1.00 98.62 235 SER A O 1
ATOM 1842 N N . TYR A 1 236 ? -6.512 -11.891 -0.432 1.00 97.50 236 TYR A N 1
ATOM 1843 C CA . TYR A 1 236 ? -6.129 -12.564 0.816 1.00 97.50 236 TYR A CA 1
ATOM 1844 C C . TYR A 1 236 ? -4.644 -12.954 0.881 1.00 97.50 236 TYR A C 1
ATOM 1846 O O . TYR A 1 236 ? -4.281 -14.058 1.302 1.00 97.50 236 TYR A O 1
ATOM 1854 N N . SER A 1 237 ? -3.777 -12.032 0.463 1.00 98.44 237 SER A N 1
ATOM 1855 C CA . SER A 1 237 ? -2.338 -12.117 0.714 1.00 98.44 237 SER A CA 1
ATOM 1856 C C . SER A 1 237 ? -2.003 -11.503 2.073 1.00 98.44 237 SER A C 1
ATOM 1858 O O . SER A 1 237 ? -2.500 -10.426 2.406 1.00 98.44 237 SER A O 1
ATOM 1860 N N . VAL A 1 238 ? -1.145 -12.159 2.861 1.00 98.06 238 VAL A N 1
ATOM 1861 C CA . VAL A 1 238 ? -0.732 -11.644 4.182 1.00 98.06 238 VAL A CA 1
ATOM 1862 C C . VAL A 1 238 ? -0.043 -10.291 4.068 1.00 98.06 238 VAL A C 1
ATOM 1864 O O . VAL A 1 238 ? -0.245 -9.460 4.936 1.00 98.06 238 VAL A O 1
ATOM 1867 N N . CYS A 1 239 ? 0.721 -10.042 3.008 1.00 98.50 239 CYS A N 1
ATOM 1868 C CA . CYS A 1 239 ? 1.342 -8.749 2.749 1.00 98.50 239 CYS A CA 1
ATOM 1869 C C . CYS A 1 239 ? 0.924 -8.240 1.369 1.00 98.50 239 CYS A C 1
ATOM 1871 O O . CYS A 1 239 ? -0.043 -7.486 1.266 1.00 98.50 239 CYS A O 1
ATOM 1873 N N . THR A 1 240 ? 1.622 -8.638 0.305 1.00 98.69 240 THR A N 1
ATOM 1874 C CA . THR A 1 240 ? 1.425 -8.040 -1.023 1.00 98.69 240 THR A CA 1
ATOM 1875 C C . THR A 1 240 ? 0.696 -8.979 -1.977 1.00 98.69 240 THR A C 1
ATOM 1877 O O . THR A 1 240 ? 1.045 -10.157 -2.088 1.00 98.69 240 THR A O 1
ATOM 1880 N N . GLY A 1 241 ? -0.302 -8.460 -2.695 1.00 98.88 241 GLY A N 1
ATOM 1881 C CA . GLY A 1 241 ? -1.026 -9.200 -3.732 1.00 98.88 241 GLY A CA 1
ATOM 1882 C C . GLY A 1 241 ? -0.152 -9.502 -4.953 1.00 98.88 241 GLY A C 1
ATOM 1883 O O . GLY A 1 241 ? 0.150 -10.659 -5.241 1.00 98.88 241 GLY A O 1
ATOM 1884 N N . LEU A 1 242 ? 0.292 -8.464 -5.661 1.00 98.88 242 LEU A N 1
ATOM 1885 C CA . LEU A 1 242 ? 1.097 -8.587 -6.880 1.00 98.88 242 LEU A CA 1
ATOM 1886 C C . LEU A 1 242 ? 2.431 -7.852 -6.728 1.00 98.88 242 LEU A C 1
ATOM 1888 O O . LEU A 1 242 ? 2.451 -6.686 -6.339 1.00 98.88 242 LEU A O 1
ATOM 1892 N N . THR A 1 243 ? 3.549 -8.497 -7.065 1.00 98.88 243 THR A N 1
ATOM 1893 C CA . THR A 1 243 ? 4.861 -7.834 -7.055 1.00 98.88 243 THR A CA 1
ATOM 1894 C C . THR A 1 243 ? 5.524 -7.737 -8.425 1.00 98.88 243 THR A C 1
ATOM 1896 O O . THR A 1 243 ? 5.625 -8.702 -9.182 1.00 98.88 243 THR A O 1
ATOM 1899 N N . LEU A 1 244 ? 6.033 -6.540 -8.718 1.00 98.75 244 LEU A N 1
ATOM 1900 C CA . LEU A 1 244 ? 6.954 -6.247 -9.821 1.00 98.75 244 LEU A CA 1
ATOM 1901 C C . LEU A 1 244 ? 8.347 -5.904 -9.268 1.00 98.75 244 LEU A C 1
ATOM 1903 O O . LEU A 1 244 ? 9.051 -5.070 -9.821 1.00 98.75 244 LEU A O 1
ATOM 1907 N N . GLY A 1 245 ? 8.688 -6.415 -8.087 1.00 94.81 245 GLY A N 1
ATOM 1908 C CA . GLY A 1 245 ? 9.788 -5.898 -7.280 1.00 94.81 245 GLY A CA 1
ATOM 1909 C C . GLY A 1 245 ? 11.148 -6.538 -7.525 1.00 94.81 245 GLY A C 1
ATOM 1910 O O . GLY A 1 245 ? 11.341 -7.336 -8.449 1.00 94.81 245 GLY A O 1
ATOM 1911 N N . LYS A 1 246 ? 12.114 -6.154 -6.685 1.00 96.19 246 LYS A N 1
ATOM 1912 C CA . LYS A 1 246 ? 13.494 -6.620 -6.810 1.00 96.19 246 LYS A CA 1
ATOM 1913 C C . LYS A 1 246 ? 13.668 -8.086 -6.398 1.00 96.19 246 LYS A C 1
ATOM 1915 O O . LYS A 1 246 ? 12.898 -8.620 -5.603 1.00 96.19 246 LYS A O 1
ATOM 1920 N N . HIS A 1 247 ? 14.727 -8.699 -6.920 1.00 96.44 247 HIS A N 1
ATOM 1921 C CA . HIS A 1 247 ? 15.220 -10.019 -6.516 1.00 96.44 247 HIS A CA 1
ATOM 1922 C C . HIS A 1 247 ? 15.809 -10.012 -5.096 1.00 96.44 247 HIS A C 1
ATOM 1924 O O . HIS A 1 247 ? 16.168 -8.949 -4.579 1.00 96.44 247 HIS A O 1
ATOM 1930 N N . GLY A 1 248 ? 15.989 -11.197 -4.510 1.00 96.94 248 GLY A N 1
ATOM 1931 C CA . GLY A 1 248 ? 16.711 -11.383 -3.250 1.00 96.94 248 GLY A CA 1
ATOM 1932 C C . GLY A 1 248 ? 18.232 -11.412 -3.390 1.00 96.94 248 GLY A C 1
ATOM 1933 O O . GLY A 1 248 ? 18.794 -11.928 -4.366 1.00 96.94 248 GLY A O 1
ATOM 1934 N N . ASP A 1 249 ? 18.921 -10.849 -2.401 1.00 95.56 249 ASP A N 1
ATOM 1935 C CA . ASP A 1 249 ? 20.373 -10.933 -2.257 1.00 95.56 249 ASP A CA 1
ATOM 1936 C C . ASP A 1 249 ? 20.804 -11.023 -0.778 1.00 95.56 249 ASP A C 1
ATOM 1938 O O . ASP A 1 249 ? 19.984 -11.005 0.136 1.00 95.56 249 ASP A O 1
ATOM 1942 N N . ALA A 1 250 ? 22.110 -11.165 -0.528 1.00 96.25 250 ALA A N 1
ATOM 1943 C CA . ALA A 1 250 ? 22.657 -11.318 0.825 1.00 96.25 250 ALA A CA 1
ATOM 1944 C C . ALA A 1 250 ? 22.519 -10.061 1.715 1.00 96.25 250 ALA A C 1
ATOM 1946 O O . ALA A 1 250 ? 22.899 -10.102 2.883 1.00 96.25 250 ALA A O 1
ATOM 1947 N N . PHE A 1 251 ? 22.018 -8.952 1.167 1.00 95.88 251 PHE A N 1
ATOM 1948 C CA . PHE A 1 251 ? 21.838 -7.668 1.846 1.00 95.88 251 PHE A CA 1
ATOM 1949 C C . PHE A 1 251 ? 20.359 -7.357 2.109 1.00 95.88 251 PHE A C 1
ATOM 1951 O O . PHE A 1 251 ? 20.021 -6.249 2.539 1.00 95.88 251 PHE A O 1
ATOM 1958 N N . ASP A 1 252 ? 19.471 -8.319 1.857 1.00 95.56 252 ASP A N 1
ATOM 1959 C CA . ASP A 1 252 ? 18.057 -8.184 2.167 1.00 95.56 252 ASP A CA 1
ATOM 1960 C C . ASP A 1 252 ? 17.861 -7.842 3.653 1.00 95.56 252 ASP A C 1
ATOM 1962 O O . ASP A 1 252 ? 18.358 -8.529 4.545 1.00 95.56 252 ASP A O 1
ATOM 1966 N N . ASN A 1 253 ? 17.133 -6.750 3.913 1.00 92.44 253 ASN A N 1
ATOM 1967 C CA . ASN A 1 253 ? 16.871 -6.199 5.252 1.00 92.44 253 ASN A CA 1
ATOM 1968 C C . ASN A 1 253 ? 18.111 -5.739 6.051 1.00 92.44 253 ASN A C 1
ATOM 1970 O O . ASN A 1 253 ? 18.000 -5.479 7.248 1.00 92.44 253 ASN A O 1
ATOM 1974 N N . THR A 1 254 ? 19.281 -5.558 5.424 1.00 92.06 254 THR A N 1
ATOM 1975 C CA . THR A 1 254 ? 20.485 -5.051 6.121 1.00 92.06 254 THR A CA 1
ATOM 1976 C C . THR A 1 254 ? 20.650 -3.532 6.033 1.00 92.06 254 THR A C 1
ATOM 1978 O O . THR A 1 254 ? 21.616 -2.984 6.558 1.00 92.06 254 THR A O 1
ATOM 1981 N N . SER A 1 255 ? 19.742 -2.834 5.344 1.00 83.69 255 SER A N 1
ATOM 1982 C CA . SER A 1 255 ? 19.852 -1.399 5.039 1.00 83.69 255 SER A CA 1
ATOM 1983 C C . SER A 1 255 ? 19.552 -0.468 6.216 1.00 83.69 255 SER A C 1
ATOM 1985 O O . SER A 1 255 ? 19.688 0.743 6.060 1.00 83.69 255 SER A O 1
ATOM 1987 N N . ALA A 1 256 ? 19.081 -1.003 7.350 1.00 83.44 256 ALA A N 1
ATOM 1988 C CA . ALA A 1 256 ? 18.618 -0.230 8.507 1.00 83.44 256 ALA A CA 1
ATOM 1989 C C . ALA A 1 256 ? 17.614 0.888 8.146 1.00 83.44 256 ALA A C 1
ATOM 1991 O O . ALA A 1 256 ? 17.563 1.919 8.812 1.00 83.44 256 ALA A O 1
ATOM 1992 N N . ASN A 1 257 ? 16.831 0.690 7.078 1.00 80.88 257 ASN A N 1
ATOM 1993 C CA . ASN A 1 257 ? 15.887 1.673 6.537 1.00 80.88 257 ASN A CA 1
ATOM 1994 C C . ASN A 1 257 ? 16.524 3.046 6.223 1.00 80.88 257 ASN A C 1
ATOM 1996 O O . ASN A 1 257 ? 15.859 4.074 6.341 1.00 80.88 257 ASN A O 1
ATOM 2000 N N . SER A 1 258 ? 17.807 3.077 5.833 1.00 87.38 258 SER A N 1
ATOM 2001 C CA . SER A 1 258 ? 18.518 4.319 5.506 1.00 87.38 258 SER A CA 1
ATOM 2002 C C . SER A 1 258 ? 18.540 4.631 4.006 1.00 87.38 258 SER A C 1
ATOM 2004 O O . SER A 1 258 ? 18.442 3.742 3.151 1.00 87.38 258 SER A O 1
ATOM 2006 N N . ALA A 1 259 ? 18.726 5.916 3.695 1.00 89.06 259 ALA A N 1
ATOM 2007 C CA . ALA A 1 259 ? 18.918 6.409 2.335 1.00 89.06 259 ALA A CA 1
ATOM 2008 C C . ALA A 1 259 ? 20.139 5.753 1.666 1.00 89.06 259 ALA A C 1
ATOM 2010 O O . ALA A 1 259 ? 20.047 5.244 0.551 1.00 89.06 259 ALA A O 1
ATOM 2011 N N . GLU A 1 260 ? 21.261 5.683 2.381 1.00 92.19 260 GLU A N 1
ATOM 2012 C CA . GLU A 1 260 ? 22.512 5.074 1.918 1.00 92.19 260 GLU A CA 1
ATOM 2013 C C . GLU A 1 260 ? 22.327 3.581 1.630 1.00 92.19 260 GLU A C 1
ATOM 2015 O O . GLU A 1 260 ? 22.827 3.065 0.629 1.00 92.19 260 GLU A O 1
ATOM 2020 N N . GLY A 1 261 ? 21.569 2.883 2.480 1.00 92.50 261 GLY A N 1
ATOM 2021 C CA . GLY A 1 261 ? 21.256 1.473 2.296 1.00 92.50 261 GLY A CA 1
ATOM 2022 C C . GLY A 1 261 ? 20.403 1.220 1.051 1.00 92.50 261 GLY A C 1
ATOM 2023 O O . GLY A 1 261 ? 20.638 0.245 0.325 1.00 92.50 261 GLY A O 1
ATOM 2024 N N . TYR A 1 262 ? 19.448 2.105 0.750 1.00 93.62 262 TYR A N 1
ATOM 2025 C CA . TYR A 1 262 ? 18.668 2.001 -0.481 1.00 93.62 262 TYR A CA 1
ATOM 2026 C C . TYR A 1 262 ? 19.487 2.372 -1.729 1.00 93.62 262 TYR A C 1
ATOM 2028 O O . TYR A 1 262 ? 19.448 1.638 -2.716 1.00 93.62 262 TYR A O 1
ATOM 2036 N N . VAL A 1 263 ? 20.337 3.403 -1.670 1.00 94.81 263 VAL A N 1
ATOM 2037 C CA . VAL A 1 263 ? 21.290 3.721 -2.754 1.00 94.81 263 VAL A CA 1
ATOM 2038 C C . VAL A 1 263 ? 22.213 2.536 -3.045 1.00 94.81 263 VAL A C 1
ATOM 2040 O O . VAL A 1 263 ? 22.358 2.134 -4.198 1.00 94.81 263 VAL A O 1
ATOM 2043 N N . ALA A 1 264 ? 22.765 1.891 -2.016 1.00 95.12 264 ALA A N 1
ATOM 2044 C CA . ALA A 1 264 ? 23.567 0.683 -2.198 1.00 95.12 264 ALA A CA 1
ATOM 2045 C C . ALA A 1 264 ? 22.764 -0.456 -2.855 1.00 95.12 264 ALA A C 1
ATOM 2047 O O . ALA A 1 264 ? 23.315 -1.237 -3.630 1.00 95.12 264 ALA A O 1
ATOM 2048 N N . THR A 1 265 ? 21.462 -0.552 -2.568 1.00 96.25 265 THR A N 1
ATOM 2049 C CA . THR A 1 265 ? 20.556 -1.527 -3.199 1.00 96.25 265 THR A CA 1
ATOM 2050 C C . THR A 1 265 ? 20.386 -1.250 -4.693 1.00 96.25 265 THR A C 1
ATOM 2052 O O . THR A 1 265 ? 20.436 -2.183 -5.496 1.00 96.25 265 THR A O 1
ATOM 2055 N N . ILE A 1 266 ? 20.291 0.021 -5.084 1.00 95.88 266 ILE A N 1
ATOM 2056 C CA . ILE A 1 266 ? 20.242 0.442 -6.490 1.00 95.88 266 ILE A CA 1
ATOM 2057 C C . ILE A 1 266 ? 21.544 0.089 -7.220 1.00 95.88 266 ILE A C 1
ATOM 2059 O O . ILE A 1 266 ? 21.502 -0.454 -8.324 1.00 95.88 266 ILE A O 1
ATOM 2063 N N . GLU A 1 267 ? 22.705 0.331 -6.609 1.00 95.69 267 GLU A N 1
ATOM 2064 C CA . GLU A 1 267 ? 23.996 -0.018 -7.219 1.00 95.69 267 GLU A CA 1
ATOM 2065 C C . GLU A 1 267 ? 24.141 -1.532 -7.439 1.00 95.69 267 GLU A C 1
ATOM 2067 O O . GLU A 1 267 ? 24.580 -1.976 -8.504 1.00 95.69 267 GLU A O 1
ATOM 2072 N N . ARG A 1 268 ? 23.682 -2.352 -6.483 1.00 96.69 268 ARG A N 1
ATOM 2073 C CA . ARG A 1 268 ? 23.641 -3.815 -6.652 1.00 96.69 268 ARG A CA 1
ATOM 2074 C C . ARG A 1 268 ? 22.679 -4.239 -7.756 1.00 96.69 268 ARG A C 1
ATOM 2076 O O . ARG A 1 268 ? 23.020 -5.102 -8.564 1.00 96.69 268 ARG A O 1
ATOM 2083 N N . ALA A 1 269 ? 21.506 -3.618 -7.838 1.00 96.88 269 ALA A N 1
ATOM 2084 C CA . ALA A 1 269 ? 20.555 -3.874 -8.912 1.00 96.88 269 ALA A CA 1
ATOM 2085 C C . ALA A 1 269 ? 21.138 -3.537 -10.293 1.00 96.88 269 ALA A C 1
ATOM 2087 O O . ALA A 1 269 ? 21.003 -4.334 -11.223 1.00 96.88 269 ALA A O 1
ATOM 2088 N N . ARG A 1 270 ? 21.854 -2.412 -10.426 1.00 95.75 270 ARG A N 1
ATOM 2089 C CA . ARG A 1 270 ? 22.578 -2.042 -11.655 1.00 95.75 270 ARG A CA 1
ATOM 2090 C C . ARG A 1 270 ? 23.642 -3.065 -12.024 1.00 95.75 270 ARG A C 1
ATOM 2092 O O . ARG A 1 270 ? 23.669 -3.525 -13.164 1.00 95.75 270 ARG A O 1
ATOM 2099 N N . ALA A 1 271 ? 24.463 -3.481 -11.060 1.00 96.62 271 ALA A N 1
ATOM 2100 C CA . ALA A 1 271 ? 25.450 -4.542 -11.261 1.00 96.62 271 ALA A CA 1
ATOM 2101 C C . ALA A 1 271 ? 24.805 -5.879 -11.680 1.00 96.62 271 ALA A C 1
ATOM 2103 O O . ALA A 1 271 ? 25.438 -6.691 -12.351 1.00 96.62 271 ALA A O 1
ATOM 2104 N N . ARG A 1 272 ? 23.528 -6.090 -11.333 1.00 95.50 272 ARG A N 1
ATOM 2105 C CA . ARG A 1 272 ? 22.712 -7.259 -11.706 1.00 95.50 272 ARG A CA 1
ATOM 2106 C C . ARG A 1 272 ? 21.769 -6.998 -12.881 1.00 95.50 272 ARG A C 1
ATOM 2108 O O . ARG A 1 272 ? 20.747 -7.668 -13.024 1.00 95.50 272 ARG A O 1
ATOM 2115 N N . GLY A 1 273 ? 22.137 -6.053 -13.743 1.00 96.38 273 GLY A N 1
ATOM 2116 C CA . GLY A 1 273 ? 21.491 -5.853 -15.033 1.00 96.38 273 GLY A CA 1
ATOM 2117 C C . GLY A 1 273 ? 20.170 -5.098 -14.969 1.00 96.38 273 GLY A C 1
ATOM 2118 O O . GLY A 1 273 ? 19.368 -5.261 -15.881 1.00 96.38 273 GLY A O 1
ATOM 2119 N N . TRP A 1 274 ? 19.924 -4.273 -13.945 1.00 97.69 274 TRP A N 1
ATOM 2120 C CA . TRP A 1 274 ? 18.797 -3.337 -13.962 1.00 97.69 274 TRP A CA 1
ATOM 2121 C C . TRP A 1 274 ? 18.972 -2.302 -15.081 1.00 97.69 274 TRP A C 1
ATOM 2123 O O . TRP A 1 274 ? 19.656 -1.289 -14.930 1.00 97.69 274 TRP A O 1
ATOM 2133 N N . SER A 1 275 ? 18.376 -2.601 -16.231 1.00 96.75 275 SER A N 1
ATOM 2134 C CA . SER A 1 275 ? 18.382 -1.773 -17.431 1.00 96.75 275 SER A CA 1
ATOM 2135 C C . SER A 1 275 ? 17.108 -2.007 -18.241 1.00 96.75 275 SER A C 1
ATOM 2137 O O . SER A 1 275 ? 16.402 -3.004 -18.047 1.00 96.75 275 SER A O 1
ATOM 2139 N N . LYS A 1 276 ? 16.839 -1.108 -19.193 1.00 96.62 276 LYS A N 1
ATOM 2140 C CA . LYS A 1 276 ? 15.707 -1.204 -20.127 1.00 96.62 276 LYS A CA 1
ATOM 2141 C C . LYS A 1 276 ? 15.712 -2.511 -20.923 1.00 96.62 276 LYS A C 1
ATOM 2143 O O . LYS A 1 276 ? 14.673 -3.066 -21.270 1.00 96.62 276 LYS A O 1
ATOM 2148 N N . GLU A 1 277 ? 16.887 -3.053 -21.212 1.00 97.94 277 GLU A N 1
ATOM 2149 C CA . GLU A 1 277 ? 17.047 -4.282 -21.986 1.00 97.94 277 GLU A CA 1
ATOM 2150 C C . GLU A 1 277 ? 16.571 -5.511 -21.207 1.00 97.94 277 GLU A C 1
ATOM 2152 O O . GLU A 1 277 ? 16.017 -6.423 -21.823 1.00 97.94 277 GLU A O 1
ATOM 2157 N N . ASN A 1 278 ? 16.694 -5.505 -19.878 1.00 97.88 278 ASN A N 1
ATOM 2158 C CA . ASN A 1 278 ? 16.632 -6.725 -19.075 1.00 97.88 278 ASN A CA 1
ATOM 2159 C C . ASN A 1 278 ? 15.474 -6.789 -18.078 1.00 97.88 278 ASN A C 1
ATOM 2161 O O . ASN A 1 278 ? 15.067 -7.897 -17.745 1.00 97.88 278 ASN A O 1
ATOM 2165 N N . ILE A 1 279 ? 14.963 -5.653 -17.590 1.00 98.69 279 ILE A N 1
ATOM 2166 C CA . ILE A 1 279 ? 14.012 -5.614 -16.467 1.00 98.69 279 ILE A CA 1
ATOM 2167 C C . ILE A 1 279 ? 12.806 -4.727 -16.789 1.00 98.69 279 ILE A C 1
ATOM 2169 O O . ILE A 1 279 ? 12.933 -3.714 -17.479 1.00 98.69 279 ILE A O 1
ATOM 2173 N N . GLY A 1 280 ? 11.634 -5.110 -16.278 1.00 98.75 280 GLY A N 1
ATOM 2174 C CA . GLY A 1 280 ? 10.409 -4.322 -16.357 1.00 98.75 280 GLY A CA 1
ATOM 2175 C C . GLY A 1 280 ? 9.624 -4.554 -17.643 1.00 98.75 280 GLY A C 1
ATOM 2176 O O . GLY A 1 280 ? 9.520 -5.682 -18.129 1.00 98.75 280 GLY A O 1
ATOM 2177 N N . HIS A 1 281 ? 9.042 -3.497 -18.212 1.00 98.88 281 HIS A N 1
ATOM 2178 C CA . HIS A 1 281 ? 8.135 -3.599 -19.368 1.00 98.88 281 HIS A CA 1
ATOM 2179 C C . HIS A 1 281 ? 6.945 -4.542 -19.129 1.00 98.88 281 HIS A C 1
ATOM 2181 O O . HIS A 1 281 ? 6.486 -5.233 -20.041 1.00 98.88 281 HIS A O 1
ATOM 2187 N N . HIS A 1 282 ? 6.472 -4.617 -17.889 1.00 98.94 282 HIS A N 1
ATOM 2188 C CA . HIS A 1 282 ? 5.334 -5.447 -17.533 1.00 98.94 282 HIS A CA 1
ATOM 2189 C C . HIS A 1 282 ? 4.024 -4.742 -17.886 1.00 98.94 282 HIS A C 1
ATOM 2191 O O . HIS A 1 282 ? 3.941 -3.516 -17.875 1.00 98.94 282 HIS A O 1
ATOM 2197 N N . ILE A 1 283 ? 2.980 -5.516 -18.163 1.00 98.94 283 ILE A N 1
ATOM 2198 C CA . ILE A 1 283 ? 1.611 -5.025 -18.302 1.00 98.94 283 ILE A CA 1
ATOM 2199 C C . ILE A 1 283 ? 0.779 -5.689 -17.211 1.00 98.94 283 ILE A C 1
ATOM 2201 O O . ILE A 1 283 ? 0.571 -6.899 -17.231 1.00 98.94 283 ILE A O 1
ATOM 2205 N N . VAL A 1 284 ? 0.287 -4.896 -16.267 1.00 98.94 284 VAL A N 1
ATOM 2206 C CA . VAL A 1 284 ? -0.640 -5.335 -15.223 1.00 98.94 284 VAL A CA 1
ATOM 2207 C C . VAL A 1 284 ? -1.970 -4.664 -15.495 1.00 98.94 284 VAL A C 1
ATOM 2209 O O . VAL A 1 284 ? -2.089 -3.452 -15.303 1.00 98.94 284 VAL A O 1
ATOM 2212 N N . ARG A 1 285 ? -2.962 -5.417 -15.979 1.00 98.94 285 ARG A N 1
ATOM 2213 C CA . ARG A 1 285 ? -4.229 -4.799 -16.376 1.00 98.94 285 ARG A CA 1
ATOM 2214 C C . ARG A 1 285 ? -5.488 -5.578 -16.087 1.00 98.94 285 ARG A C 1
ATOM 2216 O O . ARG A 1 285 ? -5.495 -6.796 -16.203 1.00 98.94 285 ARG A O 1
ATOM 2223 N N . LYS A 1 286 ? -6.590 -4.877 -15.823 1.00 98.88 286 LYS A N 1
ATOM 2224 C CA . LYS A 1 286 ? -7.916 -5.499 -15.652 1.00 98.88 286 LYS A CA 1
ATOM 2225 C C . LYS A 1 286 ? -7.943 -6.583 -14.576 1.00 98.88 286 LYS A C 1
ATOM 2227 O O . LYS A 1 286 ? -8.721 -7.523 -14.673 1.00 98.88 286 LYS A O 1
ATOM 2232 N N . ASN A 1 287 ? -7.058 -6.500 -13.587 1.00 98.94 287 ASN A N 1
ATOM 2233 C CA . ASN A 1 287 ? -7.104 -7.382 -12.431 1.00 98.94 287 ASN A CA 1
ATOM 2234 C C . ASN A 1 287 ? -7.984 -6.756 -11.355 1.00 98.94 287 ASN A C 1
ATOM 2236 O O . ASN A 1 287 ? -8.066 -5.529 -11.236 1.00 98.94 287 ASN A O 1
ATOM 2240 N N . HIS A 1 288 ? -8.584 -7.612 -10.544 1.00 98.88 288 HIS A N 1
ATOM 2241 C CA . HIS A 1 288 ? -9.242 -7.230 -9.311 1.00 98.88 288 HIS A CA 1
ATOM 2242 C C . HIS A 1 288 ? -8.376 -7.704 -8.143 1.00 98.88 288 HIS A C 1
ATOM 2244 O O . HIS A 1 288 ? -8.125 -8.897 -7.986 1.00 98.88 288 HIS A O 1
ATOM 2250 N N . ILE A 1 289 ? -7.839 -6.759 -7.370 1.00 98.94 289 ILE A N 1
ATOM 2251 C CA . ILE A 1 289 ? -6.892 -7.020 -6.283 1.00 98.94 289 ILE A CA 1
ATOM 2252 C C . ILE A 1 289 ? -7.501 -6.535 -4.971 1.00 98.94 289 ILE A C 1
ATOM 2254 O O . ILE A 1 289 ? -7.835 -5.355 -4.854 1.00 98.94 289 ILE A O 1
ATOM 2258 N N . SER A 1 290 ? -7.650 -7.415 -3.979 1.00 98.69 290 SER A N 1
ATOM 2259 C CA . SER A 1 290 ? -8.256 -7.013 -2.706 1.00 98.69 290 SER A CA 1
ATOM 2260 C C . SER A 1 290 ? -7.788 -7.773 -1.470 1.00 98.69 290 SER A C 1
ATOM 2262 O O . SER A 1 290 ? -7.140 -8.810 -1.571 1.00 98.69 290 SER A O 1
ATOM 2264 N N . HIS A 1 291 ? -8.114 -7.268 -0.279 1.00 97.19 291 HIS A N 1
ATOM 2265 C CA . HIS A 1 291 ? -7.887 -7.957 1.000 1.00 97.19 291 HIS A CA 1
ATOM 2266 C C . HIS A 1 291 ? -6.422 -8.379 1.221 1.00 97.19 291 HIS A C 1
ATOM 2268 O O . HIS A 1 291 ? -6.147 -9.495 1.663 1.00 97.19 291 HIS A O 1
ATOM 2274 N N . CYS A 1 292 ? -5.475 -7.508 0.867 1.00 98.38 292 CYS A N 1
ATOM 2275 C CA . CYS A 1 292 ? -4.043 -7.707 1.112 1.00 98.38 292 CYS A CA 1
ATOM 2276 C C . CYS A 1 292 ? -3.571 -6.721 2.185 1.00 98.38 292 CYS A C 1
ATOM 2278 O O . CYS A 1 292 ? -3.978 -5.564 2.153 1.00 98.38 292 CYS A O 1
ATOM 2280 N N . GLU A 1 293 ? -2.728 -7.137 3.134 1.00 95.94 293 GLU A N 1
ATOM 2281 C CA . GLU A 1 293 ? -2.462 -6.328 4.342 1.00 95.94 293 GLU A CA 1
ATOM 2282 C C . GLU A 1 293 ? -1.165 -5.501 4.322 1.00 95.94 293 GLU A C 1
ATOM 2284 O O . GLU A 1 293 ? -0.883 -4.805 5.293 1.00 95.94 293 GLU A O 1
ATOM 2289 N N . GLN A 1 294 ? -0.408 -5.508 3.222 1.00 98.00 294 GLN A N 1
ATOM 2290 C CA . GLN A 1 294 ? 0.649 -4.528 2.944 1.00 98.00 294 GLN A CA 1
ATOM 2291 C C . GLN A 1 294 ? 0.292 -3.703 1.705 1.00 98.00 294 GLN A C 1
ATOM 2293 O O . GLN A 1 294 ? 0.037 -2.509 1.817 1.00 98.00 294 GLN A O 1
ATOM 2298 N N . ALA A 1 295 ? 0.252 -4.328 0.526 1.00 98.75 295 ALA A N 1
ATOM 2299 C CA . ALA A 1 295 ? -0.015 -3.620 -0.720 1.00 98.75 295 ALA A CA 1
ATOM 2300 C C . ALA A 1 295 ? -0.858 -4.435 -1.703 1.00 98.75 295 ALA A C 1
ATOM 2302 O O . ALA A 1 295 ? -0.789 -5.665 -1.739 1.00 98.75 295 ALA A O 1
ATOM 2303 N N . GLY A 1 296 ? -1.629 -3.746 -2.546 1.00 98.88 296 GLY A N 1
ATOM 2304 C CA . GLY A 1 296 ? -2.253 -4.387 -3.702 1.00 98.88 296 GLY A CA 1
ATOM 2305 C C . GLY A 1 296 ? -1.178 -4.760 -4.719 1.00 98.88 296 GLY A C 1
ATOM 2306 O O . GLY A 1 296 ? -1.028 -5.926 -5.087 1.00 98.88 296 GLY A O 1
ATOM 2307 N N . ILE A 1 297 ? -0.378 -3.764 -5.104 1.00 98.94 297 ILE A N 1
ATOM 2308 C CA . ILE A 1 297 ? 0.770 -3.910 -5.996 1.00 98.94 297 ILE A CA 1
ATOM 2309 C C . ILE A 1 297 ? 2.003 -3.264 -5.358 1.00 98.94 297 ILE A C 1
ATOM 2311 O O . ILE A 1 297 ? 1.949 -2.097 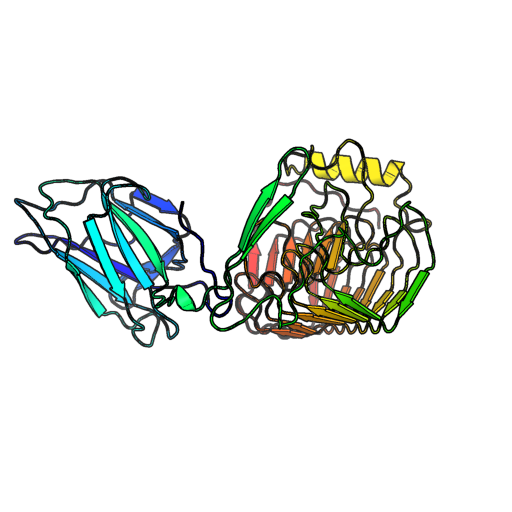-4.976 1.00 98.94 297 ILE A O 1
ATOM 2315 N N . ALA A 1 298 ? 3.126 -3.984 -5.287 1.00 98.81 298 ALA A N 1
ATOM 2316 C CA . ALA A 1 298 ? 4.403 -3.419 -4.840 1.00 98.81 298 ALA A CA 1
ATOM 2317 C C . ALA A 1 298 ? 5.538 -3.651 -5.844 1.00 98.81 298 ALA A C 1
ATOM 2319 O O . ALA A 1 298 ? 5.534 -4.618 -6.610 1.00 98.81 298 ALA A O 1
ATOM 2320 N N . GLY A 1 299 ? 6.552 -2.788 -5.822 1.00 98.25 299 GLY A N 1
ATOM 2321 C CA . GLY A 1 299 ? 7.751 -2.998 -6.629 1.00 98.25 299 GLY A CA 1
ATOM 2322 C C . GLY A 1 299 ? 8.823 -1.924 -6.477 1.00 98.25 299 GLY A C 1
ATOM 2323 O O . GLY A 1 299 ? 8.586 -0.746 -6.705 1.00 98.25 299 GLY A O 1
ATOM 2324 N N . SER A 1 300 ? 10.032 -2.338 -6.133 1.00 98.19 300 SER A N 1
ATOM 2325 C CA . SER A 1 300 ? 11.256 -1.554 -6.186 1.00 98.19 300 SER A CA 1
ATOM 2326 C C . SER A 1 300 ? 12.048 -1.983 -7.412 1.00 98.19 300 SER A C 1
ATOM 2328 O O . SER A 1 300 ? 12.362 -3.164 -7.572 1.00 98.19 300 SER A O 1
ATOM 2330 N N . MET A 1 301 ? 12.338 -1.022 -8.290 1.00 98.00 301 MET A N 1
ATOM 2331 C CA . MET A 1 301 ? 13.123 -1.128 -9.525 1.00 98.00 301 MET A CA 1
ATOM 2332 C C . MET A 1 301 ? 12.553 -2.044 -10.619 1.00 98.00 301 MET A C 1
ATOM 2334 O O . MET A 1 301 ? 12.690 -1.726 -11.795 1.00 98.00 301 MET A O 1
ATOM 2338 N N . GLY A 1 302 ? 11.895 -3.158 -10.303 1.00 98.38 302 GLY A N 1
ATOM 2339 C CA . GLY A 1 302 ? 11.365 -4.070 -11.324 1.00 98.38 302 GLY A CA 1
ATOM 2340 C C . GLY A 1 302 ? 10.125 -3.539 -12.062 1.00 98.38 302 GLY A C 1
ATOM 2341 O O . GLY A 1 302 ? 9.787 -4.042 -13.128 1.00 98.38 302 GLY A O 1
ATOM 2342 N N . ALA A 1 303 ? 9.486 -2.479 -11.555 1.00 98.44 303 ALA A N 1
ATOM 2343 C CA . ALA A 1 303 ? 8.329 -1.836 -12.183 1.00 98.44 303 ALA A CA 1
ATOM 2344 C C . ALA A 1 303 ? 8.693 -0.844 -13.309 1.00 98.44 303 ALA A C 1
ATOM 2346 O O . ALA A 1 303 ? 7.796 -0.257 -13.916 1.00 98.44 303 ALA A O 1
ATOM 2347 N N . VAL A 1 304 ? 9.980 -0.643 -13.619 1.00 98.50 304 VAL A N 1
ATOM 2348 C CA . VAL A 1 304 ? 10.415 0.271 -14.692 1.00 98.50 304 VAL A CA 1
ATOM 2349 C C . VAL A 1 304 ? 9.747 -0.041 -16.035 1.00 98.50 304 VAL A C 1
ATOM 2351 O O . VAL A 1 304 ? 9.504 -1.202 -16.375 1.00 98.50 304 VAL A O 1
ATOM 2354 N N . PHE A 1 305 ? 9.432 1.002 -16.803 1.00 98.75 305 PHE A N 1
ATOM 2355 C CA . PHE A 1 305 ? 8.828 0.938 -18.142 1.00 98.75 305 PHE A CA 1
ATOM 2356 C C . PHE A 1 305 ? 7.493 0.176 -18.220 1.00 98.75 305 PHE A C 1
ATOM 2358 O O . PHE A 1 305 ? 7.063 -0.211 -19.309 1.00 98.75 305 PHE A O 1
ATOM 2365 N N . SER A 1 306 ? 6.872 -0.118 -17.076 1.00 98.94 306 SER A N 1
ATOM 2366 C CA . SER A 1 306 ? 5.687 -0.971 -16.995 1.00 98.94 306 SER A CA 1
ATOM 2367 C C . SER A 1 306 ? 4.402 -0.155 -17.097 1.00 98.94 306 SER A C 1
ATOM 2369 O O . SER A 1 306 ? 4.378 1.037 -16.804 1.00 98.94 306 SER A O 1
ATOM 2371 N N . GLN A 1 307 ? 3.316 -0.813 -17.488 1.00 98.94 307 GLN A N 1
ATOM 2372 C CA . GLN A 1 307 ? 1.978 -0.238 -17.543 1.00 98.94 307 GLN A CA 1
ATOM 2373 C C . GLN A 1 307 ? 1.083 -0.946 -16.528 1.00 98.94 307 GLN A C 1
ATOM 2375 O O . GLN A 1 307 ? 0.846 -2.148 -16.639 1.00 98.94 307 GLN A O 1
ATOM 2380 N N . VAL A 1 308 ? 0.547 -0.201 -15.568 1.00 98.94 308 VAL A N 1
ATOM 2381 C CA . VAL A 1 308 ? -0.424 -0.671 -14.575 1.00 98.94 308 VAL A CA 1
ATOM 2382 C C . VAL A 1 308 ? -1.748 0.019 -14.868 1.00 98.94 308 VAL A C 1
ATOM 2384 O O . VAL A 1 308 ? -1.938 1.174 -14.485 1.00 98.94 308 VAL A O 1
ATOM 2387 N N . ASN A 1 309 ? -2.623 -0.654 -15.619 1.00 98.75 309 ASN A N 1
ATOM 2388 C CA . ASN A 1 309 ? -3.810 -0.028 -16.196 1.00 98.75 309 ASN A CA 1
ATOM 2389 C C . ASN A 1 309 ? -5.132 -0.751 -15.955 1.00 98.75 309 ASN A C 1
ATOM 2391 O O . ASN A 1 309 ? -5.196 -1.971 -15.984 1.00 98.75 309 ASN A O 1
ATOM 2395 N N . ASP A 1 310 ? -6.209 0.007 -15.770 1.00 98.88 310 ASP A N 1
ATOM 2396 C CA . ASP A 1 310 ? -7.576 -0.522 -15.683 1.00 98.88 310 ASP A CA 1
ATOM 2397 C C . ASP A 1 310 ? -7.772 -1.598 -14.591 1.00 98.88 310 ASP A C 1
ATOM 2399 O O . ASP A 1 310 ? -8.595 -2.499 -14.744 1.00 98.88 310 ASP A O 1
ATOM 2403 N N . ASN A 1 311 ? -6.995 -1.566 -13.502 1.00 98.94 311 ASN A N 1
ATOM 2404 C CA . ASN A 1 311 ? -7.173 -2.489 -12.376 1.00 98.94 311 ASN A CA 1
ATOM 2405 C C . ASN A 1 311 ? -8.159 -1.916 -11.353 1.00 98.94 311 ASN A C 1
ATOM 2407 O O . ASN A 1 311 ? -8.228 -0.703 -11.153 1.00 98.94 311 ASN A O 1
ATOM 2411 N N . THR A 1 312 ? -8.869 -2.799 -10.653 1.00 98.94 312 THR A N 1
ATOM 2412 C CA . THR A 1 312 ? -9.646 -2.446 -9.457 1.00 98.94 312 THR A CA 1
ATOM 2413 C C . THR A 1 312 ? -8.880 -2.924 -8.228 1.00 98.94 312 THR A C 1
ATOM 2415 O O . THR A 1 312 ? -8.608 -4.117 -8.109 1.00 98.94 312 THR A O 1
ATOM 2418 N N . ILE A 1 313 ? -8.506 -2.013 -7.329 1.00 98.94 313 ILE A N 1
ATOM 2419 C CA . ILE A 1 313 ? -7.674 -2.310 -6.155 1.00 98.94 313 ILE A CA 1
ATOM 2420 C C . ILE A 1 313 ? -8.367 -1.774 -4.907 1.00 98.94 313 ILE A C 1
ATOM 2422 O O . ILE A 1 313 ? -8.587 -0.570 -4.801 1.00 98.94 313 ILE A O 1
ATOM 2426 N N . HIS A 1 314 ? -8.714 -2.638 -3.954 1.00 98.56 314 HIS A N 1
ATOM 2427 C CA . HIS A 1 314 ? -9.410 -2.173 -2.756 1.00 98.56 314 HIS A CA 1
ATOM 2428 C C . HIS A 1 314 ? -9.251 -3.059 -1.530 1.00 98.56 314 HIS A C 1
ATOM 2430 O O . HIS A 1 314 ? -8.792 -4.189 -1.625 1.00 98.56 314 HIS A O 1
ATOM 2436 N N . ASP A 1 315 ? -9.670 -2.560 -0.368 1.00 95.75 315 ASP A N 1
ATOM 2437 C CA . ASP A 1 315 ? -9.514 -3.259 0.913 1.00 95.75 315 ASP A CA 1
ATOM 2438 C C . ASP A 1 315 ? -8.054 -3.676 1.142 1.00 95.75 315 ASP A C 1
ATOM 2440 O O . ASP A 1 315 ? -7.739 -4.839 1.399 1.00 95.75 315 ASP A O 1
ATOM 2444 N N . ILE A 1 316 ? -7.148 -2.710 0.976 1.00 97.94 316 ILE A N 1
ATOM 2445 C CA . ILE A 1 316 ? -5.709 -2.904 1.150 1.00 97.94 316 ILE A CA 1
ATOM 2446 C C . ILE A 1 316 ? -5.283 -2.296 2.476 1.00 97.94 316 ILE A C 1
ATOM 2448 O O . ILE A 1 316 ? -5.505 -1.109 2.722 1.00 97.94 316 ILE A O 1
ATOM 2452 N N . HIS A 1 317 ? -4.639 -3.112 3.307 1.00 94.25 317 HIS A N 1
ATOM 2453 C CA . HIS A 1 317 ? -4.213 -2.743 4.649 1.00 94.25 317 HIS A CA 1
ATOM 2454 C C . HIS A 1 317 ? -5.386 -2.233 5.504 1.00 94.25 317 HIS A C 1
ATOM 2456 O O . HIS A 1 317 ? -5.311 -1.207 6.184 1.00 94.25 317 HIS A O 1
ATOM 2462 N N . VAL A 1 318 ? -6.514 -2.943 5.428 1.00 78.56 318 VAL A N 1
ATOM 2463 C CA . VAL A 1 318 ? -7.722 -2.588 6.174 1.00 78.56 318 VAL A CA 1
ATOM 2464 C C . VAL A 1 318 ? -7.748 -3.240 7.540 1.00 78.56 318 VAL A C 1
ATOM 2466 O O . VAL A 1 318 ? -8.242 -2.616 8.458 1.00 78.56 318 VAL A O 1
ATOM 2469 N N . ARG A 1 319 ? -7.200 -4.444 7.746 1.00 78.56 319 ARG A N 1
ATOM 2470 C CA . ARG A 1 319 ? -7.193 -5.066 9.087 1.00 78.56 319 ARG A CA 1
ATOM 2471 C C . ARG A 1 319 ? -6.128 -4.469 9.996 1.00 78.56 319 ARG A C 1
ATOM 2473 O O . ARG A 1 319 ? -6.225 -4.628 11.208 1.00 78.56 319 ARG A O 1
ATOM 2480 N N . ARG A 1 320 ? -5.102 -3.844 9.410 1.00 78.94 320 ARG A N 1
ATOM 2481 C CA . ARG A 1 320 ? -4.035 -3.113 10.109 1.00 78.94 320 ARG A CA 1
ATOM 2482 C C . ARG A 1 320 ? -3.365 -3.903 11.243 1.00 78.94 320 ARG A C 1
ATOM 2484 O O . ARG A 1 320 ? -3.014 -3.353 12.281 1.00 78.94 320 ARG A O 1
ATOM 2491 N N . LEU A 1 321 ? -3.169 -5.210 11.037 1.00 78.19 321 LEU A N 1
ATOM 2492 C CA . LEU A 1 321 ? -2.580 -6.114 12.040 1.00 78.19 321 LEU A CA 1
ATOM 2493 C C . LEU A 1 321 ? -1.091 -5.851 12.319 1.00 78.19 321 LEU A C 1
ATOM 2495 O O . LEU A 1 321 ? -0.572 -6.262 13.353 1.00 78.19 321 LEU A O 1
ATOM 2499 N N . PHE A 1 322 ? -0.404 -5.196 11.389 1.00 82.12 322 PHE A N 1
ATOM 2500 C CA . PHE A 1 322 ? 0.987 -4.751 11.472 1.00 82.12 322 PHE A CA 1
ATOM 2501 C C . PHE A 1 322 ? 1.113 -3.451 10.681 1.00 82.12 322 PHE A C 1
ATOM 2503 O O . PHE A 1 322 ? 0.327 -3.244 9.777 1.00 82.12 322 PHE A O 1
ATOM 2510 N N . ASN A 1 323 ? 2.074 -2.577 10.965 1.00 82.69 323 ASN A N 1
ATOM 2511 C CA . ASN A 1 323 ? 2.201 -1.284 10.279 1.00 82.69 323 ASN A CA 1
ATOM 2512 C C . ASN A 1 323 ? 3.672 -1.020 9.913 1.00 82.69 323 ASN A C 1
ATOM 2514 O O . ASN A 1 323 ? 4.576 -1.581 10.534 1.00 82.69 323 ASN A O 1
ATOM 2518 N N . GLY A 1 324 ? 3.918 -0.178 8.914 1.00 84.50 324 GLY A N 1
ATOM 2519 C CA . GLY A 1 324 ? 5.248 0.202 8.460 1.00 84.50 324 GLY A CA 1
ATOM 2520 C C . GLY A 1 324 ? 5.214 1.196 7.300 1.00 84.50 324 GLY A C 1
ATOM 2521 O O . GLY A 1 324 ? 4.165 1.588 6.804 1.00 84.50 324 GLY A O 1
ATOM 2522 N N . ALA A 1 325 ? 6.382 1.612 6.830 1.00 87.56 325 ALA A N 1
ATOM 2523 C CA . ALA A 1 325 ? 6.484 2.574 5.738 1.00 87.56 325 ALA A CA 1
ATOM 2524 C C . ALA A 1 325 ? 6.377 1.913 4.349 1.00 87.56 325 ALA A C 1
ATOM 2526 O O . ALA A 1 325 ? 7.111 2.302 3.459 1.00 87.56 325 ALA A O 1
ATOM 2527 N N . GLU A 1 326 ? 5.517 0.907 4.132 1.00 94.31 326 GLU A N 1
ATOM 2528 C CA . GLU A 1 326 ? 5.468 0.159 2.852 1.00 94.31 326 GLU A CA 1
ATOM 2529 C C . GLU A 1 326 ? 4.061 -0.235 2.378 1.00 94.31 326 GLU A C 1
ATOM 2531 O O . GLU A 1 326 ? 3.928 -1.112 1.518 1.00 94.31 326 GLU A O 1
ATOM 2536 N N . MET A 1 327 ? 3.008 0.383 2.924 1.00 94.25 327 MET A N 1
ATOM 2537 C CA . MET A 1 327 ? 1.628 0.051 2.559 1.00 94.25 327 MET A CA 1
ATOM 2538 C C . MET A 1 327 ? 0.981 1.084 1.648 1.00 94.25 327 MET A C 1
ATOM 2540 O O . MET A 1 327 ? 0.974 2.277 1.949 1.00 94.25 327 MET A O 1
ATOM 2544 N N . ALA A 1 328 ? 0.383 0.600 0.561 1.00 98.50 328 ALA A N 1
ATOM 2545 C CA . ALA A 1 328 ? -0.496 1.363 -0.318 1.00 98.50 328 ALA A CA 1
ATOM 2546 C C . ALA A 1 328 ? -1.279 0.418 -1.242 1.00 98.50 328 ALA A C 1
ATOM 2548 O O . ALA A 1 328 ? -0.878 -0.726 -1.449 1.00 98.50 328 ALA A O 1
ATOM 2549 N N . GLY A 1 329 ? -2.342 0.899 -1.888 1.00 98.81 329 GLY A N 1
ATOM 2550 C CA . GLY A 1 329 ? -2.948 0.205 -3.026 1.00 98.81 329 GLY A CA 1
ATOM 2551 C C . GLY A 1 329 ? -1.895 -0.145 -4.084 1.00 98.81 329 GLY A C 1
ATOM 2552 O O . GLY A 1 329 ? -1.772 -1.307 -4.474 1.00 98.81 329 GLY A O 1
ATOM 2553 N N . ILE A 1 330 ? -1.075 0.837 -4.467 1.00 98.94 330 ILE A N 1
ATOM 2554 C CA . ILE A 1 330 ? 0.123 0.661 -5.298 1.00 98.94 330 ILE A CA 1
ATOM 2555 C C . ILE A 1 330 ? 1.302 1.368 -4.623 1.00 98.94 330 ILE A C 1
ATOM 2557 O O . ILE A 1 330 ? 1.237 2.580 -4.438 1.00 98.94 330 ILE A O 1
ATOM 2561 N N . LYS A 1 331 ? 2.391 0.656 -4.308 1.00 98.88 331 LYS A N 1
ATOM 2562 C CA . LYS A 1 331 ? 3.655 1.268 -3.861 1.00 98.88 331 LYS A CA 1
ATOM 2563 C C . LYS A 1 331 ? 4.802 0.923 -4.800 1.00 98.88 331 LYS A C 1
ATOM 2565 O O . LYS A 1 331 ? 5.179 -0.245 -4.913 1.00 98.88 331 LYS A O 1
ATOM 2570 N N . PHE A 1 332 ? 5.418 1.933 -5.409 1.00 98.81 332 PHE A N 1
ATOM 2571 C CA . PHE A 1 332 ? 6.604 1.737 -6.234 1.00 98.81 332 PHE A CA 1
ATOM 2572 C C . PHE A 1 332 ? 7.787 2.593 -5.822 1.00 98.81 332 PHE A C 1
ATOM 2574 O O . PHE A 1 332 ? 7.629 3.746 -5.440 1.00 98.81 332 PHE A O 1
ATOM 2581 N N . HIS A 1 333 ? 8.971 2.017 -6.016 1.00 98.56 333 HIS A N 1
ATOM 2582 C CA . HIS A 1 333 ? 10.244 2.713 -5.942 1.00 98.56 333 HIS A CA 1
ATOM 2583 C C . HIS A 1 333 ? 10.990 2.534 -7.258 1.00 98.56 333 HIS A C 1
ATOM 2585 O O . HIS A 1 333 ? 11.061 1.421 -7.781 1.00 98.56 333 HIS A O 1
ATOM 2591 N N . GLY A 1 334 ? 11.546 3.606 -7.822 1.00 96.81 334 GLY A N 1
ATOM 2592 C CA . GLY A 1 334 ? 12.176 3.528 -9.143 1.00 96.81 334 GLY A CA 1
ATOM 2593 C C . GLY A 1 334 ? 11.200 3.147 -10.249 1.00 96.81 334 GLY A C 1
ATOM 2594 O O . GLY A 1 334 ? 11.542 2.348 -11.116 1.00 96.81 334 GLY A O 1
ATOM 2595 N N . ALA A 1 335 ? 9.995 3.724 -10.233 1.00 96.44 335 ALA A N 1
ATOM 2596 C CA . ALA A 1 335 ? 8.958 3.549 -11.255 1.00 96.44 335 ALA A CA 1
ATOM 2597 C C . ALA A 1 335 ? 9.266 4.316 -12.559 1.00 96.44 335 ALA A C 1
ATOM 2599 O O . ALA A 1 335 ? 8.415 5.031 -13.091 1.00 96.44 335 ALA A O 1
ATOM 2600 N N . VAL A 1 336 ? 10.499 4.214 -13.053 1.00 98.19 336 VAL A N 1
ATOM 2601 C CA . VAL A 1 336 ? 11.005 5.014 -14.177 1.00 98.19 336 VAL A CA 1
ATOM 2602 C C . VAL A 1 336 ? 10.206 4.710 -15.435 1.00 98.19 336 VAL A C 1
ATOM 2604 O O . VAL A 1 336 ? 10.039 3.538 -15.772 1.00 98.19 336 VAL A O 1
ATOM 2607 N N . ASP A 1 337 ? 9.717 5.749 -16.114 1.00 98.50 337 ASP A N 1
ATOM 2608 C CA . ASP A 1 337 ? 8.889 5.659 -17.327 1.00 98.50 337 ASP A CA 1
ATOM 2609 C C . ASP A 1 337 ? 7.678 4.709 -17.185 1.00 98.50 337 ASP A C 1
ATOM 2611 O O . ASP A 1 337 ? 7.173 4.173 -18.174 1.00 98.50 337 ASP A O 1
ATOM 2615 N N . ALA A 1 338 ? 7.219 4.451 -15.956 1.00 98.69 338 ALA A N 1
ATOM 2616 C CA . ALA A 1 338 ? 6.038 3.637 -15.721 1.00 98.69 338 ALA A CA 1
ATOM 2617 C C . ALA A 1 338 ? 4.760 4.458 -15.945 1.00 98.69 338 ALA A C 1
ATOM 2619 O O . ALA A 1 338 ? 4.694 5.648 -15.624 1.00 98.69 338 ALA A O 1
ATOM 2620 N N . GLU A 1 339 ? 3.718 3.807 -16.450 1.00 98.94 339 GLU A N 1
ATOM 2621 C CA . GLU A 1 339 ? 2.382 4.384 -16.558 1.00 98.94 339 GLU A CA 1
ATOM 2622 C C . GLU A 1 339 ? 1.440 3.699 -15.568 1.00 98.94 339 GLU A C 1
ATOM 2624 O O . GLU A 1 339 ? 1.294 2.478 -15.582 1.00 98.94 339 GLU A O 1
ATOM 2629 N N . ILE A 1 340 ? 0.776 4.489 -14.728 1.00 98.94 340 ILE A N 1
ATOM 2630 C CA . ILE A 1 340 ? -0.271 4.036 -13.811 1.00 98.94 340 ILE A CA 1
ATOM 2631 C C . ILE A 1 340 ? -1.553 4.743 -14.231 1.00 98.94 340 ILE A C 1
ATOM 2633 O O . ILE A 1 340 ? -1.714 5.937 -13.953 1.00 98.94 340 ILE A O 1
ATOM 2637 N N . SER A 1 341 ? -2.446 4.055 -14.945 1.00 98.94 341 SER A N 1
ATOM 2638 C CA . SER A 1 341 ? -3.591 4.729 -15.559 1.00 98.94 341 SER A CA 1
ATOM 2639 C C . SER A 1 341 ? -4.916 3.979 -15.557 1.00 98.94 341 SER A C 1
ATOM 2641 O O . SER A 1 341 ? -4.961 2.764 -15.627 1.00 98.94 341 SER A O 1
ATOM 2643 N N . GLY A 1 342 ? -6.036 4.696 -15.461 1.00 98.88 342 GLY A N 1
ATOM 2644 C CA . GLY A 1 342 ? -7.366 4.067 -15.514 1.00 98.88 342 GLY A CA 1
ATOM 2645 C C . GLY A 1 342 ? -7.705 3.155 -14.327 1.00 98.88 342 GLY A C 1
ATOM 2646 O O . GLY A 1 342 ? -8.703 2.443 -14.382 1.00 98.88 342 GLY A O 1
ATOM 2647 N N . ASN A 1 343 ? -6.899 3.135 -13.260 1.00 98.94 343 ASN A N 1
ATOM 2648 C CA . ASN A 1 343 ? -7.161 2.270 -12.111 1.00 98.94 343 ASN A CA 1
ATOM 2649 C C . ASN A 1 343 ? -8.245 2.869 -11.207 1.00 98.94 343 ASN A C 1
ATOM 2651 O O . ASN A 1 343 ? -8.352 4.089 -11.059 1.00 98.94 343 ASN A O 1
ATOM 2655 N N . HIS A 1 344 ? -9.003 1.994 -10.552 1.00 98.94 344 HIS A N 1
ATOM 2656 C CA . HIS A 1 344 ? -9.974 2.338 -9.519 1.00 98.94 344 HIS A CA 1
ATOM 2657 C C . HIS A 1 344 ? -9.465 1.845 -8.161 1.00 98.94 344 HIS A C 1
ATOM 2659 O O . HIS A 1 344 ? -9.378 0.637 -7.944 1.00 98.94 344 HIS A O 1
ATOM 2665 N N . ILE A 1 345 ? -9.086 2.769 -7.270 1.00 98.94 345 ILE A N 1
ATOM 2666 C CA . ILE A 1 345 ? -8.390 2.460 -6.010 1.00 98.94 345 ILE A CA 1
ATOM 2667 C C . ILE A 1 345 ? -9.148 3.035 -4.810 1.00 98.94 345 ILE A C 1
ATOM 2669 O O . ILE A 1 345 ? -9.261 4.254 -4.680 1.00 98.94 345 ILE A O 1
ATOM 2673 N N . TYR A 1 346 ? -9.654 2.178 -3.923 1.00 98.50 346 TYR A N 1
ATOM 2674 C CA . TYR A 1 346 ? -10.500 2.620 -2.810 1.00 98.50 346 TYR A CA 1
ATOM 2675 C C . TYR A 1 346 ? -10.408 1.743 -1.564 1.00 98.50 346 TYR A C 1
ATOM 2677 O O . TYR A 1 346 ? -10.011 0.587 -1.649 1.00 98.50 346 TYR A O 1
ATOM 2685 N N . ARG A 1 347 ? -10.786 2.264 -0.388 1.00 90.94 347 ARG A N 1
ATOM 2686 C CA . ARG A 1 347 ? -10.644 1.550 0.901 1.00 90.94 347 ARG A CA 1
ATOM 2687 C C . ARG A 1 347 ? -9.233 0.998 1.105 1.00 90.94 347 ARG A C 1
ATOM 2689 O O . ARG A 1 347 ? -9.035 -0.169 1.437 1.00 90.94 347 ARG A O 1
ATOM 2696 N N . THR A 1 348 ? -8.239 1.839 0.854 1.00 94.81 348 THR A N 1
ATOM 2697 C CA . THR A 1 348 ? -6.830 1.534 1.113 1.00 94.81 348 THR A CA 1
ATOM 2698 C C . THR A 1 348 ? -6.260 2.503 2.141 1.00 94.81 348 THR A C 1
ATOM 2700 O O . THR A 1 348 ? -6.750 3.623 2.272 1.00 94.81 348 THR A O 1
ATOM 2703 N N . CYS A 1 349 ? -5.211 2.113 2.869 1.00 88.69 349 CYS A N 1
ATOM 2704 C CA . CYS A 1 349 ? -4.565 3.031 3.814 1.00 88.69 349 CYS A CA 1
ATOM 2705 C C . CYS A 1 349 ? -3.906 4.253 3.148 1.00 88.69 349 CYS A C 1
ATOM 2707 O O . CYS A 1 349 ? -3.776 5.306 3.773 1.00 88.69 349 CYS A O 1
ATOM 2709 N N . LEU A 1 350 ? -3.487 4.079 1.893 1.00 97.12 350 LEU A N 1
ATOM 2710 C CA . LEU A 1 350 ? -2.861 5.038 0.989 1.00 97.12 350 LEU A CA 1
ATOM 2711 C C . LEU A 1 350 ? -3.099 4.525 -0.436 1.00 97.12 350 LEU A C 1
ATOM 2713 O O . LEU A 1 350 ? -2.859 3.347 -0.688 1.00 97.12 350 LEU A O 1
ATOM 2717 N N . GLY A 1 351 ? -3.551 5.367 -1.363 1.00 98.75 351 GLY A N 1
ATOM 2718 C CA . GLY A 1 351 ? -3.914 4.916 -2.711 1.00 98.75 351 GLY A CA 1
ATOM 2719 C C . GLY A 1 351 ? -2.705 4.510 -3.560 1.00 98.75 351 GLY A C 1
ATOM 2720 O O . GLY A 1 351 ? -2.476 3.327 -3.819 1.00 98.75 351 GLY A O 1
ATOM 2721 N N . ILE A 1 352 ? -1.921 5.496 -3.997 1.00 98.94 352 ILE A N 1
ATOM 2722 C CA . ILE A 1 352 ? -0.694 5.325 -4.786 1.00 98.94 352 ILE A CA 1
ATOM 2723 C C . ILE A 1 352 ? 0.463 6.007 -4.055 1.00 98.94 352 ILE A C 1
ATOM 2725 O O . ILE A 1 352 ? 0.396 7.197 -3.762 1.00 98.94 352 ILE A O 1
ATOM 2729 N N . TRP A 1 353 ? 1.550 5.277 -3.826 1.00 98.88 353 TRP A N 1
ATOM 2730 C CA . TRP A 1 353 ? 2.790 5.787 -3.252 1.00 98.88 353 TRP A CA 1
ATOM 2731 C C . TRP A 1 353 ? 3.945 5.599 -4.234 1.00 98.88 353 TRP A C 1
ATOM 2733 O O . TRP A 1 353 ? 4.300 4.478 -4.600 1.00 98.88 353 TRP A O 1
ATOM 2743 N N . LEU A 1 354 ? 4.519 6.715 -4.670 1.00 98.81 354 LEU A N 1
ATOM 2744 C CA . LEU A 1 354 ? 5.679 6.765 -5.550 1.00 98.81 354 LEU A CA 1
ATOM 2745 C C . LEU A 1 354 ? 6.872 7.301 -4.763 1.00 98.81 354 LEU A C 1
ATOM 2747 O O . LEU A 1 354 ? 6.970 8.500 -4.500 1.00 98.81 354 LEU A O 1
ATOM 2751 N N . ASP A 1 355 ? 7.744 6.391 -4.354 1.00 97.56 355 ASP A N 1
ATOM 2752 C CA . ASP A 1 355 ? 8.766 6.598 -3.334 1.00 97.56 355 ASP A CA 1
ATOM 2753 C C . ASP A 1 355 ? 10.155 6.403 -3.957 1.00 97.56 355 ASP A C 1
ATOM 2755 O O . ASP A 1 355 ? 10.571 5.280 -4.227 1.00 97.56 355 ASP A O 1
ATOM 2759 N N . TRP A 1 356 ? 10.880 7.500 -4.191 1.00 97.06 356 TRP A N 1
ATOM 2760 C CA . TRP A 1 356 ? 12.159 7.576 -4.914 1.00 97.06 356 TRP A CA 1
ATOM 2761 C C . TRP A 1 356 ? 12.091 7.298 -6.421 1.00 97.06 356 TRP A C 1
ATOM 2763 O O . TRP A 1 356 ? 11.450 6.363 -6.906 1.00 97.06 356 TRP A O 1
ATOM 2773 N N . MET A 1 357 ? 12.920 8.039 -7.171 1.00 96.75 357 MET A N 1
ATOM 2774 C CA . MET A 1 357 ? 13.230 7.776 -8.586 1.00 96.75 357 MET A CA 1
ATOM 2775 C C . MET A 1 357 ? 11.997 7.696 -9.511 1.00 96.75 357 MET A C 1
ATOM 2777 O O . MET A 1 357 ? 12.009 7.006 -10.533 1.00 96.75 357 MET A O 1
ATOM 2781 N N . THR A 1 358 ? 10.938 8.429 -9.176 1.00 97.56 358 THR A N 1
ATOM 2782 C CA . THR A 1 358 ? 9.776 8.654 -10.047 1.00 97.56 358 THR A CA 1
ATOM 2783 C C . THR A 1 358 ? 10.164 9.655 -11.130 1.00 97.56 358 THR A C 1
ATOM 2785 O O . THR A 1 358 ? 10.047 10.870 -10.956 1.00 97.56 358 THR A O 1
ATOM 2788 N N . GLN A 1 359 ? 10.714 9.138 -12.225 1.00 98.12 359 GLN A N 1
ATOM 2789 C CA . GLN A 1 359 ? 11.235 9.908 -13.351 1.00 98.12 359 GLN A CA 1
ATOM 2790 C C . GLN A 1 359 ? 10.648 9.365 -14.653 1.00 98.12 359 GLN A C 1
ATOM 2792 O O . GLN A 1 359 ? 10.684 8.166 -14.900 1.00 98.12 359 GLN A O 1
ATOM 2797 N N . GLY A 1 360 ? 10.058 10.243 -15.456 1.00 98.25 360 GLY A N 1
ATOM 2798 C CA . GLY A 1 360 ? 9.257 9.911 -16.636 1.00 98.25 360 GLY A CA 1
ATOM 2799 C C . GLY A 1 360 ? 7.906 9.255 -16.328 1.00 98.25 360 GLY A C 1
ATOM 2800 O O . GLY A 1 360 ? 7.096 9.062 -17.231 1.00 98.25 360 GLY A O 1
ATOM 2801 N N . THR A 1 361 ? 7.631 8.942 -15.059 1.00 98.75 361 THR A N 1
ATOM 2802 C CA . THR A 1 361 ? 6.400 8.287 -14.617 1.00 98.75 361 THR A CA 1
ATOM 2803 C C . THR A 1 361 ? 5.171 9.144 -14.910 1.00 98.75 361 THR A C 1
ATOM 2805 O O . THR A 1 361 ? 5.175 10.363 -14.692 1.00 98.75 361 THR A O 1
ATOM 2808 N N . ARG A 1 362 ? 4.085 8.495 -15.339 1.00 98.88 362 ARG A N 1
ATOM 2809 C CA . ARG A 1 362 ? 2.787 9.132 -15.565 1.00 98.88 362 ARG A CA 1
ATOM 2810 C C . ARG A 1 362 ? 1.680 8.445 -14.768 1.00 98.88 362 ARG A C 1
ATOM 2812 O O . ARG A 1 362 ? 1.417 7.262 -14.961 1.00 98.88 362 ARG A O 1
ATOM 2819 N N . VAL A 1 363 ? 0.994 9.208 -13.923 1.00 98.94 363 VAL A N 1
ATOM 2820 C CA . VAL A 1 363 ? -0.194 8.785 -13.172 1.00 98.94 363 VAL A CA 1
ATOM 2821 C C . VAL A 1 363 ? -1.409 9.462 -13.791 1.00 98.94 363 VAL A C 1
ATOM 2823 O O . VAL A 1 363 ? -1.601 10.664 -13.602 1.00 98.94 363 VAL A O 1
ATOM 2826 N N . SER A 1 364 ? -2.212 8.727 -14.563 1.00 98.94 364 SER A N 1
ATOM 2827 C CA . SER A 1 364 ? -3.234 9.341 -15.418 1.00 98.94 364 SER A CA 1
ATOM 2828 C C . SER A 1 364 ? -4.608 8.684 -15.354 1.00 98.94 364 SER A C 1
ATOM 2830 O O . SER A 1 364 ? -4.725 7.474 -15.502 1.00 98.94 364 SER A O 1
ATOM 2832 N N . ARG A 1 365 ? -5.687 9.467 -15.247 1.00 98.88 365 ARG A N 1
ATOM 2833 C CA . ARG A 1 365 ? -7.076 8.954 -15.332 1.00 98.88 365 ARG A CA 1
ATOM 2834 C C . ARG A 1 365 ? -7.438 7.893 -14.287 1.00 98.88 365 ARG A C 1
ATOM 2836 O O . ARG A 1 365 ? -8.263 7.029 -14.559 1.00 98.88 365 ARG A O 1
ATOM 2843 N N . ASN A 1 366 ? -6.822 7.930 -13.112 1.00 98.94 366 ASN A N 1
ATOM 2844 C CA . ASN A 1 366 ? -7.194 7.049 -12.010 1.00 98.94 366 ASN A CA 1
ATOM 2845 C C . ASN A 1 366 ? -8.348 7.661 -11.200 1.00 98.94 366 ASN A C 1
ATOM 2847 O O . ASN A 1 366 ? -8.446 8.886 -11.074 1.00 98.94 366 ASN A O 1
ATOM 2851 N N . LEU A 1 367 ? -9.194 6.802 -10.635 1.00 98.94 367 LEU A N 1
ATOM 2852 C CA . LEU A 1 367 ? -10.233 7.158 -9.672 1.00 98.94 367 LEU A CA 1
ATOM 2853 C C . LEU A 1 367 ? -9.818 6.658 -8.288 1.00 98.94 367 LEU A C 1
ATOM 2855 O O . LEU A 1 367 ? -9.671 5.451 -8.094 1.00 98.94 367 LEU A O 1
ATOM 2859 N N . LEU A 1 368 ? -9.665 7.578 -7.335 1.00 98.88 368 LEU A N 1
ATOM 2860 C CA . LEU A 1 368 ? -9.284 7.280 -5.960 1.00 98.88 368 LEU A CA 1
ATOM 2861 C C . LEU A 1 368 ? -10.293 7.876 -4.970 1.00 98.88 368 LEU A C 1
ATOM 2863 O O . LEU A 1 368 ? -10.620 9.059 -5.062 1.00 98.88 368 LEU A O 1
ATOM 2867 N N . HIS A 1 369 ? -10.828 7.052 -4.065 1.00 98.06 369 HIS A N 1
ATOM 2868 C CA . HIS A 1 369 ? -11.809 7.474 -3.057 1.00 98.06 369 HIS A CA 1
ATOM 2869 C C . HIS A 1 369 ? -11.828 6.541 -1.839 1.00 98.06 369 HIS A C 1
ATOM 2871 O O . HIS A 1 369 ? -11.380 5.405 -1.923 1.00 98.06 369 HIS A O 1
ATOM 2877 N N . ASP A 1 370 ? -12.380 6.995 -0.712 1.00 91.56 370 ASP A N 1
ATOM 2878 C CA . ASP A 1 370 ? -12.454 6.225 0.542 1.00 91.56 370 ASP A CA 1
ATOM 2879 C C . ASP A 1 370 ? -11.100 5.647 1.003 1.00 91.56 370 ASP A C 1
ATOM 2881 O O . ASP A 1 370 ? -11.053 4.604 1.653 1.00 91.56 370 ASP A O 1
ATOM 2885 N N . ASN A 1 371 ? -9.989 6.295 0.649 1.00 90.12 371 ASN A N 1
ATOM 2886 C CA . ASN A 1 371 ? -8.659 5.939 1.128 1.00 90.12 371 ASN A CA 1
ATOM 2887 C C . ASN A 1 371 ? -8.362 6.702 2.427 1.00 90.12 371 ASN A C 1
ATOM 2889 O O . ASN A 1 371 ? -8.747 7.861 2.584 1.00 90.12 371 ASN A O 1
ATOM 2893 N N . GLY A 1 372 ? -7.708 6.045 3.382 1.00 84.81 372 GLY A N 1
ATOM 2894 C CA . GLY A 1 372 ? -7.430 6.610 4.700 1.00 84.81 372 GLY A CA 1
ATOM 2895 C C . GLY A 1 372 ? -6.726 5.615 5.633 1.00 84.81 372 GLY A C 1
ATOM 2896 O O . GLY A 1 372 ? -6.995 4.413 5.573 1.00 84.81 372 GLY A O 1
ATOM 2897 N N . PRO A 1 373 ? -5.810 6.088 6.497 1.00 83.88 373 PRO A N 1
ATOM 2898 C CA . PRO A 1 373 ? -5.751 7.457 7.016 1.00 83.88 373 PRO A CA 1
ATOM 2899 C C . PRO A 1 373 ? -4.893 8.416 6.191 1.00 83.88 373 PRO A C 1
ATOM 2901 O O . PRO A 1 373 ? -4.897 9.614 6.463 1.00 83.88 373 PRO A O 1
ATOM 2904 N N . SER A 1 374 ? -4.100 7.897 5.252 1.00 87.44 374 SER A N 1
ATOM 2905 C CA . SER A 1 374 ? -3.188 8.711 4.456 1.00 87.44 374 SER A CA 1
ATOM 2906 C C . SER A 1 374 ? -3.924 9.307 3.250 1.00 87.44 374 SER A C 1
ATOM 2908 O O . SER A 1 374 ? -5.081 9.703 3.345 1.00 87.44 374 SER A O 1
ATOM 2910 N N . HIS A 1 375 ? -3.232 9.419 2.124 1.00 96.88 375 HIS A N 1
ATOM 2911 C CA . HIS A 1 375 ? -3.644 10.183 0.957 1.00 96.88 375 HIS A CA 1
ATOM 2912 C C . HIS A 1 375 ? -4.122 9.271 -0.182 1.00 96.88 375 HIS A C 1
ATOM 2914 O O . HIS A 1 375 ? -3.826 8.075 -0.215 1.00 96.88 375 HIS A O 1
ATOM 2920 N N . ASP A 1 376 ? -4.805 9.833 -1.178 1.00 98.75 376 ASP A N 1
ATOM 2921 C CA . ASP A 1 376 ? -4.992 9.135 -2.453 1.00 98.75 376 ASP A CA 1
ATOM 2922 C C . ASP A 1 376 ? -3.649 8.967 -3.169 1.00 98.75 376 ASP A C 1
ATOM 2924 O O . ASP A 1 376 ? -3.341 7.886 -3.663 1.00 98.75 376 ASP A O 1
ATOM 2928 N N . ILE A 1 377 ? -2.821 10.013 -3.204 1.00 98.88 377 ILE A N 1
ATOM 2929 C CA . ILE A 1 377 ? -1.497 9.971 -3.835 1.00 98.88 377 ILE A CA 1
ATOM 2930 C C . ILE A 1 377 ? -0.438 10.521 -2.882 1.00 98.88 377 ILE A C 1
ATOM 2932 O O . ILE A 1 377 ? -0.584 11.619 -2.351 1.00 98.88 377 ILE A O 1
ATOM 2936 N N . PHE A 1 378 ? 0.667 9.795 -2.728 1.00 98.75 378 PHE A N 1
ATOM 2937 C CA . PHE A 1 378 ? 1.885 10.272 -2.088 1.00 98.75 378 PHE A CA 1
ATOM 2938 C C . PHE A 1 378 ? 3.068 10.157 -3.050 1.00 98.75 378 PHE A C 1
ATOM 2940 O O . PHE A 1 378 ? 3.404 9.069 -3.513 1.00 98.75 378 PHE A O 1
ATOM 2947 N N . VAL A 1 379 ? 3.712 11.286 -3.344 1.00 98.62 379 VAL A N 1
ATOM 2948 C CA . VAL A 1 379 ? 5.012 11.317 -4.020 1.00 98.62 379 VAL A CA 1
ATOM 2949 C C . VAL A 1 379 ? 6.104 11.687 -3.020 1.00 98.62 379 VAL A C 1
ATOM 2951 O O . VAL A 1 379 ? 6.106 12.778 -2.443 1.00 98.62 379 VAL A O 1
ATOM 2954 N N . GLU A 1 380 ? 7.046 10.777 -2.811 1.00 97.50 380 GLU A N 1
ATOM 2955 C CA . GLU A 1 380 ? 8.092 10.894 -1.804 1.00 97.50 380 GLU A CA 1
ATOM 2956 C C . GLU A 1 380 ? 9.488 10.879 -2.428 1.00 97.50 380 GLU A C 1
ATOM 2958 O O . GLU A 1 380 ? 9.839 9.997 -3.205 1.00 97.50 380 GLU A O 1
ATOM 2963 N N . VAL A 1 381 ? 10.266 11.904 -2.086 1.00 96.19 381 VAL A N 1
ATOM 2964 C CA . VAL A 1 381 ? 11.666 12.140 -2.445 1.00 96.19 381 VAL A CA 1
ATOM 2965 C C . VAL A 1 381 ? 11.995 11.899 -3.919 1.00 96.19 381 VAL A C 1
ATOM 2967 O O . VAL A 1 381 ? 12.960 11.240 -4.293 1.00 96.19 381 VAL A O 1
ATOM 2970 N N . ASN A 1 382 ? 11.165 12.465 -4.792 1.00 97.19 382 ASN A N 1
ATOM 2971 C CA . ASN A 1 382 ? 11.356 12.419 -6.237 1.00 97.19 382 ASN A CA 1
ATOM 2972 C C . ASN A 1 382 ? 11.891 13.744 -6.785 1.00 97.19 382 ASN A C 1
ATOM 2974 O O . ASN A 1 382 ? 11.644 14.817 -6.228 1.00 97.19 382 ASN A O 1
ATOM 2978 N N . HIS A 1 383 ? 12.574 13.660 -7.929 1.00 96.00 383 HIS A N 1
ATOM 2979 C CA . HIS A 1 383 ? 13.097 14.818 -8.663 1.00 96.00 383 HIS A CA 1
ATOM 2980 C C . HIS A 1 383 ? 12.394 15.075 -10.000 1.00 96.00 383 HIS A C 1
ATOM 2982 O O . HIS A 1 383 ? 12.568 16.148 -10.576 1.00 96.00 383 HIS A O 1
ATOM 2988 N N . GLY A 1 384 ? 11.612 14.107 -10.488 1.00 95.62 384 GLY A N 1
ATOM 2989 C CA . GLY A 1 384 ? 10.942 14.181 -11.778 1.00 95.62 384 GLY A CA 1
ATOM 2990 C C . GLY A 1 384 ? 11.884 14.130 -12.993 1.00 95.62 384 GLY A C 1
ATOM 2991 O O . GLY A 1 384 ? 13.037 13.720 -12.866 1.00 95.62 384 GLY A O 1
ATOM 2992 N N . PRO A 1 385 ? 11.385 14.511 -14.185 1.00 97.62 385 PRO A N 1
ATOM 2993 C CA . PRO A 1 385 ? 10.007 14.944 -14.423 1.00 97.62 385 PRO A CA 1
ATOM 2994 C C . PRO A 1 385 ? 9.012 13.802 -14.190 1.00 97.62 385 PRO A C 1
ATOM 2996 O O . PRO A 1 385 ? 9.266 12.684 -14.615 1.00 97.62 385 PRO A O 1
ATOM 2999 N N . PHE A 1 386 ? 7.879 14.063 -13.544 1.00 98.56 386 PHE A N 1
ATOM 3000 C CA . PHE A 1 386 ? 6.745 13.130 -13.511 1.00 98.56 386 PHE A CA 1
ATOM 3001 C C . PHE A 1 386 ? 5.432 13.888 -13.698 1.00 98.56 386 PHE A C 1
ATOM 3003 O O . PHE A 1 386 ? 5.344 15.079 -13.390 1.00 98.56 386 PHE A O 1
ATOM 3010 N N . LEU A 1 387 ? 4.412 13.208 -14.219 1.00 98.88 387 LEU A N 1
ATOM 3011 C CA . LEU A 1 387 ? 3.121 13.811 -14.545 1.00 98.88 387 LEU A CA 1
ATOM 3012 C C . LEU A 1 387 ? 1.990 13.099 -13.802 1.00 98.88 387 LEU A C 1
ATOM 3014 O O . LEU A 1 387 ? 1.829 11.889 -13.919 1.00 98.88 387 LEU A O 1
ATOM 3018 N N . VAL A 1 388 ? 1.183 13.867 -13.077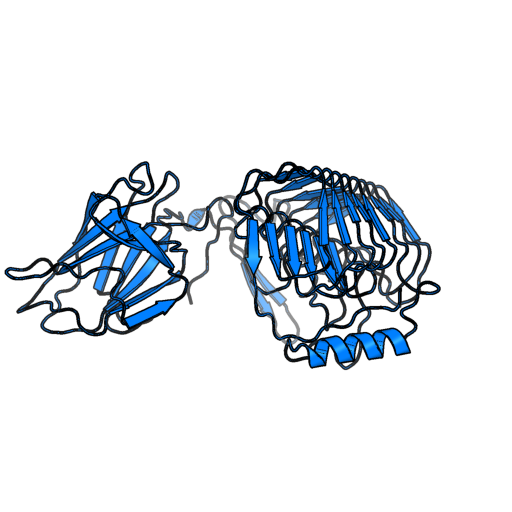 1.00 98.94 388 VAL A N 1
ATOM 3019 C CA . VAL A 1 388 ? -0.075 13.428 -12.470 1.00 98.94 388 VAL A CA 1
ATOM 3020 C C . VAL A 1 388 ? -1.197 14.171 -13.184 1.00 98.94 388 VAL A C 1
ATOM 3022 O O . VAL A 1 388 ? -1.360 15.376 -12.978 1.00 98.94 388 VAL A O 1
ATOM 3025 N N . ASP A 1 389 ? -1.947 13.498 -14.057 1.00 98.94 389 ASP A N 1
ATOM 3026 C CA . ASP A 1 389 ? -2.924 14.164 -14.922 1.00 98.94 389 ASP A CA 1
ATOM 3027 C C . ASP A 1 389 ? -4.294 13.493 -15.033 1.00 98.94 389 ASP A C 1
ATOM 3029 O O . ASP A 1 389 ? -4.411 12.277 -15.123 1.00 98.94 389 ASP A O 1
ATOM 3033 N N . ASN A 1 390 ? -5.353 14.298 -15.122 1.00 98.88 390 ASN A N 1
ATOM 3034 C CA . ASN A 1 390 ? -6.715 13.816 -15.376 1.00 98.88 390 ASN A CA 1
ATOM 3035 C C . ASN A 1 390 ? -7.237 12.788 -14.347 1.00 98.88 390 ASN A C 1
ATOM 3037 O O . ASN A 1 390 ? -8.099 11.981 -14.682 1.00 98.88 390 ASN A O 1
ATOM 3041 N N . ASN A 1 391 ? -6.718 12.782 -13.115 1.00 98.94 391 ASN A N 1
ATOM 3042 C CA . ASN A 1 391 ? -7.179 11.892 -12.045 1.00 98.94 391 ASN A CA 1
ATOM 3043 C C . ASN A 1 391 ? -8.347 12.511 -11.264 1.00 98.94 391 ASN A C 1
ATOM 3045 O O . ASN A 1 391 ? -8.498 13.734 -11.214 1.00 98.94 391 ASN A O 1
ATOM 3049 N N . ILE A 1 392 ? -9.137 11.659 -10.612 1.00 98.94 392 ILE A N 1
ATOM 3050 C CA . ILE A 1 392 ? -10.191 12.043 -9.669 1.00 98.94 392 ILE A CA 1
ATOM 3051 C C . ILE A 1 392 ? -9.780 11.545 -8.279 1.00 98.94 392 ILE A C 1
ATOM 3053 O O . ILE A 1 392 ? -9.771 10.339 -8.044 1.00 98.94 392 ILE A O 1
ATOM 3057 N N . LEU A 1 393 ? -9.419 12.471 -7.388 1.00 98.81 393 LEU A N 1
ATOM 3058 C CA . LEU A 1 393 ? -8.971 12.221 -6.014 1.00 98.81 393 LEU A CA 1
ATOM 3059 C C . LEU A 1 393 ? -10.042 12.739 -5.048 1.00 98.81 393 LEU A C 1
ATOM 3061 O O . LEU A 1 393 ? -10.266 13.952 -4.966 1.00 98.81 393 LEU A O 1
ATOM 3065 N N . LEU A 1 394 ? -10.751 11.832 -4.378 1.00 97.25 394 LEU A N 1
ATOM 3066 C CA . LEU A 1 394 ? -11.928 12.149 -3.562 1.00 97.25 394 LEU A CA 1
ATOM 3067 C C . LEU A 1 394 ? -11.725 11.925 -2.062 1.00 97.25 394 LEU A C 1
ATOM 3069 O O . LEU A 1 394 ? -12.597 12.306 -1.281 1.00 97.25 394 LEU A O 1
ATOM 3073 N N . SER A 1 395 ? -10.611 11.328 -1.643 1.00 89.75 395 SER A N 1
ATOM 3074 C CA . SER A 1 395 ? -10.333 11.093 -0.225 1.00 89.75 395 SER A CA 1
ATOM 3075 C C . SER A 1 395 ? -9.802 12.354 0.448 1.00 89.75 395 SER A C 1
ATOM 3077 O O . SER A 1 395 ? -9.272 13.254 -0.207 1.00 89.75 395 SER A O 1
ATOM 3079 N N . ASN A 1 396 ? -9.925 12.429 1.773 1.00 86.88 396 ASN A N 1
ATOM 3080 C CA . ASN A 1 396 ? -9.372 13.525 2.558 1.00 86.88 396 ASN A CA 1
ATOM 3081 C C . ASN A 1 396 ? -8.475 12.973 3.683 1.00 86.88 396 ASN A C 1
ATOM 3083 O O . ASN A 1 396 ? -9.015 12.338 4.591 1.00 86.88 396 ASN A O 1
ATOM 3087 N N . PRO A 1 397 ? -7.156 13.250 3.667 1.00 88.56 397 PRO A N 1
ATOM 3088 C CA . PRO A 1 397 ? -6.445 14.095 2.697 1.00 88.56 397 PRO A CA 1
ATOM 3089 C C . PRO A 1 397 ? -6.301 13.427 1.309 1.00 88.56 397 PRO A C 1
ATOM 3091 O O . PRO A 1 397 ? -6.350 12.209 1.191 1.00 88.56 397 PRO A O 1
ATOM 3094 N N . SER A 1 398 ? -6.155 14.213 0.232 1.00 94.69 398 SER A N 1
ATOM 3095 C CA . SER A 1 398 ? -6.050 13.675 -1.141 1.00 94.69 398 SER A CA 1
ATOM 3096 C C . SER A 1 398 ? -4.608 13.464 -1.586 1.00 94.69 398 SER A C 1
ATOM 3098 O O . SER A 1 398 ? -4.308 12.460 -2.222 1.00 94.69 398 SER A O 1
ATOM 3100 N N . MET A 1 399 ? -3.702 14.403 -1.311 1.00 97.75 399 MET A N 1
ATOM 3101 C CA . MET A 1 399 ? -2.362 14.354 -1.900 1.00 97.75 399 MET A CA 1
ATOM 3102 C C . MET A 1 399 ? -1.272 14.786 -0.930 1.00 97.75 399 MET A C 1
ATOM 3104 O O . MET A 1 399 ? -1.358 15.868 -0.358 1.00 97.75 399 MET A O 1
ATOM 3108 N N . LEU A 1 400 ? -0.228 13.971 -0.798 1.00 97.81 400 LEU A N 1
ATOM 3109 C CA . LEU A 1 400 ? 1.002 14.309 -0.092 1.00 97.81 400 LEU A CA 1
ATOM 3110 C C . LEU A 1 400 ? 2.130 14.475 -1.104 1.00 97.81 400 LEU A C 1
ATOM 3112 O O . LEU A 1 400 ? 2.393 13.601 -1.929 1.00 97.81 400 LEU A O 1
ATOM 3116 N N . VAL A 1 401 ? 2.806 15.611 -1.040 1.00 97.88 401 VAL A N 1
ATOM 3117 C CA . VAL A 1 401 ? 3.902 15.965 -1.931 1.00 97.88 401 VAL A CA 1
ATOM 3118 C C . VAL A 1 401 ? 5.128 16.238 -1.082 1.00 97.88 401 VAL A C 1
ATOM 3120 O O . VAL A 1 401 ? 5.278 17.316 -0.520 1.00 97.88 401 VAL A O 1
ATOM 3123 N N . ASN A 1 402 ? 6.019 15.259 -1.011 1.00 97.38 402 ASN A N 1
ATOM 3124 C CA . ASN A 1 402 ? 7.365 15.421 -0.478 1.00 97.38 402 ASN A CA 1
ATOM 3125 C C . ASN A 1 402 ? 8.368 15.221 -1.616 1.00 97.38 402 ASN A C 1
ATOM 3127 O O . ASN A 1 402 ? 9.158 14.289 -1.601 1.00 97.38 402 ASN A O 1
ATOM 3131 N N . SER A 1 403 ? 8.236 15.981 -2.700 1.00 96.88 403 SER A N 1
ATOM 3132 C CA . SER A 1 403 ? 8.999 15.789 -3.940 1.00 96.88 403 SER A CA 1
ATOM 3133 C C . SER A 1 403 ? 9.082 17.090 -4.733 1.00 96.88 403 SER A C 1
ATOM 3135 O O . SER A 1 403 ? 8.314 18.022 -4.496 1.00 96.88 403 SER A O 1
ATOM 3137 N N . GLN A 1 404 ? 9.961 17.121 -5.732 1.00 95.44 404 GLN A N 1
ATOM 3138 C CA . GLN A 1 404 ? 10.069 18.193 -6.722 1.00 95.44 404 GLN A CA 1
ATOM 3139 C C . GLN A 1 404 ? 9.959 17.644 -8.156 1.00 95.44 404 GLN A C 1
ATOM 3141 O O . GLN A 1 404 ? 9.992 16.435 -8.372 1.00 95.44 404 GLN A O 1
ATOM 3146 N N . GLY A 1 405 ? 9.811 18.534 -9.144 1.00 95.44 405 GLY A N 1
ATOM 3147 C CA . GLY A 1 405 ? 9.775 18.165 -10.570 1.00 95.44 405 GLY A CA 1
ATOM 3148 C C . GLY A 1 405 ? 8.487 17.482 -11.048 1.00 95.44 405 GLY A C 1
ATOM 3149 O O . GLY A 1 405 ? 8.457 16.930 -12.147 1.00 95.44 405 GLY A O 1
ATOM 3150 N N . GLY A 1 406 ? 7.424 17.519 -10.242 1.00 97.81 406 GLY A N 1
ATOM 3151 C CA . GLY A 1 406 ? 6.102 17.014 -10.609 1.00 97.81 406 GLY A CA 1
ATOM 3152 C C . GLY A 1 406 ? 5.233 18.055 -11.313 1.00 97.81 406 GLY A C 1
ATOM 3153 O O . GLY A 1 406 ? 5.185 19.211 -10.894 1.00 97.81 406 GLY A O 1
ATOM 3154 N N . ALA A 1 407 ? 4.496 17.632 -12.339 1.00 98.69 407 ALA A N 1
ATOM 3155 C CA . ALA A 1 407 ? 3.418 18.402 -12.952 1.00 98.69 407 ALA A CA 1
ATOM 3156 C C . ALA A 1 407 ? 2.056 17.794 -12.579 1.00 98.69 407 ALA A C 1
ATOM 3158 O O . ALA A 1 407 ? 1.843 16.599 -12.766 1.00 98.69 407 ALA A O 1
ATOM 3159 N N . TYR A 1 408 ? 1.125 18.617 -12.087 1.00 98.62 408 TYR A N 1
ATOM 3160 C CA . TYR A 1 408 ? -0.223 18.197 -11.682 1.00 98.62 408 TYR A CA 1
ATOM 3161 C C . TYR A 1 408 ? -1.258 18.897 -12.566 1.00 98.62 408 TYR A C 1
ATOM 3163 O O . TYR A 1 408 ? -1.545 20.076 -12.369 1.00 98.62 408 TYR A O 1
ATOM 3171 N N . VAL A 1 409 ? -1.790 18.200 -13.573 1.00 98.75 409 VAL A N 1
ATOM 3172 C CA . VAL A 1 409 ? -2.537 18.826 -14.680 1.00 98.75 409 VAL A CA 1
ATOM 3173 C C . VAL A 1 409 ? -3.944 18.243 -14.802 1.00 98.75 409 VAL A C 1
ATOM 3175 O O . VAL A 1 409 ? -4.112 17.043 -14.964 1.00 98.75 409 VAL A O 1
ATOM 3178 N N . HIS A 1 410 ? -4.975 19.091 -14.773 1.00 98.62 410 HIS A N 1
ATOM 3179 C CA . HIS A 1 410 ? -6.377 18.685 -14.986 1.00 98.62 410 HIS A CA 1
ATOM 3180 C C . HIS A 1 410 ? -6.897 17.588 -14.032 1.00 98.62 410 HIS A C 1
ATOM 3182 O O . HIS A 1 410 ? -7.759 16.799 -14.405 1.00 98.62 410 HIS A O 1
ATOM 3188 N N . ASN A 1 411 ? -6.393 17.522 -12.797 1.00 98.81 411 ASN A N 1
ATOM 3189 C CA . ASN A 1 411 ? -6.944 16.620 -11.783 1.00 98.81 411 ASN A CA 1
ATOM 3190 C C . ASN A 1 411 ? -8.142 17.270 -11.077 1.00 98.81 411 ASN A C 1
ATOM 3192 O O . ASN A 1 411 ? -8.113 18.467 -10.787 1.00 98.81 411 ASN A O 1
ATOM 3196 N N . LEU A 1 412 ? -9.152 16.472 -10.732 1.00 98.75 412 LEU A N 1
ATOM 3197 C CA . LEU A 1 412 ? -10.127 16.831 -9.706 1.00 98.75 412 LEU A CA 1
ATOM 3198 C C . LEU A 1 412 ? -9.572 16.377 -8.355 1.00 98.75 412 LEU A C 1
ATOM 3200 O O . LEU A 1 412 ? -9.411 15.181 -8.137 1.00 98.75 412 LEU A O 1
ATOM 3204 N N . ILE A 1 413 ? -9.279 17.323 -7.463 1.00 98.69 413 ILE A N 1
ATOM 3205 C CA . ILE A 1 413 ? -8.751 17.052 -6.120 1.00 98.69 413 ILE A CA 1
ATOM 3206 C C . ILE A 1 413 ? -9.740 17.626 -5.108 1.00 98.69 413 ILE A C 1
ATOM 3208 O O . ILE A 1 413 ? -9.878 18.846 -5.015 1.00 98.69 413 ILE A O 1
ATOM 3212 N N . ALA A 1 414 ? -10.464 16.756 -4.403 1.00 96.12 414 ALA A N 1
ATOM 3213 C CA . ALA A 1 414 ? -11.541 17.155 -3.495 1.00 96.12 414 ALA A CA 1
ATOM 3214 C C . ALA A 1 414 ? -11.121 17.226 -2.013 1.00 96.12 414 ALA A C 1
ATOM 3216 O O . ALA A 1 414 ? -11.858 17.788 -1.205 1.00 96.12 414 ALA A O 1
ATOM 3217 N N . GLY A 1 415 ? -9.956 16.685 -1.648 1.00 92.38 415 GLY A N 1
ATOM 3218 C CA . GLY A 1 415 ? -9.389 16.734 -0.298 1.00 92.38 415 GLY A CA 1
ATOM 3219 C C . GLY A 1 415 ? -8.116 17.576 -0.195 1.00 92.38 415 GLY A C 1
ATOM 3220 O O . GLY A 1 415 ? -7.695 18.252 -1.135 1.00 92.38 415 GLY A O 1
ATOM 3221 N N . GLN A 1 416 ? -7.495 17.552 0.988 1.00 93.31 416 GLN A N 1
ATOM 3222 C CA . GLN A 1 416 ? -6.294 18.343 1.270 1.00 93.31 416 GLN A CA 1
ATOM 3223 C C . GLN A 1 416 ? -5.095 17.947 0.396 1.00 93.31 416 GLN A C 1
ATOM 3225 O O . GLN A 1 416 ? -4.874 16.770 0.103 1.00 93.31 416 GLN A O 1
ATOM 3230 N N . VAL A 1 417 ? -4.304 18.959 0.027 1.00 97.12 417 VAL A N 1
ATOM 3231 C CA . VAL A 1 417 ? -2.984 18.808 -0.591 1.00 97.12 417 VAL A CA 1
ATOM 3232 C C . VAL A 1 417 ? -1.934 19.276 0.407 1.00 97.12 417 VAL A C 1
ATOM 3234 O O . VAL A 1 417 ? -1.866 20.456 0.753 1.00 97.12 417 VAL A O 1
ATOM 3237 N N . ASN A 1 418 ? -1.109 18.348 0.868 1.00 94.88 418 ASN A N 1
ATOM 3238 C CA . ASN A 1 418 ? -0.049 18.578 1.830 1.00 94.88 418 ASN A CA 1
ATOM 3239 C C . ASN A 1 418 ? 1.288 18.605 1.092 1.00 94.88 418 ASN A C 1
ATOM 3241 O O . ASN A 1 418 ? 1.669 17.624 0.464 1.00 94.88 418 ASN A O 1
ATOM 3245 N N . VAL A 1 419 ? 2.007 19.725 1.164 1.00 95.38 419 VAL A N 1
ATOM 3246 C CA . VAL A 1 419 ? 3.343 19.861 0.568 1.00 95.38 419 VAL A CA 1
ATOM 3247 C C . VAL A 1 419 ? 4.366 19.961 1.689 1.00 95.38 419 VAL A C 1
ATOM 3249 O O . VAL A 1 419 ? 4.269 20.851 2.536 1.00 95.38 419 VAL A O 1
ATOM 3252 N N . LEU A 1 420 ? 5.324 19.038 1.706 1.00 92.06 420 LEU A N 1
ATOM 3253 C CA . LEU A 1 420 ? 6.429 19.023 2.654 1.00 92.06 420 LEU A CA 1
ATOM 3254 C C . LEU A 1 420 ? 7.655 19.693 2.033 1.00 92.06 420 LEU A C 1
ATOM 3256 O O . LEU A 1 420 ? 7.980 19.485 0.865 1.00 92.06 420 LEU A O 1
ATOM 3260 N N . TYR A 1 421 ? 8.335 20.499 2.844 1.00 87.25 421 TYR A N 1
ATOM 3261 C CA . TYR A 1 421 ? 9.568 21.194 2.486 1.00 87.25 421 TYR A CA 1
ATOM 3262 C C . TYR A 1 421 ? 10.694 20.764 3.426 1.00 87.25 421 TYR A C 1
ATOM 3264 O O . TYR A 1 421 ? 10.446 20.403 4.576 1.00 87.25 421 TYR A O 1
ATOM 3272 N N . GLY A 1 422 ? 11.940 20.875 2.964 1.00 79.62 422 GLY A N 1
ATOM 3273 C CA . GLY A 1 422 ? 13.115 20.619 3.803 1.00 79.62 422 GLY A CA 1
ATOM 3274 C C . GLY A 1 422 ? 13.494 19.144 3.935 1.00 79.62 422 GLY A C 1
ATOM 3275 O O . GLY A 1 422 ? 14.120 18.773 4.928 1.00 79.62 422 GLY A O 1
ATOM 3276 N N . GLU A 1 423 ? 13.136 18.319 2.949 1.00 87.56 423 GLU A N 1
ATOM 3277 C CA . GLU A 1 423 ? 13.678 16.968 2.807 1.00 87.56 423 GLU A CA 1
ATOM 3278 C C . GLU A 1 423 ? 15.213 17.004 2.748 1.00 87.56 423 GLU A C 1
ATOM 3280 O O . GLU A 1 423 ? 15.797 17.834 2.050 1.00 87.56 423 GLU A O 1
ATOM 3285 N N . LYS A 1 424 ? 15.858 16.107 3.499 1.00 87.81 424 LYS A N 1
ATOM 3286 C CA . LYS A 1 424 ? 17.323 16.042 3.626 1.00 87.81 424 LYS A CA 1
ATOM 3287 C C . LYS A 1 424 ? 17.918 14.773 3.032 1.00 87.81 424 LYS A C 1
ATOM 3289 O O . LYS A 1 424 ? 19.132 14.716 2.860 1.00 87.81 424 LYS A O 1
ATOM 3294 N N . ARG A 1 425 ? 17.099 13.753 2.764 1.00 89.62 425 ARG A N 1
ATOM 3295 C CA . ARG A 1 425 ? 17.555 12.521 2.120 1.00 89.62 425 ARG A CA 1
ATOM 3296 C C . ARG A 1 425 ? 18.017 12.841 0.703 1.00 89.62 425 ARG A C 1
ATOM 3298 O O . ARG A 1 425 ? 17.277 13.427 -0.083 1.00 89.62 425 ARG A O 1
ATOM 3305 N N . GLU A 1 426 ? 19.239 12.434 0.386 1.00 89.94 426 GLU A N 1
ATOM 3306 C CA . GLU A 1 426 ? 19.770 12.519 -0.968 1.00 89.94 426 GLU A CA 1
ATOM 3307 C C . GLU A 1 426 ? 19.369 11.270 -1.748 1.00 89.94 426 GLU A C 1
ATOM 3309 O O . GLU A 1 426 ? 19.713 10.144 -1.381 1.00 89.94 426 GLU A O 1
ATOM 3314 N N . THR A 1 427 ? 18.619 11.474 -2.828 1.00 92.62 427 THR A N 1
ATOM 3315 C CA . THR A 1 427 ? 18.081 10.395 -3.655 1.00 92.62 427 THR A CA 1
ATOM 3316 C C . THR A 1 427 ? 18.587 10.520 -5.092 1.00 92.62 427 THR A C 1
ATOM 3318 O O . THR A 1 427 ? 18.819 11.630 -5.572 1.00 92.62 427 THR A O 1
ATOM 3321 N N . PRO A 1 428 ? 18.814 9.414 -5.815 1.00 92.38 428 PRO A N 1
ATOM 3322 C CA . PRO A 1 428 ? 19.354 9.485 -7.164 1.00 92.38 428 PRO A CA 1
ATOM 3323 C C . PRO A 1 428 ? 18.306 9.956 -8.181 1.00 92.38 428 PRO A C 1
ATOM 3325 O O . PRO A 1 428 ? 17.107 9.716 -8.046 1.00 92.38 428 PRO A O 1
ATOM 3328 N N . HIS A 1 429 ? 18.792 10.561 -9.263 1.00 90.31 429 HIS A N 1
ATOM 3329 C CA . HIS A 1 429 ? 18.052 10.787 -10.505 1.00 90.31 429 HIS A CA 1
ATOM 3330 C C . HIS A 1 429 ? 18.799 10.118 -11.664 1.00 90.31 429 HIS A C 1
ATOM 3332 O O . HIS A 1 429 ? 20.015 9.909 -11.609 1.00 90.31 429 HIS A O 1
ATOM 3338 N N . LEU A 1 430 ? 18.074 9.741 -12.712 1.00 87.12 430 LEU A N 1
ATOM 3339 C CA . LEU A 1 430 ? 18.650 9.139 -13.910 1.00 87.12 430 LEU A CA 1
ATOM 3340 C C . LEU A 1 430 ? 18.984 10.218 -14.941 1.00 87.12 430 LEU A C 1
ATOM 3342 O O . LEU A 1 430 ? 18.376 11.287 -14.965 1.00 87.12 430 LEU A O 1
ATOM 3346 N N . LYS A 1 431 ? 19.957 9.935 -15.812 1.00 83.06 431 LYS A N 1
ATOM 3347 C CA . LYS A 1 431 ? 20.250 10.820 -16.946 1.00 83.06 431 LYS A CA 1
ATOM 3348 C C . LYS A 1 431 ? 19.026 10.888 -17.864 1.00 83.06 431 LYS A C 1
ATOM 3350 O O . LYS A 1 431 ? 18.402 9.855 -18.102 1.00 83.06 431 LYS A O 1
ATOM 3355 N N . ALA A 1 432 ? 18.706 12.106 -18.300 1.00 58.81 432 ALA A N 1
ATOM 3356 C CA . ALA A 1 432 ? 17.622 12.400 -19.233 1.00 58.81 432 ALA A CA 1
ATOM 3357 C C . ALA A 1 432 ? 17.868 11.801 -20.622 1.00 58.81 432 ALA A C 1
ATOM 3359 O O . ALA A 1 432 ? 19.059 11.689 -21.009 1.00 58.81 432 ALA A O 1
#

Secondary structure (DSSP, 8-state):
-------TT--S---EEEEEEE-STTPPPEETT--SEEES-EEEE-TTSSEEEE---TT-EEEEEEEE-TT-EEEEEEEEE--SS--EEEEEEESSTTSPEEEEEEE---SSTT--EEEEEEEEEE-SEEEEEEEEEE-----GGG---EEEEE-SS-EEEEE--SS--TTTS-------S-SB--SSS---S-EEES-EEEEE-PPP--TTS----SEE--S-B--EEES-EEEEESSEEEE--PPP-TTTT-STT-HHHHHHHHHHHHHTT-STTTSB--EEES-EEEEESSEEEEEESTTTT-EEES-EEEEES-S-SS--TT-EEEEEES-TT-EEES-EEEEESSSEEEES---S-EEES-EEES--SS-SEEEES----EEEES-EE-SSS-EEEE-SSEEEES-EE-S-EEE-------------

Radius of gyration: 24.71 Å; chains: 1; bounding box: 48×61×72 Å